Protein AF-A0A9J6ESQ1-F1 (afdb_monomer)

Nearest PDB structures (foldseek):
  6gmc-assembly1_A  TM=9.612E-01  e=2.820E-44  Homo sapiens
  6w45-assembly1_A  TM=9.839E-01  e=1.318E-42  Homo sapiens
  5zbm-assembly2_B  TM=9.732E-01  e=3.522E-43  Nicotiana benthamiana
  2w0u-assembly3_C  TM=9.873E-01  e=7.809E-42  Homo sapiens
  5zzq-assembly1_A  TM=9.543E-01  e=1.118E-35  Amycolatopsis orientalis

pLDDT: mean 71.04, std 31.22, range [20.81, 98.94]

Sequence (580 aa):
MECPLSVDMACIDMAAAAHCAHPAASTMPNQRSDTYGDDPEVGERHSFPANPGTARAAATWRVAIQRHLEYRHSTVVCVHFYSAVSGNYIAGIKVKQDHGAVHYPFESDTTFKMQSPIFGWRPFEATNGGVSYTKGEPSPTPATSSHGVRSNDTTRYAERDLAAVTIADIERIASTKLEPGVGWYYNGGADQEETIKENKEAFRRLRFRPRMLVDVSWVSTATTLLGQPVSMPFGFSPSAMQQLAHPDGEIGAAQAAEAAGTLMILSSMSTISLEDIRLRAPNCTLWLQVYVYKDRALTESLVKRAAAAGFSAVVLTADSPVFGQKVMANKYRFHLPKHLRFGTLERSLPSATAESHADFDEFVDDLISPSVTWSDVAWLREVSGLPVVVKGVITPEAAVKSYESGAAAIIVSNHGGRQLDGTPATIDVLPEIVEAVGGRLEVYLDSGVRTGADVVRALALGARAAFVGRPVLWGLAYNGKKGVSTVLDIYRSELERTLRLLGCADVTELTPEFVMHKNYFWSPHCRQRRRFPSQREVHASDWPEWTALQRADDHKTSLQQQSHKRRIMNPSRENSQFKT

Mean predicted aligned error: 17.8 Å

Organism: Rhipicephalus microplus (NCBI:txid6941)

Structure (mmCIF, N/CA/C/O backbone):
data_AF-A0A9J6ESQ1-F1
#
_entry.id   AF-A0A9J6ESQ1-F1
#
loop_
_atom_site.group_PDB
_atom_site.id
_atom_site.type_symbol
_atom_site.label_atom_id
_atom_site.label_alt_id
_atom_site.label_comp_id
_atom_site.label_asym_id
_atom_site.label_entity_id
_atom_site.label_seq_id
_atom_site.pdbx_PDB_ins_code
_atom_site.Cartn_x
_atom_site.Cartn_y
_atom_site.Cartn_z
_atom_site.occupancy
_atom_site.B_iso_or_equiv
_atom_site.auth_seq_id
_atom_site.auth_comp_id
_atom_site.auth_asym_id
_atom_site.auth_atom_id
_atom_site.pdbx_PDB_model_num
ATOM 1 N N . MET A 1 1 ? -38.047 6.653 -31.200 1.00 31.73 1 MET A N 1
ATOM 2 C CA . MET A 1 1 ? -39.201 7.021 -30.358 1.00 31.73 1 MET A CA 1
ATOM 3 C C . MET A 1 1 ? -38.776 6.860 -28.905 1.00 31.73 1 MET A C 1
ATOM 5 O O . MET A 1 1 ? -38.322 5.779 -28.567 1.00 31.73 1 MET A O 1
ATOM 9 N N . GLU A 1 2 ? -38.834 7.856 -28.033 1.00 26.91 2 GLU A N 1
ATOM 10 C CA . GLU A 1 2 ? -38.830 9.305 -28.262 1.00 26.91 2 GLU A CA 1
ATOM 11 C C . GLU A 1 2 ? -38.385 9.986 -26.955 1.00 26.91 2 GLU A C 1
ATOM 13 O O . GLU A 1 2 ? -38.520 9.407 -25.877 1.00 26.91 2 GLU A O 1
ATOM 18 N N . CYS A 1 3 ? -37.799 11.178 -27.045 1.00 24.30 3 CYS A N 1
ATOM 19 C CA . CYS A 1 3 ? -37.464 11.979 -25.866 1.00 24.30 3 CYS A CA 1
ATOM 20 C C . CYS A 1 3 ? -38.742 12.646 -25.320 1.00 24.30 3 CYS A C 1
ATOM 22 O O . CYS A 1 3 ? -39.708 12.808 -26.067 1.00 24.30 3 CYS A O 1
ATOM 24 N N . PRO A 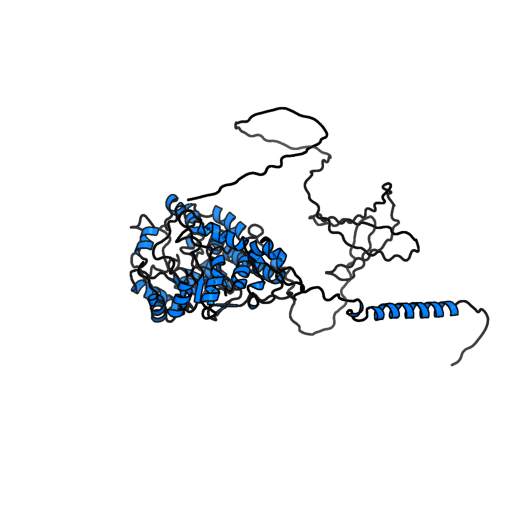1 4 ? -38.738 13.122 -24.066 1.00 30.25 4 PRO A N 1
ATOM 25 C CA . PRO A 1 4 ? -39.080 14.537 -23.946 1.00 30.25 4 PRO A CA 1
ATOM 26 C C . PRO A 1 4 ? -38.089 15.331 -23.091 1.00 30.25 4 PRO A C 1
ATOM 28 O O . PRO A 1 4 ? -37.906 15.097 -21.897 1.00 30.25 4 PRO A O 1
ATOM 31 N N . LEU A 1 5 ? -37.521 16.351 -23.730 1.00 24.53 5 LEU A N 1
ATOM 32 C CA . LEU A 1 5 ? -37.090 17.579 -23.076 1.00 24.53 5 LEU A CA 1
ATOM 33 C C . LEU A 1 5 ? -38.335 18.371 -22.657 1.00 24.53 5 LEU A C 1
ATOM 35 O O . LEU A 1 5 ? -39.242 18.558 -23.466 1.00 24.53 5 LEU A O 1
ATOM 39 N N . SER A 1 6 ? -38.326 18.940 -21.455 1.00 24.44 6 SER A N 1
ATOM 40 C CA . SER A 1 6 ? -39.075 20.167 -21.171 1.00 24.44 6 SER A CA 1
ATOM 41 C C . SER A 1 6 ? -38.319 20.988 -20.131 1.00 24.44 6 SER A C 1
ATOM 43 O O . SER A 1 6 ? -38.323 20.670 -18.940 1.00 24.44 6 SER A O 1
ATOM 45 N N . VAL A 1 7 ? -37.637 22.022 -20.614 1.00 22.50 7 VAL A N 1
ATOM 46 C CA . VAL A 1 7 ? -37.113 23.122 -19.800 1.00 22.50 7 VAL A CA 1
ATOM 47 C C . VAL A 1 7 ? -38.233 24.163 -19.638 1.00 22.50 7 VAL A C 1
ATOM 49 O O . VAL A 1 7 ? -39.162 24.188 -20.439 1.00 22.50 7 VAL A O 1
ATOM 52 N N . ASP A 1 8 ? -38.082 25.007 -18.618 1.00 21.89 8 ASP A N 1
ATOM 53 C CA . ASP A 1 8 ? -38.798 26.256 -18.313 1.00 21.89 8 ASP A CA 1
ATOM 54 C C . ASP A 1 8 ? -39.950 26.227 -17.299 1.00 21.89 8 ASP A C 1
ATOM 56 O O . ASP A 1 8 ? -41.067 25.781 -17.545 1.00 21.89 8 ASP A O 1
ATOM 60 N N . MET A 1 9 ? -39.677 26.890 -16.171 1.00 22.70 9 MET A N 1
ATOM 61 C CA . MET A 1 9 ? -40.597 27.848 -15.562 1.00 22.70 9 MET A CA 1
ATOM 62 C C . MET A 1 9 ? -39.770 28.964 -14.917 1.00 22.70 9 MET A C 1
ATOM 64 O O . MET A 1 9 ? -38.907 28.713 -14.074 1.00 22.70 9 MET A O 1
ATOM 68 N N . ALA A 1 10 ? -40.008 30.195 -15.361 1.00 21.95 10 ALA A N 1
ATOM 69 C CA . ALA A 1 10 ? -39.285 31.376 -14.913 1.00 21.95 10 ALA A CA 1
ATOM 70 C C . ALA A 1 10 ? -39.778 31.874 -13.546 1.00 21.95 10 ALA A C 1
ATOM 72 O O . ALA A 1 10 ? -40.958 31.764 -13.227 1.00 21.95 10 ALA A O 1
ATOM 73 N N . CYS A 1 11 ? -38.888 32.537 -12.805 1.00 20.81 11 CYS A N 1
ATOM 74 C CA . CYS A 1 11 ? -39.249 33.616 -11.885 1.00 20.81 11 CYS A CA 1
ATOM 75 C C . CYS A 1 11 ? -38.045 34.557 -11.733 1.00 20.81 11 CYS A C 1
ATOM 77 O O . CYS A 1 11 ? -37.115 34.269 -10.984 1.00 20.81 11 CYS A O 1
ATOM 79 N N . ILE A 1 12 ? -38.070 35.670 -12.469 1.00 21.23 12 ILE A N 1
ATOM 80 C CA . ILE A 1 12 ? -37.168 36.813 -12.282 1.00 21.23 12 ILE A CA 1
ATOM 81 C C . ILE A 1 12 ? -37.901 37.872 -11.446 1.00 21.23 12 ILE A C 1
ATOM 83 O O . ILE A 1 12 ? -39.061 38.167 -11.714 1.00 21.23 12 ILE A O 1
ATOM 87 N N . ASP A 1 13 ? -37.187 38.382 -10.443 1.00 22.28 13 ASP A N 1
ATOM 88 C CA . ASP A 1 13 ? -37.313 39.639 -9.691 1.00 22.28 13 ASP A CA 1
ATOM 89 C C . ASP A 1 13 ? -38.672 40.332 -9.455 1.00 22.28 13 ASP A C 1
ATOM 91 O O . ASP A 1 13 ? -39.388 40.757 -10.359 1.00 22.28 13 ASP A O 1
ATOM 95 N N . MET A 1 14 ? -38.860 40.721 -8.188 1.00 21.34 14 MET A N 1
ATOM 96 C CA . MET A 1 14 ? -39.196 42.113 -7.872 1.00 21.34 14 MET A CA 1
ATOM 97 C C . MET A 1 14 ? -38.079 42.731 -7.029 1.00 21.34 14 MET A C 1
ATOM 99 O O . MET A 1 14 ? -37.700 42.180 -5.996 1.00 21.34 14 MET A O 1
ATOM 103 N N . ALA A 1 15 ? -37.613 43.912 -7.434 1.00 23.97 15 ALA A N 1
ATOM 104 C CA . ALA A 1 15 ? -36.671 44.733 -6.682 1.00 23.97 15 ALA A CA 1
ATOM 105 C C . ALA A 1 15 ? -37.256 46.129 -6.404 1.00 23.97 15 ALA A C 1
ATOM 107 O O . ALA A 1 15 ? -37.904 46.723 -7.263 1.00 23.97 15 ALA A O 1
ATOM 108 N N . ALA A 1 16 ? -36.956 46.671 -5.223 1.00 22.86 16 ALA A N 1
ATOM 109 C CA . ALA A 1 16 ? -37.015 48.097 -4.886 1.00 22.86 16 ALA A CA 1
ATOM 110 C C . ALA A 1 16 ? -35.944 48.330 -3.797 1.00 22.86 16 ALA A C 1
ATOM 112 O O . ALA A 1 16 ? -36.012 47.713 -2.740 1.00 22.86 16 ALA A O 1
ATOM 113 N N . ALA A 1 17 ? -34.797 48.946 -4.117 1.00 25.16 17 ALA A N 1
ATOM 114 C CA . ALA A 1 17 ? -34.551 50.402 -4.148 1.00 25.16 17 ALA A CA 1
ATOM 115 C C . ALA A 1 17 ? -34.615 51.018 -2.729 1.00 25.16 17 ALA A C 1
ATOM 117 O O . ALA A 1 17 ? -35.600 50.834 -2.029 1.00 25.16 17 ALA A O 1
ATOM 118 N N . ALA A 1 18 ? -33.596 51.713 -2.209 1.00 25.00 18 ALA A N 1
ATOM 119 C CA . ALA A 1 18 ? -32.870 52.877 -2.748 1.00 25.00 18 ALA A CA 1
ATOM 120 C C . ALA A 1 18 ? -31.533 53.101 -1.966 1.00 25.00 18 ALA A C 1
ATOM 122 O O . ALA A 1 18 ? -31.417 52.588 -0.859 1.00 25.00 18 ALA A O 1
ATOM 123 N N . HIS A 1 19 ? -30.500 53.848 -2.404 1.00 25.52 19 HIS A N 1
ATOM 124 C CA . HIS A 1 19 ? -30.329 54.757 -3.556 1.00 25.52 19 HIS A CA 1
ATOM 125 C C . HIS A 1 19 ? -28.831 54.988 -3.917 1.00 25.52 19 HIS A C 1
ATOM 127 O O . HIS A 1 19 ? -28.012 55.073 -3.011 1.00 25.52 19 HIS A O 1
ATOM 133 N N . CYS A 1 20 ? -28.559 55.199 -5.220 1.00 23.11 20 CYS A N 1
ATOM 134 C CA . CYS A 1 20 ? -27.595 56.133 -5.867 1.00 23.11 20 CYS A CA 1
ATOM 135 C C . CYS A 1 20 ? -26.087 56.165 -5.458 1.00 23.11 20 CYS A C 1
ATOM 137 O O . CYS A 1 20 ? -25.757 56.169 -4.283 1.00 23.11 20 CYS A O 1
ATOM 139 N N . ALA A 1 21 ? -25.095 56.296 -6.362 1.00 23.41 21 ALA A N 1
ATOM 140 C CA . ALA A 1 21 ? -25.102 56.591 -7.809 1.00 23.41 21 ALA A CA 1
ATOM 141 C C . ALA A 1 21 ? -23.902 55.964 -8.583 1.00 23.41 21 ALA A C 1
ATOM 143 O O . ALA A 1 21 ? -22.928 55.501 -7.998 1.00 23.41 21 ALA A O 1
ATOM 144 N N . HIS A 1 22 ? -24.000 55.989 -9.917 1.00 21.44 22 HIS A N 1
ATOM 145 C CA . HIS A 1 22 ? -23.102 55.451 -10.969 1.00 21.44 22 HIS A CA 1
ATOM 146 C C . HIS A 1 22 ? -22.493 56.628 -11.801 1.00 21.44 22 HIS A C 1
ATOM 148 O O . HIS A 1 22 ? -22.826 57.769 -11.471 1.00 21.44 22 HIS A O 1
ATOM 154 N N . PRO A 1 23 ? -21.800 56.456 -12.963 1.00 41.84 23 PRO A N 1
ATOM 155 C CA . PRO A 1 23 ? -20.884 55.397 -13.464 1.00 41.84 23 PRO A CA 1
ATOM 156 C C . PRO A 1 23 ? -19.630 55.924 -14.250 1.00 41.84 23 PRO A C 1
ATOM 158 O O . PRO A 1 23 ? -19.579 57.092 -14.615 1.00 41.84 23 PRO A O 1
ATOM 161 N N . ALA A 1 24 ? -18.687 55.029 -14.617 1.00 24.16 24 ALA A N 1
ATOM 162 C CA . ALA A 1 24 ? -17.910 54.954 -15.895 1.00 24.16 24 ALA A CA 1
ATOM 163 C C . ALA A 1 24 ? -16.848 53.819 -15.771 1.00 24.16 24 ALA A C 1
ATOM 165 O O . ALA A 1 24 ? -16.167 53.761 -14.755 1.00 24.16 24 ALA A O 1
ATOM 166 N N . ALA A 1 25 ? -16.821 52.752 -16.592 1.00 24.30 25 ALA A N 1
ATOM 167 C CA . ALA A 1 25 ? -16.212 52.621 -17.940 1.00 24.30 25 ALA A CA 1
ATOM 168 C C . ALA A 1 25 ? -14.671 52.844 -17.968 1.00 24.30 25 ALA A C 1
ATOM 170 O O . ALA A 1 25 ? -14.214 53.827 -17.404 1.00 24.30 25 ALA A O 1
ATOM 171 N N . SER A 1 26 ? -13.805 52.037 -18.612 1.00 23.38 26 SER A N 1
ATOM 172 C CA . SER A 1 26 ? -13.928 50.762 -19.360 1.00 23.38 26 SER A CA 1
ATOM 173 C C . SER A 1 26 ? -12.529 50.132 -19.625 1.00 23.38 26 SER A C 1
ATOM 175 O O . SER A 1 26 ? -11.529 50.825 -19.490 1.00 23.38 26 SER A O 1
ATOM 177 N N . THR A 1 27 ? -12.475 48.882 -20.129 1.00 24.03 27 THR A N 1
ATOM 178 C CA . THR A 1 27 ? -11.381 48.268 -20.954 1.00 24.03 27 THR A CA 1
ATOM 179 C C . THR A 1 27 ? -9.950 48.051 -20.385 1.00 24.03 27 THR A C 1
ATOM 181 O O . THR A 1 27 ? -9.341 48.936 -19.803 1.00 24.03 27 THR A O 1
ATOM 184 N N . MET A 1 28 ? -9.376 46.858 -20.644 1.00 22.86 28 MET A N 1
ATOM 185 C CA . MET A 1 28 ? -7.931 46.521 -20.506 1.00 22.86 28 MET A CA 1
ATOM 186 C C . MET A 1 28 ? -7.102 47.040 -21.725 1.00 22.86 28 MET A C 1
ATOM 188 O O . MET A 1 28 ? -7.736 47.625 -22.607 1.00 22.86 28 MET A O 1
ATOM 192 N N . PRO A 1 29 ? -5.783 46.735 -21.930 1.00 40.97 29 PRO A N 1
ATOM 193 C CA . PRO A 1 29 ? -4.753 46.090 -21.074 1.00 40.97 29 PRO A CA 1
ATOM 194 C C . PRO A 1 29 ? -3.345 46.777 -21.077 1.00 40.97 29 PRO A C 1
ATOM 196 O O . PRO A 1 29 ? -3.112 47.743 -21.794 1.00 40.97 29 PRO A O 1
ATOM 199 N N . ASN A 1 30 ? -2.364 46.115 -20.428 1.00 24.45 30 ASN A N 1
ATOM 200 C CA . ASN A 1 30 ? -1.000 45.824 -20.949 1.00 24.45 30 ASN A CA 1
ATOM 201 C C . ASN A 1 30 ? 0.249 46.567 -20.379 1.00 24.45 30 ASN A C 1
ATOM 203 O O . ASN A 1 30 ? 0.212 47.740 -20.036 1.00 24.45 30 ASN A O 1
ATOM 207 N N . GLN A 1 31 ? 1.378 45.838 -20.453 1.00 24.66 31 GLN A N 1
ATOM 208 C CA . GLN A 1 31 ? 2.805 46.238 -20.448 1.00 24.66 31 GLN A CA 1
ATOM 209 C C . GLN A 1 31 ? 3.653 46.385 -19.157 1.00 24.66 31 GLN A C 1
ATOM 211 O O . GLN A 1 31 ? 3.189 46.595 -18.046 1.00 24.66 31 GLN A O 1
ATOM 216 N N . ARG A 1 32 ? 4.947 46.119 -19.408 1.00 24.00 32 ARG A N 1
ATOM 217 C CA . ARG A 1 32 ? 6.103 45.731 -18.576 1.00 24.00 32 ARG A CA 1
ATOM 218 C C . ARG A 1 32 ? 6.891 46.916 -17.981 1.00 24.00 32 ARG A C 1
ATOM 220 O O . ARG A 1 32 ? 6.669 48.054 -18.377 1.00 24.00 32 ARG A O 1
ATOM 227 N N . SER A 1 33 ? 7.968 46.538 -17.271 1.00 24.16 33 SER A N 1
ATOM 228 C CA . SER A 1 33 ? 9.259 47.236 -17.057 1.00 24.16 33 SER A CA 1
ATOM 229 C C . SER A 1 33 ? 9.320 48.091 -15.789 1.00 24.16 33 SER A C 1
ATOM 231 O O . SER A 1 33 ? 8.334 48.728 -15.449 1.00 24.16 33 SER A O 1
ATOM 233 N N . ASP A 1 34 ? 10.417 48.219 -15.045 1.00 25.06 34 ASP A N 1
ATOM 234 C CA . ASP A 1 34 ? 11.683 47.490 -14.817 1.00 25.06 34 ASP A CA 1
ATOM 235 C C . ASP A 1 34 ? 12.473 48.360 -13.794 1.00 25.06 34 ASP A C 1
ATOM 237 O O . ASP A 1 34 ? 12.124 49.518 -13.568 1.00 25.06 34 ASP A O 1
ATOM 241 N N . THR A 1 35 ? 13.587 47.847 -13.255 1.00 25.59 35 THR A N 1
ATOM 242 C CA . THR A 1 35 ? 14.735 48.598 -12.662 1.00 25.59 35 THR A CA 1
ATOM 243 C C . THR A 1 35 ? 14.635 49.361 -11.314 1.00 25.59 35 THR A C 1
ATOM 245 O O . THR A 1 35 ? 14.041 50.425 -11.218 1.00 25.59 35 THR A O 1
ATOM 248 N N . TYR A 1 36 ? 15.411 48.841 -10.340 1.00 24.69 36 TYR A N 1
ATOM 249 C CA . TYR A 1 36 ? 16.504 49.482 -9.555 1.00 24.69 36 TYR A CA 1
ATOM 250 C C . TYR A 1 36 ? 16.320 50.775 -8.721 1.00 24.69 36 TYR A C 1
ATOM 252 O O . TYR A 1 36 ? 15.886 51.800 -9.233 1.00 24.69 36 TYR A O 1
ATOM 260 N N . GLY A 1 37 ? 16.910 50.772 -7.509 1.00 22.94 37 GLY A N 1
ATOM 261 C CA . GLY A 1 37 ? 17.500 51.972 -6.882 1.00 22.94 37 GLY A CA 1
ATOM 262 C C . GLY A 1 37 ? 17.383 52.082 -5.350 1.00 22.94 37 GLY A C 1
ATOM 263 O O . GLY A 1 37 ? 16.281 52.190 -4.824 1.00 22.94 37 GLY A O 1
ATOM 264 N N . ASP A 1 38 ? 18.523 52.115 -4.663 1.00 23.23 38 ASP A N 1
ATOM 265 C CA . ASP A 1 38 ? 18.730 52.399 -3.224 1.00 23.23 38 ASP A CA 1
ATOM 266 C C . ASP A 1 38 ? 18.817 53.943 -2.992 1.00 23.23 38 ASP A C 1
ATOM 268 O O . ASP A 1 38 ? 18.890 54.686 -3.973 1.00 23.23 38 ASP A O 1
ATOM 272 N N . ASP A 1 39 ? 18.830 54.591 -1.814 1.00 22.67 39 ASP A N 1
ATOM 273 C CA . ASP A 1 39 ? 18.852 54.300 -0.351 1.00 22.67 39 ASP A CA 1
ATOM 274 C C . ASP A 1 39 ? 18.433 55.652 0.355 1.00 22.67 39 ASP A C 1
ATOM 276 O O . ASP A 1 39 ? 17.942 56.527 -0.374 1.00 22.67 39 ASP A O 1
ATOM 280 N N . PRO A 1 40 ? 18.676 56.022 1.647 1.00 33.19 40 PRO A N 1
ATOM 281 C CA . PRO A 1 40 ? 18.859 55.334 2.940 1.00 33.19 40 PRO A CA 1
ATOM 282 C C . PRO A 1 40 ? 17.911 55.889 4.068 1.00 33.19 40 PRO A C 1
ATOM 284 O O . PRO A 1 40 ? 16.833 56.417 3.804 1.00 33.19 40 PRO A O 1
ATOM 287 N N . GLU A 1 41 ? 18.303 55.768 5.350 1.00 24.20 41 GLU A N 1
ATOM 288 C CA . GLU A 1 41 ? 17.540 56.076 6.587 1.00 24.20 41 GLU A CA 1
ATOM 289 C C . GLU A 1 41 ? 17.188 57.562 6.896 1.00 24.20 41 GLU A C 1
ATOM 291 O O . GLU A 1 41 ? 17.937 58.472 6.546 1.00 24.20 41 GLU A O 1
ATOM 296 N N . VAL A 1 42 ? 16.119 57.772 7.703 1.00 24.31 42 VAL A N 1
ATOM 297 C CA . VAL A 1 42 ? 16.043 58.541 8.995 1.00 24.31 42 VAL A CA 1
ATOM 298 C C . VAL A 1 42 ? 14.641 59.163 9.245 1.00 24.31 42 VAL A C 1
ATOM 300 O O . VAL A 1 42 ? 14.121 59.873 8.392 1.00 24.31 42 VAL A O 1
ATOM 303 N N . GLY A 1 43 ? 14.085 59.026 10.469 1.00 21.28 43 GLY A N 1
ATOM 304 C CA . GLY A 1 43 ? 13.257 60.099 11.082 1.00 21.28 43 GLY A CA 1
ATOM 305 C C . GLY A 1 43 ? 11.794 59.833 11.517 1.00 21.28 43 GLY A C 1
ATOM 306 O O . GLY A 1 43 ? 10.866 60.163 10.798 1.00 21.28 43 GLY A O 1
ATOM 307 N N . GLU A 1 44 ? 11.613 59.377 12.765 1.00 22.27 44 GLU A N 1
ATOM 308 C CA . GLU A 1 44 ? 10.553 59.725 13.753 1.00 22.27 44 GLU A CA 1
ATOM 309 C C . GLU A 1 44 ? 9.015 59.838 13.454 1.00 22.27 44 GLU A C 1
ATOM 311 O O . GLU A 1 44 ? 8.540 60.611 12.633 1.00 22.27 44 GLU A O 1
ATOM 316 N N . ARG A 1 45 ? 8.248 59.247 14.403 1.00 21.66 45 ARG A N 1
ATOM 317 C CA . ARG A 1 45 ? 6.884 59.580 14.923 1.00 21.66 45 ARG A CA 1
ATOM 318 C C . ARG A 1 45 ? 5.589 59.144 14.195 1.00 21.66 45 ARG A C 1
ATOM 320 O O . ARG A 1 45 ? 5.114 59.742 13.243 1.00 21.66 45 ARG A O 1
ATOM 327 N N . HIS A 1 46 ? 4.911 58.209 14.874 1.00 23.06 46 HIS A N 1
ATOM 328 C CA . HIS A 1 46 ? 3.459 58.090 15.117 1.00 23.06 46 HIS A CA 1
ATOM 329 C C . HIS A 1 46 ? 2.432 58.574 14.069 1.00 23.06 46 HIS A C 1
ATOM 331 O O . HIS A 1 46 ? 2.034 59.736 14.056 1.00 23.06 46 HIS A O 1
ATOM 337 N N . SER A 1 47 ? 1.762 57.616 13.421 1.00 21.62 47 SER A N 1
ATOM 338 C CA . SER A 1 47 ? 0.293 57.629 13.262 1.00 21.62 47 SER A CA 1
ATOM 339 C C . SER A 1 47 ? -0.242 56.224 12.932 1.00 21.62 47 SER A C 1
ATOM 341 O O . SER A 1 47 ? 0.408 55.448 12.239 1.00 21.62 47 SER A O 1
ATOM 343 N N . PHE A 1 48 ? -1.417 55.869 13.467 1.00 23.25 48 PHE A N 1
ATOM 344 C CA . PHE A 1 48 ? -2.141 54.640 13.103 1.00 23.25 48 PHE A CA 1
ATOM 345 C C . PHE A 1 48 ? -3.061 54.906 11.903 1.00 23.25 48 PHE A C 1
ATOM 347 O O . PHE A 1 48 ? -3.747 55.928 11.880 1.00 23.25 48 PHE A O 1
ATOM 354 N N . PRO A 1 49 ? -3.218 53.914 11.015 1.00 24.08 49 PRO A N 1
ATOM 355 C CA . PRO A 1 49 ? -4.563 53.503 10.615 1.00 24.08 49 PRO A CA 1
ATOM 356 C C . PRO A 1 49 ? -4.792 51.996 10.812 1.00 24.08 49 PRO A C 1
ATOM 358 O O . PRO A 1 49 ? -3.885 51.174 10.692 1.00 24.08 49 PRO A O 1
ATOM 361 N N . ALA A 1 50 ? -6.032 51.624 11.131 1.00 24.94 50 ALA A N 1
ATOM 362 C CA . ALA A 1 50 ? -6.429 50.235 11.346 1.00 24.94 50 ALA A CA 1
ATOM 363 C C . ALA A 1 50 ? -6.655 49.489 10.019 1.00 24.94 50 ALA A C 1
ATOM 365 O O . ALA A 1 50 ? -7.254 50.037 9.097 1.00 24.94 50 ALA A O 1
ATOM 366 N N . ASN A 1 51 ? -6.254 48.216 9.958 1.00 23.84 51 ASN A N 1
ATOM 367 C CA . ASN A 1 51 ? -6.469 47.352 8.794 1.00 23.84 51 ASN A CA 1
ATOM 368 C C . ASN A 1 51 ? -7.644 46.373 9.061 1.00 23.84 51 ASN A C 1
ATOM 370 O O . ASN A 1 51 ? -7.614 45.669 10.078 1.00 23.84 51 ASN A O 1
ATOM 374 N N . PRO A 1 52 ? -8.701 46.324 8.224 1.00 26.70 52 PRO A N 1
ATOM 375 C CA . PRO A 1 52 ? -9.887 45.507 8.482 1.00 26.70 52 PRO A CA 1
ATOM 376 C C . PRO A 1 52 ? -9.711 44.073 7.957 1.00 26.70 52 PRO A C 1
ATOM 378 O O . PRO A 1 52 ? -9.678 43.847 6.752 1.00 26.70 52 PRO A O 1
ATOM 381 N N . GLY A 1 53 ? -9.631 43.079 8.849 1.00 28.00 53 GLY A N 1
ATOM 382 C CA . GLY A 1 53 ? -9.364 41.706 8.395 1.00 28.00 53 GLY A CA 1
ATOM 383 C C . GLY A 1 53 ? -9.321 40.603 9.452 1.00 28.00 53 GLY A C 1
ATOM 384 O O . GLY A 1 53 ? -8.540 39.671 9.307 1.00 28.00 53 GLY A O 1
ATOM 385 N N . THR A 1 54 ? -10.127 40.666 10.520 1.00 26.38 54 THR A N 1
ATOM 386 C CA . THR A 1 54 ? -10.287 39.518 11.440 1.00 26.38 54 THR A CA 1
ATOM 387 C C . THR A 1 54 ? -11.753 39.256 11.779 1.00 26.38 54 THR A C 1
ATOM 389 O O . THR A 1 54 ? -12.385 39.992 12.537 1.00 26.38 54 THR A O 1
ATOM 392 N N . ALA A 1 55 ? -12.297 38.157 11.250 1.00 24.86 55 ALA A N 1
ATOM 393 C CA . ALA A 1 55 ? -13.579 37.618 11.690 1.00 24.86 55 ALA A CA 1
ATOM 394 C C . ALA A 1 55 ? -13.420 37.044 13.109 1.00 24.86 55 ALA A C 1
ATOM 396 O O . ALA A 1 55 ? -12.895 35.948 13.306 1.00 24.86 55 ALA A O 1
ATOM 397 N N . ARG A 1 56 ? -13.831 37.813 14.122 1.00 28.05 56 ARG A N 1
ATOM 398 C CA . ARG A 1 56 ? -13.751 37.405 15.530 1.00 28.05 56 ARG A CA 1
ATOM 399 C C . ARG A 1 56 ? -14.821 36.361 15.850 1.00 28.05 56 ARG A C 1
ATOM 401 O O . ARG A 1 56 ? -15.999 36.695 15.945 1.00 28.05 56 ARG A O 1
ATOM 408 N N . ALA A 1 57 ? -14.405 35.122 16.101 1.00 24.84 57 ALA A N 1
ATOM 409 C CA . ALA A 1 57 ? -15.265 34.122 16.724 1.00 24.84 57 ALA A CA 1
ATOM 410 C C . ALA A 1 57 ? -15.537 34.513 18.189 1.00 24.84 57 ALA A C 1
ATOM 412 O O . ALA A 1 57 ? -14.637 34.484 19.028 1.00 24.84 57 ALA A O 1
ATOM 413 N N . ALA A 1 58 ? -16.775 34.902 18.501 1.00 25.42 58 ALA A N 1
ATOM 414 C CA . ALA A 1 58 ? -17.196 35.212 19.862 1.00 25.42 58 ALA A CA 1
ATOM 415 C C . ALA A 1 58 ? -17.743 33.952 20.553 1.00 25.42 58 ALA A C 1
ATOM 417 O O . ALA A 1 58 ? -18.802 33.451 20.184 1.00 25.42 58 ALA A O 1
ATOM 418 N N . ALA A 1 59 ? -17.044 33.461 21.578 1.00 26.34 59 ALA A N 1
ATOM 419 C CA . ALA A 1 59 ? -17.561 32.432 22.478 1.00 26.34 59 ALA A CA 1
ATOM 420 C C . ALA A 1 59 ? -18.262 33.093 23.677 1.00 26.34 59 ALA A C 1
ATOM 422 O O . ALA A 1 59 ? -17.640 33.855 24.421 1.00 26.34 59 ALA A O 1
ATOM 423 N N . THR A 1 60 ? -19.551 32.813 23.872 1.00 24.64 60 THR A N 1
ATOM 424 C CA . THR A 1 60 ? -20.333 33.358 24.992 1.00 24.64 60 THR A CA 1
ATOM 425 C C . THR A 1 60 ? -20.189 32.471 26.228 1.00 24.64 60 THR A C 1
ATOM 427 O O . THR A 1 60 ? -20.666 31.338 26.241 1.00 24.64 60 THR A O 1
ATOM 430 N N . TRP A 1 61 ? -19.578 32.993 27.290 1.00 27.52 61 TRP A N 1
ATOM 431 C CA . TRP A 1 61 ? -19.458 32.305 28.580 1.00 27.52 61 TRP A CA 1
ATOM 432 C C . TRP A 1 61 ? -20.491 32.848 29.575 1.00 27.52 61 TRP A C 1
ATOM 434 O O . TRP A 1 61 ? -20.670 34.061 29.683 1.00 27.52 61 TRP A O 1
ATOM 444 N N . ARG A 1 62 ? -21.154 31.968 30.337 1.00 24.48 62 ARG A N 1
ATOM 445 C CA . ARG A 1 62 ? -21.970 32.377 31.493 1.00 24.48 62 ARG A CA 1
ATOM 446 C C . ARG A 1 62 ? -21.071 32.525 32.720 1.00 24.48 62 ARG A C 1
ATOM 448 O O . ARG A 1 62 ? -20.470 31.549 33.154 1.00 24.48 62 ARG A O 1
ATOM 455 N N . VAL A 1 63 ? -21.026 33.725 33.295 1.00 27.84 63 VAL A N 1
ATOM 456 C CA . VAL A 1 63 ? -20.374 34.004 34.583 1.00 27.84 63 VAL A CA 1
ATOM 457 C C . VAL A 1 63 ? -21.459 34.192 35.640 1.00 27.84 63 VAL A C 1
ATOM 459 O O . VAL A 1 63 ? -22.342 35.030 35.470 1.00 27.84 63 VAL A O 1
ATOM 462 N N . ALA A 1 64 ? -21.399 33.430 36.732 1.00 24.94 64 ALA A N 1
ATOM 463 C CA . ALA A 1 64 ? -22.252 33.644 37.897 1.00 24.94 64 ALA A CA 1
ATOM 464 C C . ALA A 1 64 ? -21.539 34.581 38.884 1.00 24.94 64 ALA A C 1
ATOM 466 O O . ALA A 1 64 ? -20.508 34.220 39.450 1.00 24.94 64 ALA A O 1
ATOM 467 N N . ILE A 1 65 ? -22.078 35.785 39.092 1.00 28.53 65 ILE A N 1
ATOM 468 C CA . ILE A 1 65 ? -21.566 36.733 40.089 1.00 28.53 65 ILE A CA 1
ATOM 469 C C . ILE A 1 65 ? -22.338 36.516 41.390 1.00 28.53 65 ILE A C 1
ATOM 471 O O . ILE A 1 65 ? -23.487 36.934 41.511 1.00 28.53 65 ILE A O 1
ATOM 475 N N . GLN A 1 66 ? -21.708 35.884 42.379 1.00 26.06 66 GLN A N 1
ATOM 476 C CA . GLN A 1 66 ? -22.293 35.739 43.711 1.00 26.06 66 GLN A CA 1
ATOM 477 C C . GLN A 1 66 ? -21.878 36.920 44.601 1.00 26.06 66 GLN A C 1
ATOM 479 O O . GLN A 1 66 ? -20.882 36.860 45.318 1.00 26.06 66 GLN A O 1
ATOM 484 N N . ARG A 1 67 ? -22.660 38.005 44.559 1.00 29.23 67 ARG A N 1
ATOM 485 C CA . ARG A 1 67 ? -22.634 39.079 45.567 1.00 29.23 67 ARG A CA 1
ATOM 486 C C . ARG A 1 67 ? -23.975 39.081 46.299 1.00 29.23 67 ARG A C 1
ATOM 488 O O . ARG A 1 67 ? -25.013 39.224 45.661 1.00 29.23 67 ARG A O 1
ATOM 495 N N . HIS A 1 68 ? -23.962 38.954 47.625 1.00 29.34 68 HIS A N 1
ATOM 496 C CA . HIS A 1 68 ? -25.135 39.279 48.439 1.00 29.34 68 HIS A CA 1
ATOM 497 C C . HIS A 1 68 ? -25.293 40.802 48.489 1.00 29.34 68 HIS A C 1
ATOM 499 O O . HIS A 1 68 ? -24.703 41.465 49.336 1.00 29.34 68 HIS A O 1
ATOM 505 N N . LEU A 1 69 ? -26.074 41.346 47.557 1.00 26.25 69 LEU A N 1
ATOM 506 C CA . LEU A 1 69 ? -26.631 42.693 47.627 1.00 26.25 69 LEU A CA 1
ATOM 507 C C . LEU A 1 69 ? -28.087 42.621 47.164 1.00 26.25 69 LEU A C 1
ATOM 509 O O . LEU A 1 69 ? -28.368 42.234 46.030 1.00 26.25 69 LEU A O 1
ATOM 513 N N . GLU A 1 70 ? -29.012 42.965 48.056 1.00 29.86 70 GLU A N 1
ATOM 514 C CA . GLU A 1 70 ? -30.445 42.986 47.772 1.00 29.86 70 GLU A CA 1
ATOM 515 C C . GLU A 1 70 ? -30.803 44.186 46.889 1.00 29.86 70 GLU A C 1
ATOM 517 O O . GLU A 1 70 ? -31.107 45.262 47.391 1.00 29.86 70 GLU A O 1
ATOM 522 N N . TYR A 1 71 ? -30.820 44.004 45.568 1.00 27.70 71 TYR A N 1
ATOM 523 C CA . TYR A 1 71 ? -31.509 44.932 44.670 1.00 27.70 71 TYR A CA 1
ATOM 524 C C . TYR A 1 71 ? -32.332 44.179 43.627 1.00 27.70 71 TYR A C 1
ATOM 526 O O . TYR A 1 71 ? -31.831 43.348 42.869 1.00 27.70 71 TYR A O 1
ATOM 534 N N . ARG A 1 72 ? -33.631 44.493 43.581 1.00 30.19 72 ARG A N 1
ATOM 535 C CA . ARG A 1 72 ? -34.517 44.069 42.495 1.00 30.19 72 ARG A CA 1
ATOM 536 C C . ARG A 1 72 ? -34.117 44.835 41.235 1.00 30.19 72 ARG A C 1
ATOM 538 O O . ARG A 1 72 ? -34.303 46.040 41.218 1.00 30.19 72 ARG A O 1
ATOM 545 N N . HIS A 1 73 ? -33.570 44.142 40.237 1.00 30.72 73 HIS A N 1
ATOM 546 C CA . HIS A 1 73 ? -33.756 44.311 38.781 1.00 30.72 73 HIS A CA 1
ATOM 547 C C . HIS A 1 73 ? -32.642 43.542 38.042 1.00 30.72 73 HIS A C 1
ATOM 549 O O . HIS A 1 73 ? -31.480 43.550 38.443 1.00 30.72 73 HIS A O 1
ATOM 555 N N . SER A 1 74 ? -33.002 42.819 36.980 1.00 27.19 74 SER A N 1
ATOM 556 C CA . SER A 1 74 ? -32.129 41.835 36.325 1.00 27.19 74 SER A CA 1
ATOM 557 C C . SER A 1 74 ? -31.158 42.472 35.320 1.00 27.19 74 SER A C 1
ATOM 559 O O . SER A 1 74 ? -31.467 42.567 34.135 1.00 27.19 74 SER A O 1
ATOM 561 N N . THR A 1 75 ? -29.964 42.866 35.765 1.00 30.09 75 THR A N 1
ATOM 562 C CA . THR A 1 75 ? -28.909 43.374 34.867 1.00 30.09 75 THR A CA 1
ATOM 563 C C . THR A 1 75 ? -28.112 42.227 34.238 1.00 30.09 75 THR A C 1
ATOM 565 O O . THR A 1 75 ? -27.410 41.494 34.935 1.00 30.09 75 THR A O 1
ATOM 568 N N . VAL A 1 76 ? -28.173 42.086 32.910 1.00 28.69 76 VAL A N 1
ATOM 569 C CA . VAL A 1 76 ? -27.331 41.143 32.152 1.00 28.69 76 VAL A CA 1
ATOM 570 C C . VAL A 1 76 ? -25.985 41.800 31.841 1.00 28.69 76 VAL A C 1
ATOM 572 O O . VAL A 1 76 ? -25.935 42.832 31.179 1.00 28.69 76 VAL A O 1
ATOM 575 N N . VAL A 1 77 ? -24.882 41.195 32.291 1.00 30.69 77 VAL A N 1
ATOM 576 C CA . VAL A 1 77 ? -23.518 41.673 32.007 1.00 30.69 77 VAL A CA 1
ATOM 577 C C . VAL A 1 77 ? -22.870 40.780 30.948 1.00 30.69 77 VAL A C 1
ATOM 579 O O . VAL A 1 77 ? -22.587 39.611 31.206 1.00 30.69 77 VAL A O 1
ATOM 582 N N . CYS A 1 78 ? -22.596 41.329 29.763 1.00 28.55 78 CYS A N 1
ATOM 583 C CA . CYS A 1 78 ? -21.781 40.659 28.747 1.00 28.55 78 CYS A CA 1
ATOM 584 C C . CYS A 1 78 ? -20.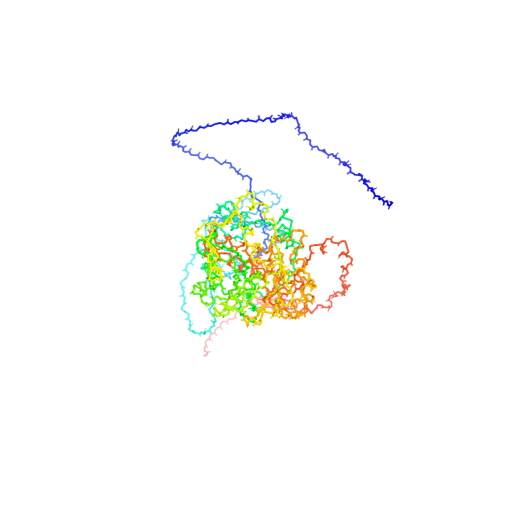294 40.979 28.951 1.00 28.55 78 CYS A C 1
ATOM 586 O O . CYS A 1 78 ? -19.901 42.143 28.944 1.00 28.55 78 CYS A O 1
ATOM 588 N N . VAL A 1 79 ? -19.459 39.944 29.080 1.00 33.19 79 VAL A N 1
ATOM 589 C CA . VAL A 1 79 ? -17.995 40.064 29.165 1.00 33.19 79 VAL A CA 1
ATOM 590 C C . VAL A 1 79 ? -17.378 39.487 27.892 1.00 33.19 79 VAL A C 1
ATOM 592 O O . VAL A 1 79 ? -17.655 38.344 27.532 1.00 33.19 79 VAL A O 1
ATOM 595 N N . HIS A 1 80 ? -16.537 40.270 27.214 1.00 30.88 80 HIS A N 1
ATOM 596 C CA . HIS A 1 80 ? -15.800 39.835 26.026 1.00 30.88 80 HIS A CA 1
ATOM 597 C C . HIS A 1 80 ? -14.331 39.591 26.372 1.00 30.88 80 HIS A C 1
ATOM 599 O O . HIS A 1 80 ? -13.656 40.489 26.870 1.00 30.88 80 HIS A O 1
ATOM 605 N N . PHE A 1 81 ? -13.827 38.404 26.041 1.00 32.31 81 PHE A N 1
ATOM 606 C CA . PHE A 1 81 ? -12.401 38.083 26.084 1.00 32.31 81 PHE A CA 1
ATOM 607 C C . PHE A 1 81 ? -11.826 38.103 24.666 1.00 32.31 81 PHE A C 1
ATOM 609 O O . PHE A 1 81 ? -12.472 37.638 23.726 1.00 32.31 81 PHE A O 1
ATOM 616 N N . TYR A 1 82 ? -10.602 38.608 24.517 1.00 31.48 82 TYR A N 1
ATOM 617 C CA . TYR A 1 82 ? -9.854 38.571 23.263 1.00 31.48 82 TYR A CA 1
ATOM 618 C C . TYR A 1 82 ? -8.568 37.772 23.461 1.00 31.48 82 TYR A C 1
ATOM 620 O O . TYR A 1 82 ? -7.861 37.967 24.446 1.00 31.48 82 TYR A O 1
ATOM 628 N N . SER A 1 83 ? -8.261 36.889 22.512 1.00 29.33 83 SER A N 1
ATOM 629 C CA . SER A 1 83 ? -6.947 36.257 22.403 1.00 29.33 83 SER A CA 1
ATOM 630 C C . SER A 1 83 ? -6.123 37.025 21.373 1.00 29.33 83 SER A C 1
ATOM 632 O O . SER A 1 83 ? -6.590 37.251 20.256 1.00 29.33 83 SER A O 1
ATOM 634 N N . ALA A 1 84 ? -4.912 37.425 21.753 1.00 27.19 84 ALA A N 1
ATOM 635 C CA . ALA A 1 84 ? -3.876 37.889 20.841 1.00 27.19 84 ALA A CA 1
ATOM 636 C C . ALA A 1 84 ? -2.681 36.939 20.978 1.00 27.19 84 ALA A C 1
ATOM 638 O O . ALA A 1 84 ? -2.225 36.666 22.090 1.00 27.19 84 ALA A O 1
ATOM 639 N N . VAL A 1 85 ? -2.189 36.409 19.857 1.00 33.53 85 VAL A N 1
ATOM 640 C CA . VAL A 1 85 ? -1.087 35.435 19.841 1.00 33.53 85 VAL A CA 1
ATOM 641 C C . VAL A 1 85 ? 0.252 36.172 19.957 1.00 33.53 85 VAL A C 1
ATOM 643 O O . VAL A 1 85 ? 0.991 36.292 18.987 1.00 33.53 85 VAL A O 1
ATOM 646 N N . SER A 1 86 ? 0.548 36.694 21.151 1.00 29.91 86 SER A N 1
ATOM 647 C CA . SER A 1 86 ? 1.875 37.215 21.517 1.00 29.91 86 SER A CA 1
ATOM 648 C C . SER A 1 86 ? 2.029 37.412 23.036 1.00 29.91 86 SER A C 1
ATOM 650 O O . SER A 1 86 ? 1.960 38.532 23.540 1.00 29.91 86 SER A O 1
ATOM 652 N N . GLY A 1 87 ? 2.261 36.320 23.771 1.00 32.81 87 GLY A N 1
ATOM 653 C CA . GLY A 1 87 ? 3.003 36.297 25.048 1.00 32.81 87 GLY A CA 1
ATOM 654 C C . GLY A 1 87 ? 2.409 36.937 26.317 1.00 32.81 87 GLY A C 1
ATOM 655 O O . GLY A 1 87 ? 2.704 36.440 27.397 1.00 32.81 87 GLY A O 1
ATOM 656 N N . ASN A 1 88 ? 1.580 37.982 26.234 1.00 28.52 88 ASN A N 1
ATOM 657 C CA . ASN A 1 88 ? 1.114 38.757 27.391 1.00 28.52 88 ASN A CA 1
ATOM 658 C C . ASN A 1 88 ? -0.415 38.913 27.398 1.00 28.52 88 ASN A C 1
ATOM 660 O O . ASN A 1 88 ? -1.006 39.422 26.447 1.00 28.52 88 ASN A O 1
ATOM 664 N N . TYR A 1 89 ? -1.059 38.509 28.497 1.00 29.52 89 TYR A N 1
ATOM 665 C CA . TYR A 1 89 ? -2.504 38.659 28.689 1.00 29.52 89 TYR A CA 1
ATOM 666 C C . TYR A 1 89 ? -2.834 40.016 29.321 1.00 29.52 89 TYR A C 1
ATOM 668 O O . TYR A 1 89 ? -2.392 40.305 30.430 1.00 29.52 89 TYR A O 1
ATOM 676 N N . ILE A 1 90 ? -3.685 40.805 28.661 1.00 29.34 90 ILE A N 1
ATOM 677 C CA . ILE A 1 90 ? -4.334 41.982 29.251 1.00 29.34 90 ILE A CA 1
ATOM 678 C C . ILE A 1 90 ? -5.838 41.705 29.302 1.00 29.34 90 ILE A C 1
ATOM 680 O O . ILE A 1 90 ? -6.481 41.539 28.266 1.00 29.34 90 ILE A O 1
ATOM 684 N N . ALA A 1 91 ? -6.401 41.649 30.509 1.00 33.12 91 ALA A N 1
ATOM 685 C CA . ALA A 1 91 ? -7.839 41.540 30.723 1.00 33.12 91 ALA A CA 1
ATOM 686 C C . ALA A 1 91 ? -8.432 42.931 30.984 1.00 33.12 91 ALA A C 1
ATOM 688 O O . ALA A 1 91 ? -7.929 43.674 31.821 1.00 33.12 91 ALA A O 1
ATOM 689 N N . GLY A 1 92 ? -9.519 43.274 30.292 1.00 33.25 92 GLY A N 1
ATOM 690 C CA . GLY A 1 92 ? -10.258 44.517 30.505 1.00 33.25 92 GLY A CA 1
ATOM 691 C C . GLY A 1 92 ? -11.756 44.282 30.359 1.00 33.25 92 GLY A C 1
ATOM 692 O O . GLY A 1 92 ? -12.200 43.700 29.370 1.00 33.25 92 GLY A O 1
ATOM 693 N N . ILE A 1 93 ? -12.538 44.725 31.343 1.00 32.56 93 ILE A N 1
ATOM 694 C CA . ILE A 1 93 ? -13.998 44.581 31.352 1.00 32.56 93 ILE A CA 1
ATOM 695 C C . ILE A 1 93 ? -14.621 45.871 30.808 1.00 32.56 93 ILE A C 1
ATOM 697 O O . ILE A 1 93 ? -14.343 46.957 31.310 1.00 32.56 93 ILE A O 1
ATOM 701 N N . LYS A 1 94 ? -15.505 45.758 29.810 1.00 33.31 94 LYS A N 1
ATOM 702 C CA . LYS A 1 94 ? -16.421 46.836 29.407 1.00 33.31 94 LYS A CA 1
ATOM 703 C C . LYS A 1 94 ? -17.851 46.417 29.714 1.00 33.31 94 LYS A C 1
ATOM 705 O O . LYS A 1 94 ? -18.349 45.467 29.120 1.00 33.31 94 LYS A O 1
ATOM 710 N N . VAL A 1 95 ? -18.504 47.149 30.612 1.00 31.89 95 VAL A N 1
ATOM 711 C CA . VAL A 1 95 ? -19.946 47.040 30.858 1.00 31.89 95 VAL A CA 1
ATOM 712 C C . VAL A 1 95 ? -20.661 48.003 29.913 1.00 31.89 95 VAL A C 1
ATOM 714 O O . VAL A 1 95 ? -20.212 49.132 29.723 1.00 31.89 95 VAL A O 1
ATOM 717 N N . LYS A 1 96 ? -21.764 47.560 29.307 1.00 29.80 96 LYS A N 1
ATOM 718 C CA . LYS A 1 96 ? -22.626 48.391 28.463 1.00 29.80 96 LYS A CA 1
ATOM 719 C C . LYS A 1 96 ? -24.034 48.371 29.060 1.00 29.80 96 LYS A C 1
ATOM 721 O O . LYS A 1 96 ? -24.590 47.293 29.238 1.00 29.80 96 LYS A O 1
ATOM 726 N N . GLN A 1 97 ? -24.579 49.542 29.378 1.00 30.67 97 GLN A N 1
ATOM 727 C CA . GLN A 1 97 ? -26.011 49.741 29.621 1.00 30.67 97 GLN A CA 1
ATOM 728 C C . GLN A 1 97 ? -26.622 50.424 28.391 1.00 30.67 97 GLN A C 1
ATOM 730 O O . GLN A 1 97 ? -25.919 51.117 27.653 1.00 30.67 97 GLN A O 1
ATOM 735 N N . ASP A 1 98 ? -27.915 50.211 28.148 1.00 32.19 98 ASP A N 1
ATOM 736 C CA . ASP A 1 98 ? -28.544 50.559 26.863 1.00 32.19 98 ASP A CA 1
ATOM 737 C C . ASP A 1 98 ? -28.786 52.062 26.628 1.00 32.19 98 ASP A C 1
ATOM 739 O O . ASP A 1 98 ? -29.178 52.453 25.529 1.00 32.19 98 ASP A O 1
ATOM 743 N N . HIS A 1 99 ? -28.457 52.930 27.592 1.00 32.50 99 HIS A N 1
ATOM 744 C CA . HIS A 1 99 ? -28.483 54.385 27.419 1.00 32.50 99 HIS A CA 1
ATOM 745 C C . HIS A 1 99 ? -27.199 55.047 27.945 1.00 32.50 99 HIS A C 1
ATOM 747 O O . HIS A 1 99 ? -27.098 55.405 29.114 1.00 32.50 99 HIS A O 1
ATOM 753 N N . GLY A 1 100 ? -26.232 55.253 27.044 1.00 30.20 100 GLY A N 1
ATOM 754 C CA . GLY A 1 100 ? -24.993 55.995 27.312 1.00 30.20 100 GLY A CA 1
ATOM 755 C C . GLY A 1 100 ? -23.858 55.153 27.911 1.00 30.20 100 GLY A C 1
ATOM 756 O O . GLY A 1 100 ? -24.060 54.287 28.757 1.00 30.20 100 GLY A O 1
ATOM 757 N N . ALA A 1 101 ? -22.626 55.408 27.463 1.00 27.33 101 ALA A N 1
ATOM 758 C CA . ALA A 1 101 ? -21.436 54.765 28.014 1.00 27.33 101 ALA A CA 1
ATOM 759 C C . ALA A 1 101 ? -20.928 55.544 29.238 1.00 27.33 101 ALA A C 1
ATOM 761 O O . ALA A 1 101 ? -20.272 56.573 29.088 1.00 27.33 101 ALA A O 1
ATOM 762 N N . VAL A 1 102 ? -21.209 55.042 30.442 1.00 27.62 102 VAL A N 1
ATOM 763 C CA . VAL A 1 102 ? -20.658 55.580 31.696 1.00 27.62 102 VAL A CA 1
ATOM 764 C C . VAL A 1 102 ? -1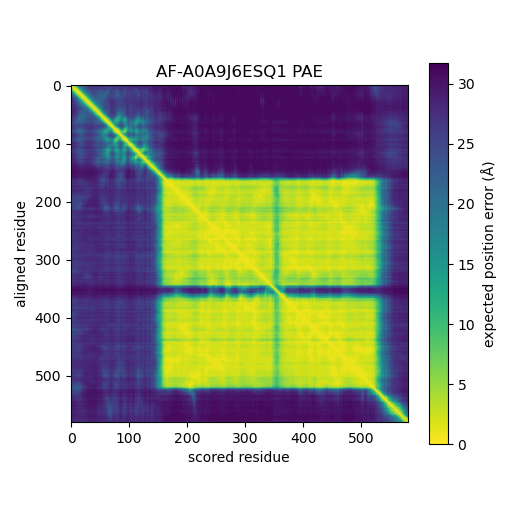9.401 54.796 32.077 1.00 27.62 102 VAL A C 1
ATOM 766 O O . VAL A 1 102 ? -19.443 53.577 32.244 1.00 27.62 102 VAL A O 1
ATOM 769 N N . HIS A 1 103 ? -18.275 55.494 32.226 1.00 30.08 103 HIS A N 1
ATOM 770 C CA . HIS A 1 103 ? -17.069 54.932 32.832 1.00 30.08 103 HIS A CA 1
ATOM 771 C C . HIS A 1 103 ? -17.192 54.996 34.359 1.00 30.08 103 HIS A C 1
ATOM 773 O O . HIS A 1 103 ? -17.145 56.080 34.934 1.00 30.08 103 HIS A O 1
ATOM 779 N N . TYR A 1 104 ? -17.301 53.839 35.013 1.00 30.06 104 TYR A N 1
ATOM 780 C CA . TYR A 1 104 ? -17.141 53.738 36.462 1.00 30.06 104 TYR A CA 1
ATOM 781 C C . TYR A 1 104 ? -15.665 53.480 36.799 1.00 30.06 104 TYR A C 1
ATOM 783 O O . TYR A 1 104 ? -15.119 52.476 36.330 1.00 30.06 104 TYR A O 1
ATOM 791 N N . PRO A 1 105 ? -15.000 54.337 37.595 1.00 28.69 105 PRO A N 1
ATOM 792 C CA . PRO A 1 105 ? -13.745 53.962 38.226 1.00 28.69 105 PRO A CA 1
ATOM 793 C C . PRO A 1 105 ? -14.038 52.898 39.291 1.00 28.69 105 PRO A C 1
ATOM 795 O O . PRO A 1 105 ? -14.889 53.095 40.156 1.00 28.69 105 PRO A O 1
ATOM 798 N N . PHE A 1 106 ? -13.347 51.762 39.222 1.00 33.81 106 PHE A N 1
ATOM 799 C CA . PHE A 1 106 ? -13.350 50.796 40.317 1.00 33.81 106 PHE A CA 1
ATOM 800 C C . PHE A 1 106 ? -12.365 51.269 41.385 1.00 33.81 106 PHE A C 1
ATOM 802 O O . PHE A 1 106 ? -11.189 51.492 41.083 1.00 33.81 106 PHE A O 1
ATOM 809 N N . GLU A 1 107 ? -12.842 51.405 42.621 1.00 30.80 107 GLU A N 1
ATOM 810 C CA . GLU A 1 107 ? -11.969 51.532 43.786 1.00 30.80 107 GLU A CA 1
ATOM 811 C C . GLU A 1 107 ? -11.121 50.259 43.928 1.00 30.80 107 GLU A C 1
ATOM 813 O O . GLU A 1 107 ? -11.544 49.158 43.555 1.00 30.80 107 GLU A O 1
ATOM 818 N N . SER A 1 108 ? -9.887 50.425 44.404 1.00 35.00 108 SER A N 1
ATOM 819 C CA . SER A 1 108 ? -8.946 49.326 44.614 1.00 35.00 108 SER A CA 1
ATOM 820 C C . SER A 1 108 ? -9.527 48.269 45.559 1.00 35.00 108 SER A C 1
ATOM 822 O O . SER A 1 108 ? -10.192 48.617 46.528 1.00 35.00 108 SER A O 1
ATOM 824 N N . ASP A 1 109 ? -9.210 47.001 45.274 1.00 35.59 109 ASP A N 1
ATOM 825 C CA . ASP A 1 109 ? -9.527 45.792 46.061 1.00 35.59 109 ASP A CA 1
ATOM 826 C C . ASP A 1 109 ? -10.834 45.063 45.681 1.00 35.59 109 ASP A C 1
ATOM 828 O O . ASP A 1 109 ? -11.728 44.817 46.491 1.00 35.59 109 ASP A O 1
ATOM 832 N N . THR A 1 110 ? -10.916 44.617 44.419 1.00 36.31 110 THR A N 1
ATOM 833 C CA . THR A 1 110 ? -11.895 43.601 43.982 1.00 36.31 110 THR A CA 1
ATOM 834 C C . THR A 1 110 ? -11.199 42.285 43.617 1.00 36.31 110 THR A C 1
ATOM 836 O O . THR A 1 110 ? -10.648 42.135 42.527 1.00 36.31 110 THR A O 1
ATOM 839 N N . THR A 1 111 ? -11.249 41.296 44.513 1.00 36.28 111 THR A N 1
ATOM 840 C CA . THR A 1 111 ? -10.726 39.940 44.264 1.00 36.28 111 THR A CA 1
ATOM 841 C C . THR A 1 111 ? -11.688 39.126 43.392 1.00 36.28 111 THR A C 1
ATOM 843 O O . THR A 1 111 ? -12.872 39.001 43.713 1.00 36.28 111 THR A O 1
ATOM 846 N N . PHE A 1 112 ? -11.185 38.495 42.327 1.00 39.25 112 PHE A N 1
ATOM 847 C CA . PHE A 1 112 ? -11.978 37.625 41.452 1.00 39.25 112 PHE A CA 1
ATOM 848 C C . PHE A 1 112 ? -11.614 36.148 41.660 1.00 39.25 112 PHE A C 1
ATOM 850 O O . PHE A 1 112 ? -10.460 35.791 41.884 1.00 39.25 112 PHE A O 1
ATOM 857 N N . LYS A 1 113 ? -12.605 35.256 41.553 1.00 33.62 113 LYS A N 1
ATOM 858 C CA . LYS A 1 113 ? -12.391 33.801 41.512 1.00 33.62 113 LYS A CA 1
ATOM 859 C C . LYS A 1 113 ? -12.920 33.263 40.187 1.00 33.62 113 LYS A C 1
ATOM 861 O O . LYS A 1 113 ? -14.119 33.335 39.936 1.00 33.62 113 LYS A O 1
ATOM 866 N N . MET A 1 114 ? -12.038 32.709 39.357 1.00 35.06 114 MET A N 1
ATOM 867 C CA . MET A 1 114 ? -12.416 31.931 38.173 1.00 35.06 114 MET A CA 1
ATOM 868 C C . MET A 1 114 ? -12.083 30.456 38.378 1.00 35.06 114 MET A C 1
ATOM 870 O O . MET A 1 114 ? -11.066 30.110 38.978 1.00 35.06 114 MET A O 1
ATOM 874 N N . GLN A 1 115 ? -12.925 29.589 37.823 1.00 31.23 115 GLN A N 1
ATOM 875 C CA . GLN A 1 115 ? -12.689 28.154 37.756 1.00 31.23 115 GLN A CA 1
ATOM 876 C C . GLN A 1 115 ? -12.261 27.793 36.328 1.00 31.23 115 GLN A C 1
ATOM 878 O O . GLN A 1 115 ? -13.031 27.954 35.384 1.00 31.23 115 GLN A O 1
ATOM 883 N N . SER A 1 116 ? -11.029 27.305 36.167 1.00 34.81 116 SER A N 1
ATOM 884 C CA . SER A 1 116 ? -10.570 26.707 34.909 1.00 34.81 116 SER A CA 1
ATOM 885 C C . SER A 1 116 ? -10.891 25.208 34.903 1.00 34.81 116 SER A C 1
ATOM 887 O O . SER A 1 116 ? -10.568 24.541 35.892 1.00 34.81 116 SER A O 1
ATOM 889 N N . PRO A 1 117 ? -11.430 24.637 33.805 1.00 28.86 117 PRO A N 1
ATOM 890 C CA . PRO A 1 117 ? -11.622 23.189 33.677 1.00 28.86 117 PRO A CA 1
ATOM 891 C C . PRO A 1 117 ? -10.325 22.367 33.757 1.00 28.86 117 PRO A C 1
ATOM 893 O O . PRO A 1 117 ? -10.392 21.156 33.927 1.00 28.86 117 PRO A O 1
ATOM 896 N N . ILE A 1 118 ? -9.155 23.005 33.616 1.00 32.66 118 ILE A N 1
ATOM 897 C CA . ILE A 1 118 ? -7.853 22.330 33.481 1.00 32.66 118 ILE A CA 1
ATOM 898 C C . ILE A 1 118 ? -7.020 22.391 34.777 1.00 32.66 118 ILE A C 1
ATOM 900 O O . ILE A 1 118 ? -6.227 21.489 35.032 1.00 32.66 118 ILE A O 1
ATOM 904 N N . PHE A 1 119 ? -7.192 23.423 35.618 1.00 34.28 119 PHE A N 1
ATOM 905 C CA . PHE A 1 119 ? -6.265 23.713 36.733 1.00 34.28 119 PHE A CA 1
ATOM 906 C C . PHE A 1 119 ? -6.896 23.833 38.131 1.00 34.28 119 PHE A C 1
ATOM 908 O O . PHE A 1 119 ? -6.178 24.106 39.097 1.00 34.28 119 PHE A O 1
ATOM 915 N N . GLY A 1 120 ? -8.207 23.607 38.262 1.00 35.19 120 GLY A N 1
ATOM 916 C CA . GLY A 1 120 ? -8.912 23.695 39.545 1.00 35.19 120 GLY A CA 1
ATOM 917 C C . GLY A 1 120 ? -9.018 25.125 40.093 1.00 35.19 120 GLY A C 1
ATOM 918 O O . GLY A 1 120 ? -8.773 26.105 39.388 1.00 35.19 120 GLY A O 1
ATOM 919 N N . TRP A 1 121 ? -9.426 25.250 41.358 1.00 32.84 121 TRP A N 1
ATOM 920 C CA . TRP A 1 121 ? -9.571 26.546 42.026 1.00 32.84 121 TRP A CA 1
ATOM 921 C C . TRP A 1 121 ? -8.206 27.164 42.336 1.00 32.84 121 TRP A C 1
ATOM 923 O O . TRP A 1 121 ? -7.439 26.613 43.124 1.00 32.84 121 TRP A O 1
ATOM 933 N N . ARG A 1 122 ? -7.934 28.350 41.783 1.00 37.84 122 ARG A N 1
ATOM 934 C CA . ARG A 1 122 ? -6.831 29.216 42.219 1.00 37.84 122 ARG A CA 1
ATOM 935 C C . ARG A 1 122 ? -7.350 30.645 42.410 1.00 37.84 122 ARG A C 1
ATOM 937 O O . ARG A 1 122 ? -7.961 31.173 41.481 1.00 37.84 122 ARG A O 1
ATOM 944 N N . PRO A 1 123 ? -7.165 31.266 43.588 1.00 34.72 123 PRO A N 1
ATOM 945 C CA . PRO A 1 123 ? -7.440 32.687 43.754 1.00 34.72 123 PRO A CA 1
ATOM 946 C C . PRO A 1 123 ? -6.391 33.509 42.994 1.00 34.72 123 PRO A C 1
ATOM 948 O O . PRO A 1 123 ? -5.232 33.103 42.904 1.00 34.72 123 PRO A O 1
ATOM 951 N N . PHE A 1 124 ? -6.792 34.669 42.485 1.00 40.22 124 PHE A N 1
ATOM 952 C CA . PHE A 1 124 ? -5.872 35.712 42.044 1.00 40.22 124 PHE A CA 1
ATOM 953 C C . PHE A 1 124 ? -6.446 37.083 42.405 1.00 40.22 124 PHE A C 1
ATOM 955 O O . PHE A 1 124 ? -7.664 37.268 42.473 1.00 40.22 124 PHE A O 1
ATOM 962 N N . GLU A 1 125 ? -5.561 38.044 42.630 1.00 35.16 125 GLU A N 1
ATOM 963 C CA . GLU A 1 125 ? -5.918 39.450 42.789 1.00 35.16 125 GLU A CA 1
ATOM 964 C C . GLU A 1 125 ? -5.610 40.195 41.493 1.00 35.16 125 GLU A C 1
ATOM 966 O O . GLU A 1 125 ? -4.647 39.888 40.789 1.00 35.16 125 GLU A O 1
ATOM 971 N N . ALA A 1 126 ? -6.467 41.155 41.157 1.00 35.59 126 ALA A N 1
ATOM 972 C CA . ALA A 1 126 ? -6.298 42.022 40.005 1.00 35.59 126 ALA A CA 1
ATOM 973 C C . ALA A 1 126 ? -6.372 43.470 40.487 1.00 35.59 126 ALA A C 1
ATOM 975 O O . ALA A 1 126 ? -7.404 43.911 40.991 1.00 35.59 126 ALA A O 1
ATOM 976 N N . THR A 1 127 ? -5.277 44.205 40.324 1.00 39.41 127 THR A N 1
ATOM 977 C CA . THR A 1 127 ? -5.220 45.654 40.541 1.00 39.41 127 THR A CA 1
ATOM 978 C C . THR A 1 127 ? -4.992 46.357 39.202 1.00 39.41 127 THR A C 1
ATOM 980 O O . THR A 1 127 ? -4.606 45.728 38.213 1.00 39.41 127 THR A O 1
ATOM 983 N N . ASN A 1 128 ? -5.227 47.672 39.143 1.00 31.66 128 ASN A N 1
ATOM 984 C CA . ASN A 1 128 ? -5.216 48.472 37.903 1.00 31.66 128 ASN A CA 1
ATOM 985 C C . ASN A 1 128 ? -3.839 48.589 37.190 1.00 31.66 128 ASN A C 1
ATOM 987 O O . ASN A 1 128 ? -3.694 49.416 36.293 1.00 31.66 128 ASN A O 1
ATOM 991 N N . GLY A 1 129 ? -2.835 47.784 37.564 1.00 32.22 129 GLY A N 1
ATOM 992 C CA . GLY A 1 129 ? -1.494 47.751 36.961 1.00 32.22 129 GLY A CA 1
ATOM 993 C C . GLY A 1 129 ? -1.063 46.410 36.345 1.00 32.22 129 GLY A C 1
ATOM 994 O O . GLY A 1 129 ? -0.019 46.370 35.699 1.00 32.22 129 GLY A O 1
ATOM 995 N N . GLY A 1 130 ? -1.826 45.322 36.511 1.00 31.45 130 GLY A N 1
ATOM 996 C CA . GLY A 1 130 ? -1.493 44.001 35.952 1.00 31.45 130 GLY A CA 1
ATOM 997 C C . GLY A 1 130 ? -1.665 42.838 36.934 1.00 31.45 130 GLY A C 1
ATOM 998 O O . GLY A 1 130 ? -2.025 43.028 38.092 1.00 31.45 130 GLY A O 1
ATOM 999 N N . VAL A 1 131 ? -1.419 41.614 36.454 1.00 29.98 131 VAL A N 1
ATOM 1000 C CA . VAL A 1 131 ? -1.562 40.369 37.232 1.00 29.98 131 VAL A CA 1
ATOM 1001 C C . VAL A 1 131 ? -0.186 39.856 37.653 1.00 29.98 131 VAL A C 1
ATOM 1003 O O . VAL A 1 131 ? 0.666 39.611 36.800 1.00 29.98 131 VAL A O 1
ATOM 1006 N N . SER A 1 132 ? 0.016 39.633 38.951 1.00 28.50 132 SER A N 1
ATOM 1007 C CA . SER A 1 132 ? 1.202 38.966 39.498 1.00 28.50 132 SER A CA 1
ATOM 1008 C C . SER A 1 132 ? 0.828 37.620 40.131 1.00 28.50 132 SER A C 1
ATOM 1010 O O . SER A 1 132 ? -0.257 37.447 40.682 1.00 28.50 132 SER A O 1
ATOM 1012 N N . TYR A 1 133 ? 1.730 36.640 40.032 1.00 32.31 133 TYR A N 1
ATOM 1013 C CA . TYR A 1 133 ? 1.563 35.319 40.642 1.00 32.31 133 TYR A CA 1
ATOM 1014 C C . TYR A 1 133 ? 2.537 35.166 41.809 1.00 32.31 133 TYR A C 1
ATOM 1016 O O . TYR A 1 133 ? 3.752 35.233 41.617 1.00 32.31 133 TYR A O 1
ATOM 1024 N N . THR A 1 134 ? 2.025 34.904 43.010 1.00 29.30 134 THR A N 1
ATOM 1025 C CA . THR A 1 134 ? 2.856 34.548 44.164 1.00 29.30 134 THR A CA 1
ATOM 1026 C C . THR A 1 134 ? 3.308 33.089 44.065 1.00 29.30 134 THR A C 1
ATOM 1028 O O . THR A 1 134 ? 2.518 32.164 43.865 1.00 29.30 134 THR A O 1
ATOM 1031 N N . LYS A 1 135 ? 4.622 32.877 44.168 1.00 29.31 135 LYS A N 1
ATOM 1032 C CA . LYS A 1 135 ? 5.263 31.566 44.026 1.00 29.31 135 LYS A CA 1
ATOM 1033 C C . LYS A 1 135 ? 5.366 30.910 45.408 1.00 29.31 135 LYS A C 1
ATOM 1035 O O . LYS A 1 135 ? 6.309 31.175 46.141 1.00 29.31 135 LYS A O 1
ATOM 1040 N N . GLY A 1 136 ? 4.370 30.106 45.779 1.00 29.81 136 GLY A N 1
ATOM 1041 C CA . GLY A 1 136 ? 4.397 29.338 47.030 1.00 29.81 136 GLY A CA 1
ATOM 1042 C C . GLY A 1 136 ? 5.411 28.191 46.977 1.00 29.81 136 GLY A C 1
ATOM 1043 O O . GLY A 1 136 ? 5.482 27.481 45.971 1.00 29.81 136 GLY A O 1
ATOM 1044 N N . GLU A 1 137 ? 6.187 28.010 48.046 1.00 25.33 137 GLU A N 1
ATOM 1045 C CA . GLU A 1 137 ? 7.136 26.897 48.178 1.00 25.33 137 GLU A CA 1
ATOM 1046 C C . GLU A 1 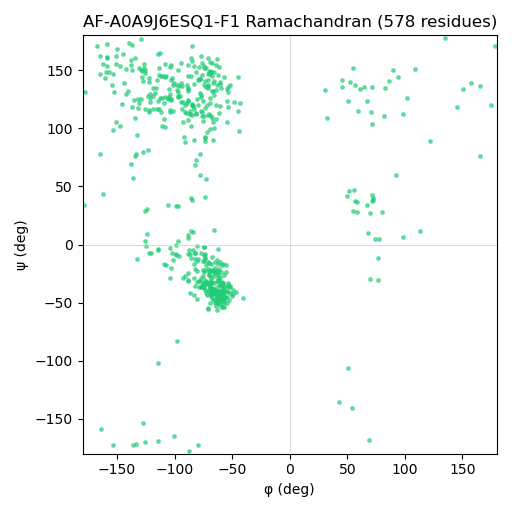137 ? 6.418 25.547 48.384 1.00 25.33 137 GLU A C 1
ATOM 1048 O O . GLU A 1 137 ? 5.353 25.499 49.009 1.00 25.33 137 GLU A O 1
ATOM 1053 N N . PRO A 1 138 ? 6.968 24.430 47.871 1.00 29.14 138 PRO A N 1
ATOM 1054 C CA . PRO A 1 138 ? 6.346 23.117 48.000 1.00 29.14 138 PRO A CA 1
ATOM 1055 C C . PRO A 1 138 ? 6.603 22.493 49.380 1.00 29.14 138 PRO A C 1
ATOM 1057 O O . PRO A 1 138 ? 7.739 22.199 49.746 1.00 29.14 138 PRO A O 1
ATOM 1060 N N . SER A 1 139 ? 5.533 22.209 50.125 1.00 27.14 139 SER A N 1
ATOM 1061 C CA . SER A 1 139 ? 5.599 21.360 51.324 1.00 27.14 139 SER A CA 1
ATOM 1062 C C . SER A 1 139 ? 5.904 19.892 50.957 1.00 27.14 139 SER A C 1
ATOM 1064 O O . SER A 1 139 ? 5.498 19.437 49.882 1.00 27.14 139 SER A O 1
ATOM 1066 N N . PRO A 1 140 ? 6.601 19.125 51.820 1.00 28.55 140 PRO A N 1
ATOM 1067 C CA . PRO A 1 140 ? 7.075 17.783 51.482 1.00 28.55 140 PRO A CA 1
ATOM 1068 C C . PRO A 1 140 ? 5.936 16.758 51.384 1.00 28.55 140 PRO A C 1
ATOM 1070 O O . PRO A 1 140 ? 4.996 16.764 52.178 1.00 28.55 140 PRO A O 1
ATOM 1073 N N . THR A 1 141 ? 6.041 15.843 50.418 1.00 31.39 141 THR A N 1
ATOM 1074 C CA . THR A 1 141 ? 5.068 14.764 50.178 1.00 31.39 141 THR A CA 1
ATOM 1075 C C . THR A 1 141 ? 5.486 13.462 50.883 1.00 31.39 141 THR A C 1
ATOM 1077 O O . THR A 1 141 ? 6.664 13.108 50.824 1.00 31.39 141 THR A O 1
ATOM 1080 N N . PRO A 1 142 ? 4.559 12.708 51.510 1.00 28.42 142 PRO A N 1
ATOM 1081 C CA . PRO A 1 142 ? 4.834 11.358 52.010 1.00 28.42 142 PRO A CA 1
ATOM 1082 C C . PRO A 1 142 ? 5.001 10.334 50.875 1.00 28.42 142 PRO A C 1
ATOM 1084 O O . PRO A 1 142 ? 4.557 10.550 49.747 1.00 28.42 142 PRO A O 1
ATOM 1087 N N . ALA A 1 143 ? 5.634 9.203 51.184 1.00 28.59 143 ALA A N 1
ATOM 1088 C CA . ALA A 1 143 ? 6.111 8.244 50.192 1.00 28.59 143 ALA A CA 1
ATOM 1089 C C . ALA A 1 143 ? 5.062 7.237 49.660 1.00 28.59 143 ALA A C 1
ATOM 1091 O O . ALA A 1 143 ? 4.156 6.804 50.367 1.00 28.59 143 ALA A O 1
ATOM 1092 N N . THR A 1 144 ? 5.326 6.784 48.425 1.00 29.89 144 THR A N 1
ATOM 1093 C CA . THR A 1 144 ? 4.938 5.500 47.792 1.00 29.89 144 THR A CA 1
ATOM 1094 C C . THR A 1 144 ? 3.459 5.103 47.648 1.00 29.89 144 THR A C 1
ATOM 1096 O O . THR A 1 144 ? 2.826 4.635 48.586 1.00 29.89 144 THR A O 1
ATOM 1099 N N . SER A 1 145 ? 3.003 5.009 46.391 1.00 28.19 145 SER A N 1
ATOM 1100 C CA . SER A 1 145 ? 2.566 3.721 45.810 1.00 28.19 145 SER A CA 1
ATOM 1101 C C . SER A 1 145 ? 2.718 3.741 44.277 1.00 28.19 145 SER A C 1
ATOM 1103 O O . SER A 1 145 ? 2.621 4.793 43.648 1.00 28.19 145 SER A O 1
ATOM 1105 N N . SER A 1 146 ? 3.031 2.595 43.666 1.00 38.62 146 SER A N 1
ATOM 1106 C CA . SER A 1 146 ? 3.373 2.486 42.240 1.00 38.62 146 SER A CA 1
ATOM 1107 C C . SER A 1 146 ? 2.136 2.274 41.365 1.00 38.62 146 SER A C 1
ATOM 1109 O O . SER A 1 146 ? 1.586 1.176 41.347 1.00 38.62 146 SER A O 1
ATOM 1111 N N . HIS A 1 147 ? 1.721 3.297 40.616 1.00 32.31 147 HIS A N 1
ATOM 1112 C CA . HIS A 1 147 ? 0.778 3.193 39.492 1.00 32.31 147 HIS A CA 1
ATOM 1113 C C . HIS A 1 147 ? 1.357 3.923 38.268 1.00 32.31 147 HIS A C 1
ATOM 1115 O O . HIS A 1 147 ? 2.184 4.823 38.416 1.00 32.31 147 HIS A O 1
ATOM 1121 N N . GLY A 1 148 ? 0.971 3.483 37.065 1.00 31.56 148 GLY A N 1
ATOM 1122 C CA . GLY A 1 148 ? 1.665 3.781 35.806 1.00 31.56 148 GLY A CA 1
ATOM 1123 C C . GLY A 1 148 ? 1.943 5.265 35.534 1.00 31.56 148 GLY A C 1
ATOM 1124 O O . GLY A 1 148 ? 1.087 6.129 35.728 1.00 31.56 148 GLY A O 1
ATOM 1125 N N . VAL A 1 149 ? 3.151 5.547 35.039 1.00 30.14 149 VAL A N 1
ATOM 1126 C CA . VAL A 1 149 ? 3.612 6.900 34.707 1.00 30.14 149 VAL A CA 1
ATOM 1127 C C . VAL A 1 149 ? 2.729 7.507 33.615 1.00 30.14 149 VAL A C 1
ATOM 1129 O O . VAL A 1 149 ? 2.777 7.092 32.458 1.00 30.14 149 VAL A O 1
ATOM 1132 N N . ARG A 1 150 ? 1.978 8.560 33.960 1.00 37.47 150 ARG A N 1
ATOM 1133 C CA . ARG A 1 150 ? 1.477 9.516 32.966 1.00 37.47 150 ARG A CA 1
ATOM 1134 C C . ARG A 1 150 ? 2.678 10.212 32.330 1.00 37.47 150 ARG A C 1
ATOM 1136 O O . ARG A 1 150 ? 3.293 11.070 32.961 1.00 37.47 150 ARG A O 1
ATOM 1143 N N . SER A 1 151 ? 2.986 9.890 31.079 1.00 34.94 151 SER A N 1
ATOM 1144 C CA . SER A 1 151 ? 3.880 10.720 30.274 1.00 34.94 151 SER A CA 1
ATOM 1145 C C . SER A 1 151 ? 3.197 12.064 30.006 1.00 34.94 151 SER A C 1
ATOM 1147 O O . SER A 1 151 ? 2.285 12.148 29.181 1.00 34.94 151 SER A O 1
ATOM 1149 N N . ASN A 1 152 ? 3.636 13.121 30.694 1.00 33.22 152 ASN A N 1
ATOM 1150 C CA . ASN A 1 152 ? 3.363 14.490 30.262 1.00 33.22 152 ASN A CA 1
ATOM 1151 C C . ASN A 1 152 ? 4.123 14.721 28.950 1.00 33.22 152 ASN A C 1
ATOM 1153 O O . ASN A 1 152 ? 5.288 15.108 28.951 1.00 33.22 152 ASN A O 1
ATOM 1157 N N . ASP A 1 153 ? 3.453 14.428 27.839 1.00 41.22 153 ASP A N 1
ATOM 1158 C CA . ASP A 1 153 ? 3.990 14.457 26.478 1.00 41.22 153 ASP A CA 1
ATOM 1159 C C . ASP A 1 153 ? 4.089 15.897 25.933 1.00 41.22 153 ASP A C 1
ATOM 1161 O O . ASP A 1 153 ? 3.457 16.284 24.949 1.00 41.22 153 ASP A O 1
ATOM 1165 N N . THR A 1 154 ? 4.860 16.734 26.630 1.00 34.50 154 THR A N 1
ATOM 1166 C CA . THR A 1 154 ? 5.244 18.075 26.164 1.00 34.50 154 THR A CA 1
ATOM 1167 C C . THR A 1 154 ? 6.417 18.027 25.181 1.00 34.50 154 THR A C 1
ATOM 1169 O O . THR A 1 154 ? 6.651 19.000 24.467 1.00 34.50 154 THR A O 1
ATOM 1172 N N . THR A 1 155 ? 7.119 16.894 25.081 1.00 36.47 155 THR A N 1
ATOM 1173 C CA . THR A 1 155 ? 8.228 16.673 24.143 1.00 36.47 155 THR A CA 1
ATOM 1174 C C . THR A 1 155 ? 7.770 16.453 22.698 1.00 36.47 155 THR A C 1
ATOM 1176 O O . THR A 1 155 ? 8.429 16.972 21.800 1.00 36.47 155 THR A O 1
ATOM 1179 N N . ARG A 1 156 ? 6.605 15.832 22.424 1.00 44.56 156 ARG A N 1
ATOM 1180 C CA . ARG A 1 156 ? 6.058 15.703 21.045 1.00 44.56 156 ARG A CA 1
ATOM 1181 C C . ARG A 1 156 ? 5.726 17.017 20.320 1.00 44.56 156 ARG A C 1
ATOM 1183 O O . ARG A 1 156 ? 5.295 16.980 19.163 1.00 44.56 156 ARG A O 1
ATOM 1190 N N . TYR A 1 157 ? 5.865 18.170 20.971 1.00 40.75 157 TYR A N 1
ATOM 1191 C CA . TYR A 1 157 ? 5.689 19.485 20.345 1.00 40.75 157 TYR A CA 1
ATOM 1192 C C . TYR A 1 157 ? 7.011 20.182 19.993 1.00 40.75 157 TYR A C 1
ATOM 1194 O O . TYR A 1 157 ? 6.978 21.140 19.228 1.00 40.75 157 TYR A O 1
ATOM 1202 N N . ALA A 1 158 ? 8.155 19.713 20.507 1.00 41.25 158 ALA A N 1
ATOM 1203 C CA . ALA A 1 158 ? 9.435 20.418 20.387 1.00 41.25 158 ALA A CA 1
ATOM 1204 C C . ALA A 1 158 ? 10.173 20.197 19.048 1.00 41.25 158 ALA A C 1
ATOM 1206 O O . ALA A 1 158 ? 10.986 21.032 18.671 1.00 41.25 158 ALA A O 1
ATOM 1207 N N . GLU A 1 159 ? 9.872 19.115 18.319 1.00 55.59 159 GLU A N 1
ATOM 1208 C CA . GLU A 1 159 ? 10.527 18.756 17.043 1.00 55.59 159 GLU A CA 1
ATOM 1209 C C . GLU A 1 159 ? 9.527 18.536 15.888 1.00 55.59 159 GLU A C 1
ATOM 1211 O O . GLU A 1 159 ? 9.768 17.745 14.976 1.00 55.59 159 GLU A O 1
ATOM 1216 N N . ARG A 1 160 ? 8.366 19.207 15.901 1.00 63.78 160 ARG A N 1
ATOM 1217 C CA . ARG A 1 160 ? 7.428 19.106 14.770 1.00 63.78 160 ARG A CA 1
ATOM 1218 C C . ARG A 1 160 ? 7.925 19.909 13.576 1.00 63.78 160 ARG A C 1
ATOM 1220 O O . ARG A 1 160 ? 8.082 21.123 13.670 1.00 63.78 160 ARG A O 1
ATOM 1227 N N . ASP A 1 161 ? 8.076 19.235 12.441 1.00 76.75 161 ASP A N 1
ATOM 1228 C CA . ASP A 1 161 ? 8.309 19.878 11.152 1.00 76.75 161 ASP A CA 1
ATOM 1229 C C . ASP A 1 161 ? 7.072 20.696 10.740 1.00 76.75 161 ASP A C 1
ATOM 1231 O O . ASP A 1 161 ? 6.064 20.165 10.272 1.00 76.75 161 ASP A O 1
ATOM 1235 N N . LEU A 1 162 ? 7.139 22.012 10.955 1.00 85.00 162 LEU A N 1
ATOM 1236 C CA . LEU A 1 162 ? 6.048 22.935 10.639 1.00 85.00 162 LEU A CA 1
ATOM 1237 C C . LEU A 1 162 ? 5.888 23.190 9.131 1.00 85.00 162 LEU A C 1
ATOM 1239 O O . LEU A 1 162 ? 4.874 23.763 8.734 1.00 85.00 162 LEU A O 1
ATOM 1243 N N . ALA A 1 163 ? 6.844 22.779 8.288 1.00 87.19 163 ALA A N 1
ATOM 1244 C CA . ALA A 1 163 ? 6.733 22.916 6.836 1.00 87.19 163 ALA A CA 1
ATOM 1245 C C . ALA A 1 163 ? 5.872 21.806 6.204 1.00 87.19 163 ALA A C 1
ATOM 1247 O O . ALA A 1 163 ? 5.321 22.004 5.118 1.00 87.19 163 ALA A O 1
ATOM 1248 N N . ALA A 1 164 ? 5.735 20.662 6.884 1.00 93.25 164 ALA A N 1
ATOM 1249 C CA . ALA A 1 164 ? 5.062 19.465 6.391 1.00 93.25 164 ALA A CA 1
ATOM 1250 C C . ALA A 1 164 ? 4.122 18.860 7.450 1.00 93.25 164 ALA A C 1
ATOM 1252 O O . ALA A 1 164 ? 4.416 17.836 8.062 1.00 93.25 164 ALA A O 1
ATOM 1253 N N . VAL A 1 165 ? 2.960 19.491 7.652 1.00 95.19 165 VAL A N 1
ATOM 1254 C CA . VAL A 1 165 ? 1.959 19.056 8.650 1.00 95.19 165 VAL A CA 1
ATOM 1255 C C . VAL A 1 165 ? 0.841 18.176 8.076 1.00 95.19 165 VAL A C 1
ATOM 1257 O O . VAL A 1 165 ? 0.068 17.597 8.840 1.00 95.19 165 VAL A O 1
ATOM 1260 N N . THR A 1 166 ? 0.754 18.047 6.748 1.00 97.69 166 THR A N 1
ATOM 1261 C CA . THR A 1 166 ? -0.180 17.148 6.050 1.00 97.69 166 THR A CA 1
ATOM 1262 C C . THR A 1 166 ? 0.510 16.372 4.927 1.00 97.69 166 THR A C 1
ATOM 1264 O O . THR A 1 166 ? 1.530 16.799 4.386 1.00 97.69 166 THR A O 1
ATOM 1267 N N . ILE A 1 167 ? -0.094 15.259 4.493 1.00 98.19 167 ILE A N 1
ATOM 1268 C CA . ILE A 1 167 ? 0.363 14.521 3.303 1.00 98.19 167 ILE A CA 1
ATOM 1269 C C . ILE A 1 167 ? 0.312 15.392 2.034 1.00 98.19 167 ILE A C 1
ATOM 1271 O O . ILE A 1 167 ? 1.126 15.194 1.137 1.00 98.19 167 ILE A O 1
ATOM 1275 N N . ALA A 1 168 ? -0.584 16.384 1.966 1.00 97.88 168 ALA A N 1
ATOM 1276 C CA . ALA A 1 168 ? -0.666 17.317 0.841 1.00 97.88 168 ALA A CA 1
ATOM 1277 C C . ALA A 1 168 ? 0.498 18.328 0.819 1.00 97.88 168 ALA A C 1
ATOM 1279 O O . ALA A 1 168 ? 0.966 18.697 -0.258 1.00 97.88 168 ALA A O 1
ATOM 1280 N N . ASP A 1 169 ? 1.011 18.744 1.982 1.00 98.19 169 ASP A N 1
ATOM 1281 C CA . ASP A 1 169 ? 2.239 19.548 2.061 1.00 98.19 169 ASP A CA 1
ATOM 1282 C C . ASP A 1 169 ? 3.456 18.750 1.600 1.00 98.19 169 ASP A C 1
ATOM 1284 O O . ASP A 1 169 ? 4.277 19.262 0.839 1.00 98.19 169 ASP A O 1
ATOM 1288 N N . ILE A 1 170 ? 3.526 17.476 1.995 1.00 98.31 170 ILE A N 1
ATOM 1289 C CA . ILE A 1 170 ? 4.567 16.550 1.546 1.00 98.31 170 ILE A CA 1
ATOM 1290 C C . ILE A 1 170 ? 4.459 16.322 0.027 1.00 98.31 170 ILE A C 1
ATOM 1292 O O . ILE A 1 170 ? 5.461 16.497 -0.657 1.00 98.31 170 ILE A O 1
ATOM 1296 N N . GLU A 1 171 ? 3.267 16.044 -0.529 1.00 98.19 171 GLU A N 1
ATOM 1297 C CA . GLU A 1 171 ? 3.010 15.942 -1.987 1.00 98.19 171 GLU A CA 1
ATOM 1298 C C . GLU A 1 171 ? 3.511 17.200 -2.722 1.00 98.19 171 GLU A C 1
ATOM 1300 O O . GLU A 1 171 ? 4.259 17.097 -3.698 1.00 98.19 171 GLU A O 1
ATOM 1305 N N . ARG A 1 172 ? 3.170 18.393 -2.214 1.00 97.50 172 ARG A N 1
ATOM 1306 C CA . ARG A 1 172 ? 3.551 19.692 -2.788 1.00 97.50 172 ARG A CA 1
ATOM 1307 C C . ARG A 1 172 ? 5.063 19.940 -2.761 1.00 97.50 172 ARG A C 1
ATOM 1309 O O . ARG A 1 172 ? 5.620 20.314 -3.788 1.00 97.50 172 ARG A O 1
ATOM 1316 N N . ILE A 1 173 ? 5.727 19.756 -1.617 1.00 97.31 173 ILE A N 1
ATOM 1317 C CA . ILE A 1 173 ? 7.163 20.065 -1.459 1.00 97.31 173 ILE A CA 1
ATOM 1318 C C . ILE A 1 173 ? 8.043 18.985 -2.108 1.00 97.31 173 ILE A C 1
ATOM 1320 O O . ILE A 1 173 ? 9.081 19.296 -2.692 1.00 97.31 173 ILE A O 1
ATOM 1324 N N . ALA A 1 174 ? 7.632 17.717 -2.054 1.00 97.00 174 ALA A N 1
ATOM 1325 C CA . ALA A 1 174 ? 8.315 16.633 -2.752 1.00 97.00 174 ALA A CA 1
ATOM 1326 C C . ALA A 1 174 ? 8.260 16.821 -4.274 1.00 97.00 174 ALA A C 1
ATOM 1328 O O . ALA A 1 174 ? 9.272 16.663 -4.952 1.00 97.00 174 ALA A O 1
ATOM 1329 N N . SER A 1 175 ? 7.108 17.232 -4.815 1.00 94.50 175 SER A N 1
ATOM 1330 C CA . SER A 1 175 ? 6.947 17.438 -6.261 1.00 94.50 175 SER A CA 1
ATOM 1331 C C . SER A 1 175 ? 7.828 18.561 -6.825 1.00 94.50 175 SER A C 1
ATOM 1333 O O . SER A 1 175 ? 8.144 18.521 -8.006 1.00 94.50 175 SER A O 1
ATOM 1335 N N . THR A 1 176 ? 8.287 19.523 -6.009 1.00 95.38 176 THR A N 1
ATOM 1336 C CA . THR A 1 176 ? 9.279 20.533 -6.443 1.00 95.38 176 THR A CA 1
ATOM 1337 C C . THR A 1 176 ? 10.734 20.050 -6.382 1.00 95.38 176 THR A C 1
ATOM 1339 O O . THR A 1 176 ? 11.624 20.774 -6.815 1.00 95.38 176 THR A O 1
ATOM 1342 N N . LYS A 1 177 ? 10.994 18.864 -5.814 1.00 96.12 177 LYS A N 1
ATOM 1343 C CA . LYS A 1 177 ? 12.335 18.261 -5.680 1.00 96.12 177 LYS A CA 1
ATOM 1344 C C . LYS A 1 177 ? 12.599 17.137 -6.686 1.00 96.12 177 LYS A C 1
ATOM 1346 O O . LYS A 1 177 ? 13.755 16.793 -6.915 1.00 96.12 177 LYS A O 1
ATOM 1351 N N . LEU A 1 178 ? 11.545 16.553 -7.254 1.00 95.88 178 LEU A N 1
ATOM 1352 C CA . LEU A 1 178 ? 11.640 15.498 -8.259 1.00 95.88 178 LEU A CA 1
ATOM 1353 C C . LEU A 1 178 ? 12.033 16.064 -9.630 1.00 95.88 178 LEU A C 1
ATOM 1355 O O . LEU A 1 178 ? 11.597 17.146 -10.020 1.00 95.88 178 LEU A O 1
ATOM 1359 N N . GLU A 1 179 ? 12.802 15.287 -10.390 1.00 94.44 179 GLU A N 1
ATOM 1360 C CA . GLU A 1 179 ? 12.965 15.510 -11.829 1.00 94.44 179 GLU A CA 1
ATOM 1361 C C . GLU A 1 179 ? 11.581 15.390 -12.516 1.00 94.44 179 GLU A C 1
ATOM 1363 O O . GLU A 1 179 ? 10.808 14.506 -12.138 1.00 94.44 179 GLU A O 1
ATOM 1368 N N . PRO A 1 180 ? 11.216 16.263 -13.477 1.00 93.12 180 PRO A N 1
ATOM 1369 C CA . PRO A 1 180 ? 9.885 16.275 -14.094 1.00 93.12 180 PRO A CA 1
ATOM 1370 C C . PRO A 1 180 ? 9.358 14.928 -14.617 1.00 93.12 180 PRO A C 1
ATOM 1372 O O . PRO A 1 180 ? 8.194 14.603 -14.369 1.00 93.12 180 PRO A O 1
ATOM 1375 N N . GLY A 1 181 ? 10.176 14.132 -15.309 1.00 91.81 181 GLY A N 1
ATOM 1376 C CA . GLY A 1 181 ? 9.823 12.787 -15.772 1.00 91.81 181 GLY A CA 1
ATOM 1377 C C . GLY A 1 181 ? 9.538 11.819 -14.622 1.00 91.81 181 GLY A C 1
ATOM 1378 O O . GLY A 1 181 ? 8.507 11.145 -14.634 1.00 91.81 181 GLY A O 1
ATOM 1379 N N . VAL A 1 182 ? 10.380 11.802 -13.583 1.00 93.94 182 VAL A N 1
ATOM 1380 C CA . VAL A 1 182 ? 10.137 11.048 -12.334 1.00 93.94 182 VAL A CA 1
ATOM 1381 C C . VAL A 1 182 ? 8.859 11.525 -11.631 1.00 93.94 182 VAL A C 1
ATOM 1383 O O . VAL A 1 182 ? 8.058 10.711 -11.164 1.00 93.94 182 VAL A O 1
ATOM 1386 N N . GLY A 1 183 ? 8.633 12.839 -11.586 1.00 95.69 183 GLY A N 1
ATOM 1387 C CA . GLY A 1 183 ? 7.432 13.459 -11.032 1.00 95.69 183 GLY A CA 1
ATOM 1388 C C . GLY A 1 183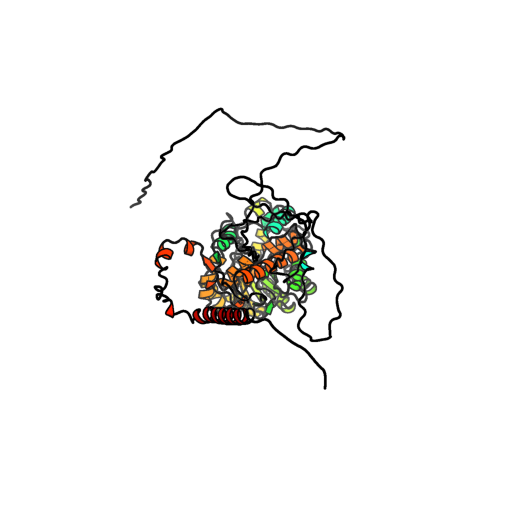 ? 6.162 12.949 -11.706 1.00 95.69 183 GLY A C 1
ATOM 1389 O O . GLY A 1 183 ? 5.239 12.508 -11.019 1.00 95.69 183 GLY A O 1
ATOM 1390 N N . TRP A 1 184 ? 6.130 12.925 -13.041 1.00 95.12 184 TRP A N 1
ATOM 1391 C CA . TRP A 1 184 ? 5.015 12.356 -13.802 1.00 95.12 184 TRP A CA 1
ATOM 1392 C C . TRP A 1 184 ? 4.909 10.836 -13.672 1.00 95.12 184 TRP A C 1
ATOM 1394 O O . TRP A 1 184 ? 3.798 10.331 -13.513 1.00 95.12 184 TRP A O 1
ATOM 1404 N N . TYR A 1 185 ? 6.027 10.106 -13.662 1.00 94.75 185 TYR A N 1
ATOM 1405 C CA . TYR A 1 185 ? 6.026 8.657 -13.452 1.00 94.75 185 TYR A CA 1
ATOM 1406 C C . TYR A 1 185 ? 5.375 8.264 -12.119 1.0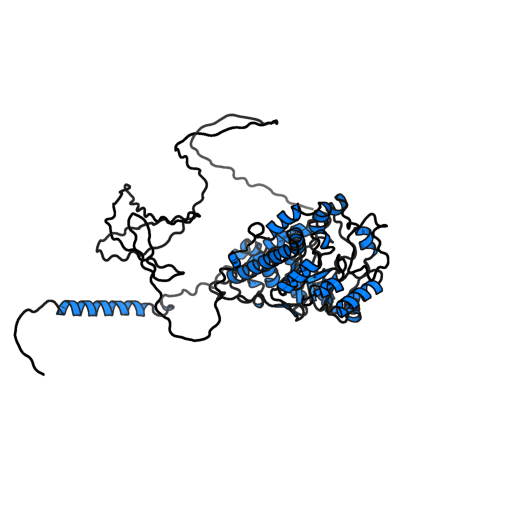0 94.75 185 TYR A C 1
ATOM 1408 O O . TYR A 1 185 ? 4.592 7.313 -12.085 1.00 94.75 185 TYR A O 1
ATOM 1416 N N . TYR A 1 186 ? 5.643 8.996 -11.034 1.00 96.94 186 TYR A N 1
ATOM 1417 C CA . TYR A 1 186 ? 5.043 8.732 -9.726 1.00 96.94 186 TYR A CA 1
ATOM 1418 C C . TYR A 1 186 ? 3.627 9.289 -9.576 1.00 96.94 186 TYR A C 1
ATOM 1420 O O . TYR A 1 186 ? 2.739 8.589 -9.082 1.00 96.94 186 TYR A O 1
ATOM 1428 N N . ASN A 1 187 ? 3.398 10.545 -9.961 1.00 96.25 187 ASN A N 1
ATOM 1429 C CA . ASN A 1 187 ? 2.126 11.217 -9.701 1.00 96.25 187 ASN A CA 1
ATOM 1430 C C . ASN A 1 187 ? 1.030 10.798 -10.684 1.00 96.25 187 ASN A C 1
ATOM 1432 O O . ASN A 1 187 ? -0.127 10.726 -10.273 1.00 96.25 187 ASN A O 1
ATOM 1436 N N . GLY A 1 188 ? 1.393 10.465 -11.925 1.00 95.31 188 GLY A N 1
ATOM 1437 C CA . GLY A 1 188 ? 0.450 10.198 -13.004 1.00 95.31 188 GLY A CA 1
ATOM 1438 C C . GLY A 1 188 ? -0.369 8.914 -12.854 1.00 95.31 188 GLY A C 1
ATOM 1439 O O . GLY A 1 188 ? 0.007 7.968 -12.138 1.00 95.31 188 GLY A O 1
ATOM 1440 N N . GLY A 1 189 ? -1.511 8.909 -13.535 1.00 96.38 189 GLY A N 1
ATOM 1441 C CA . GLY A 1 189 ? -2.362 7.748 -13.783 1.00 96.38 189 GLY A CA 1
ATOM 1442 C C . GLY A 1 189 ? -2.182 7.168 -15.190 1.00 96.38 189 GLY A C 1
ATOM 1443 O O . GLY A 1 189 ? -1.202 7.465 -15.874 1.00 96.38 189 GLY A O 1
ATOM 1444 N N . ALA A 1 190 ? -3.128 6.324 -15.595 1.00 96.69 190 ALA A N 1
ATOM 1445 C CA . ALA A 1 190 ? -3.286 5.887 -16.980 1.00 96.69 190 ALA A CA 1
ATOM 1446 C C . ALA A 1 190 ? -4.193 6.847 -17.769 1.00 96.69 190 ALA A C 1
ATOM 1448 O O . ALA A 1 190 ? -5.041 7.522 -17.185 1.00 96.69 190 ALA A O 1
ATOM 1449 N N . ASP A 1 191 ? -4.000 6.882 -19.086 1.00 96.50 191 ASP A N 1
ATOM 1450 C CA . ASP A 1 191 ? -4.884 7.472 -20.095 1.00 96.50 191 ASP A CA 1
ATOM 1451 C C . ASP A 1 191 ? -5.341 8.915 -19.808 1.00 96.50 191 ASP A C 1
ATOM 1453 O O . ASP A 1 191 ? -4.557 9.852 -19.989 1.00 96.50 191 ASP A O 1
ATOM 1457 N N . GLN A 1 192 ? -6.604 9.116 -19.410 1.00 97.25 192 GLN A N 1
ATOM 1458 C CA . GLN A 1 192 ? -7.197 10.436 -19.149 1.00 97.25 192 GLN A CA 1
ATOM 1459 C C . GLN A 1 192 ? -7.171 10.809 -17.661 1.00 97.25 192 GLN A C 1
ATOM 1461 O O . GLN A 1 192 ? -7.631 11.887 -17.265 1.00 97.25 192 GLN A O 1
ATOM 1466 N N . GLU A 1 193 ? -6.583 9.950 -16.830 1.00 97.69 193 GLU A N 1
ATOM 1467 C CA . GLU A 1 193 ? -6.477 10.088 -15.387 1.00 97.69 193 GLU A CA 1
ATOM 1468 C C . GLU A 1 193 ? -7.848 10.208 -14.696 1.00 97.69 193 GLU A C 1
ATOM 1470 O O . GLU A 1 193 ? -8.001 10.980 -13.747 1.00 97.69 193 GLU A O 1
ATOM 1475 N N . GLU A 1 194 ? -8.870 9.495 -15.165 1.00 98.31 194 GLU A N 1
ATOM 1476 C CA . GLU A 1 194 ? -10.201 9.487 -14.542 1.00 98.31 194 GLU A CA 1
ATOM 1477 C C . GLU A 1 194 ? -10.174 8.737 -13.202 1.00 98.31 194 GLU A C 1
ATOM 1479 O O . GLU A 1 194 ? -10.439 9.323 -12.148 1.00 98.31 194 GLU A O 1
ATOM 1484 N N . THR A 1 195 ? -9.726 7.479 -13.207 1.00 98.50 195 THR A N 1
ATOM 1485 C CA . THR A 1 195 ? -9.657 6.593 -12.035 1.00 98.50 195 THR A CA 1
ATOM 1486 C C . THR A 1 195 ? -8.790 7.182 -10.918 1.00 98.50 195 THR A C 1
ATOM 1488 O O . THR A 1 195 ? -9.108 7.058 -9.735 1.00 98.50 195 THR A O 1
ATOM 1491 N N . ILE A 1 196 ? -7.666 7.834 -11.241 1.00 97.81 196 ILE A N 1
ATOM 1492 C CA . ILE A 1 196 ? -6.782 8.428 -10.218 1.00 97.81 196 ILE A CA 1
ATOM 1493 C C . ILE A 1 196 ? -7.421 9.647 -9.529 1.00 97.81 196 ILE A C 1
ATOM 1495 O O . ILE A 1 196 ? -7.214 9.830 -8.324 1.00 97.81 196 ILE A O 1
ATOM 1499 N N . LYS A 1 197 ? -8.218 10.450 -10.251 1.00 98.00 197 LYS A N 1
ATOM 1500 C CA . LYS A 1 197 ? -9.010 11.546 -9.668 1.00 98.00 197 LYS A CA 1
ATOM 1501 C C . LYS A 1 197 ? -10.128 10.966 -8.807 1.00 98.00 197 LYS A C 1
ATOM 1503 O O . LYS A 1 197 ? -10.216 11.295 -7.626 1.00 98.00 197 LYS A O 1
ATOM 1508 N N . GLU A 1 198 ? -10.889 10.029 -9.364 1.00 98.38 198 GLU A N 1
ATOM 1509 C CA . GLU A 1 198 ? -12.026 9.370 -8.722 1.00 98.38 198 GLU A CA 1
ATOM 1510 C C . GLU A 1 198 ? -11.611 8.693 -7.398 1.00 98.38 198 GLU A C 1
ATOM 1512 O O . GLU A 1 198 ? -12.150 8.999 -6.335 1.00 98.38 198 GLU A O 1
ATOM 1517 N N . ASN A 1 199 ? -10.506 7.941 -7.391 1.00 98.62 199 ASN A N 1
ATOM 1518 C CA . ASN A 1 199 ? -9.882 7.407 -6.173 1.00 98.62 199 ASN A CA 1
ATOM 1519 C C . ASN A 1 199 ? -9.660 8.453 -5.055 1.00 98.62 199 ASN A C 1
ATOM 1521 O O . ASN A 1 199 ? -9.824 8.131 -3.879 1.00 98.62 199 ASN A O 1
ATOM 1525 N N . LYS A 1 200 ? -9.256 9.695 -5.380 1.00 96.00 200 LYS A N 1
ATOM 1526 C CA . LYS A 1 200 ? -9.077 10.776 -4.385 1.00 96.00 200 LYS A CA 1
ATOM 1527 C C . LYS A 1 200 ? -10.423 11.381 -3.944 1.00 96.00 200 LYS A C 1
ATOM 1529 O O . LYS A 1 200 ? -10.530 11.900 -2.830 1.00 96.00 200 LYS A O 1
ATOM 1534 N N . GLU A 1 201 ? -11.442 11.367 -4.799 1.00 97.69 201 GLU A N 1
ATOM 1535 C CA . GLU A 1 201 ? -12.740 12.009 -4.551 1.00 97.69 201 GLU A CA 1
ATOM 1536 C C . GLU A 1 201 ? -13.749 11.106 -3.833 1.00 97.69 201 GLU A C 1
ATOM 1538 O O . GLU A 1 201 ? -14.523 11.600 -3.006 1.00 97.69 201 GLU A O 1
ATOM 1543 N N . ALA A 1 202 ? -13.684 9.794 -4.047 1.00 98.44 202 ALA A N 1
ATOM 1544 C CA . ALA A 1 202 ? -14.577 8.808 -3.445 1.00 98.44 202 ALA A CA 1
ATOM 1545 C C . ALA A 1 202 ? -14.600 8.845 -1.910 1.00 98.44 202 ALA A C 1
ATOM 1547 O O . ALA A 1 202 ? -15.667 8.942 -1.298 1.00 98.44 202 ALA A O 1
ATOM 1548 N N . PHE A 1 203 ? -13.436 8.938 -1.258 1.00 98.31 203 PHE A N 1
ATOM 1549 C CA . PHE A 1 203 ? -13.358 9.117 0.198 1.00 98.31 203 PHE A CA 1
ATOM 1550 C C . PHE A 1 203 ? -14.098 10.379 0.684 1.00 98.31 203 PHE A C 1
ATOM 1552 O O . PHE A 1 203 ? -14.723 10.376 1.750 1.00 98.31 203 PHE A O 1
ATOM 1559 N N . ARG A 1 204 ? -14.120 11.453 -0.122 1.00 96.25 204 ARG A N 1
ATOM 1560 C CA . ARG A 1 204 ? -14.872 12.689 0.170 1.00 96.25 204 ARG A CA 1
ATOM 1561 C C . ARG A 1 204 ? -16.379 12.527 -0.018 1.00 96.25 204 ARG A C 1
ATOM 1563 O O . ARG A 1 204 ? -17.129 13.425 0.388 1.00 96.25 204 ARG A O 1
ATOM 1570 N N . ARG A 1 205 ? -16.856 11.404 -0.563 1.00 97.38 205 ARG A N 1
ATOM 1571 C CA . ARG A 1 205 ? -18.275 11.031 -0.581 1.00 97.38 205 ARG A CA 1
ATOM 1572 C C . ARG A 1 205 ? -18.736 10.281 0.670 1.00 97.38 205 ARG A C 1
ATOM 1574 O O . ARG A 1 205 ? -19.941 10.176 0.875 1.00 97.38 205 ARG A O 1
ATOM 1581 N N . LEU A 1 206 ? -17.836 9.879 1.567 1.00 97.81 206 LEU A N 1
ATOM 1582 C CA . LEU A 1 206 ? -18.185 9.248 2.845 1.00 97.81 206 LEU A CA 1
ATOM 1583 C C . LEU A 1 206 ? -18.211 10.267 3.999 1.00 97.81 206 LEU A C 1
ATOM 1585 O O . LEU A 1 206 ? -17.350 11.144 4.120 1.00 97.81 206 LEU A O 1
ATOM 1589 N N . ARG A 1 207 ? -19.229 10.186 4.858 1.00 97.69 207 ARG A N 1
ATOM 1590 C CA . ARG A 1 207 ? -19.431 11.034 6.046 1.00 97.69 207 ARG A CA 1
ATOM 1591 C C . ARG A 1 207 ? -19.377 10.178 7.304 1.00 97.69 207 ARG A C 1
ATOM 1593 O O . ARG A 1 207 ? -20.016 9.134 7.346 1.00 97.69 207 ARG A O 1
ATOM 1600 N N . PHE A 1 208 ? -18.655 10.639 8.320 1.00 98.19 208 PHE A N 1
ATOM 1601 C CA . PHE A 1 208 ? -18.614 9.970 9.619 1.00 98.19 208 PHE A CA 1
ATOM 1602 C C . PHE A 1 208 ? -19.899 10.179 10.422 1.00 98.19 208 PHE A C 1
ATOM 1604 O O . PHE A 1 208 ? -20.565 11.210 10.303 1.00 98.19 208 PHE A O 1
ATOM 1611 N N . ARG A 1 209 ? -20.208 9.205 11.277 1.00 97.50 209 ARG A N 1
ATOM 1612 C CA . ARG A 1 209 ? -21.324 9.203 12.226 1.00 97.50 209 ARG A CA 1
ATOM 1613 C C . ARG A 1 209 ? -20.770 9.000 13.646 1.00 97.50 209 ARG A C 1
ATOM 1615 O O . ARG A 1 209 ? -20.754 7.871 14.125 1.00 97.50 209 ARG A O 1
ATOM 1622 N N . PRO A 1 210 ? -20.264 10.067 14.294 1.00 97.56 210 PRO A N 1
ATOM 1623 C CA . PRO A 1 210 ? -19.621 9.966 15.601 1.00 97.56 210 PRO A CA 1
ATOM 1624 C C . PRO A 1 210 ? -20.597 9.553 16.708 1.00 97.56 210 PRO A C 1
ATOM 1626 O O . PRO A 1 210 ? -21.735 10.030 16.762 1.00 97.56 210 PRO A O 1
ATOM 1629 N N . ARG A 1 211 ? -20.117 8.700 17.615 1.00 96.75 211 ARG A N 1
ATOM 1630 C CA . ARG A 1 211 ? -20.769 8.339 18.877 1.00 96.75 211 ARG A CA 1
ATOM 1631 C C . ARG A 1 211 ? -20.333 9.341 19.954 1.00 96.75 211 ARG A C 1
ATOM 1633 O O . ARG A 1 211 ? -19.162 9.689 20.053 1.00 96.75 211 ARG A O 1
ATOM 1640 N N . MET A 1 212 ? -21.287 9.844 20.736 1.00 96.75 212 MET A N 1
ATOM 1641 C CA . MET A 1 212 ? -21.048 10.891 21.741 1.00 96.75 212 MET A CA 1
ATOM 1642 C C . MET A 1 212 ? -20.859 10.285 23.132 1.00 96.75 212 MET A C 1
ATOM 1644 O O . MET A 1 212 ? -21.477 9.271 23.440 1.00 96.75 212 MET A O 1
ATOM 1648 N N . LEU A 1 213 ? -20.071 10.952 23.984 1.00 96.38 213 LEU A N 1
ATOM 1649 C CA . LEU A 1 213 ? -19.841 10.574 25.390 1.00 96.38 213 LEU A CA 1
ATOM 1650 C C . LEU A 1 213 ? -19.256 9.157 25.593 1.00 96.38 213 LEU A C 1
ATOM 1652 O O . LEU A 1 213 ? -19.461 8.546 26.638 1.00 96.38 213 LEU A O 1
ATOM 1656 N N . VAL A 1 214 ? -18.504 8.655 24.611 1.00 97.31 214 VAL A N 1
ATOM 1657 C CA . VAL A 1 214 ? -17.684 7.437 24.734 1.00 97.31 214 VAL A CA 1
ATOM 1658 C C . VAL A 1 214 ? -16.348 7.798 25.392 1.00 97.31 214 VAL A C 1
ATOM 1660 O O . VAL A 1 214 ? -15.761 8.829 25.054 1.00 97.31 214 VAL A O 1
ATOM 1663 N N . ASP A 1 215 ? -15.852 6.967 26.314 1.00 97.19 215 ASP A N 1
ATOM 1664 C CA . ASP A 1 215 ? -14.501 7.140 26.857 1.00 97.19 215 ASP A CA 1
ATOM 1665 C C . ASP A 1 215 ? -13.459 6.783 25.788 1.00 97.19 215 ASP A C 1
ATOM 1667 O O . ASP A 1 215 ? -13.312 5.634 25.385 1.00 97.19 215 ASP A O 1
ATOM 1671 N N . VAL A 1 216 ? -12.751 7.811 25.327 1.00 97.56 216 VAL A N 1
ATOM 1672 C CA . VAL A 1 216 ? -11.637 7.737 24.373 1.00 97.56 216 VAL A CA 1
ATOM 1673 C C . VAL A 1 216 ? -10.377 8.378 24.967 1.00 97.56 216 VAL A C 1
ATOM 1675 O O . VAL A 1 216 ? -9.559 8.980 24.261 1.00 97.56 216 VAL A O 1
ATOM 1678 N N . SER A 1 217 ? -10.231 8.318 26.297 1.00 96.81 217 SER A N 1
ATOM 1679 C CA . SER A 1 217 ? -9.022 8.748 27.011 1.00 96.81 217 SER A CA 1
ATOM 1680 C C . SER A 1 217 ? -7.787 7.989 26.507 1.00 96.81 217 SER A C 1
ATOM 1682 O O . SER A 1 217 ? -6.749 8.605 26.228 1.00 96.81 217 SER A O 1
ATOM 1684 N N . TRP A 1 218 ? -7.948 6.692 26.250 1.00 95.94 218 TRP A N 1
ATOM 1685 C CA . TRP A 1 218 ? -7.034 5.832 25.503 1.00 95.94 218 TRP A CA 1
ATOM 1686 C C . TRP A 1 218 ? -7.677 5.373 24.185 1.00 95.94 218 TRP A C 1
ATOM 1688 O O . TRP A 1 218 ? -8.900 5.298 24.093 1.00 95.94 218 TRP A O 1
ATOM 1698 N N . VAL A 1 219 ? -6.856 5.100 23.165 1.00 96.88 219 VAL A N 1
ATOM 1699 C CA . VAL A 1 219 ? -7.297 4.532 21.880 1.00 96.88 219 VAL A CA 1
ATOM 1700 C C . VAL A 1 219 ? -6.285 3.499 21.393 1.00 96.88 219 VAL A C 1
ATOM 1702 O O . VAL A 1 219 ? -5.088 3.790 21.336 1.00 96.88 219 VAL A O 1
ATOM 1705 N N . SER A 1 220 ? -6.777 2.329 20.991 1.00 97.44 220 SER A N 1
ATOM 1706 C CA . SER A 1 220 ? -6.009 1.295 20.301 1.00 97.44 220 SER A CA 1
ATOM 1707 C C . SER A 1 220 ? -6.033 1.517 18.792 1.00 97.44 220 SER A C 1
ATOM 1709 O O . SER A 1 220 ? -7.090 1.694 18.185 1.00 97.44 220 SER A O 1
ATOM 1711 N N . THR A 1 221 ? -4.857 1.458 18.174 1.00 97.75 221 THR A N 1
ATOM 1712 C CA . THR A 1 221 ? -4.701 1.373 16.713 1.00 97.75 221 THR A CA 1
ATOM 1713 C C . THR A 1 221 ? -4.078 0.048 16.271 1.00 97.75 221 THR A C 1
ATOM 1715 O O . THR A 1 221 ? -3.993 -0.210 15.074 1.00 97.75 221 THR A O 1
ATOM 1718 N N . ALA A 1 222 ? -3.668 -0.813 17.205 1.00 97.62 222 ALA A N 1
ATOM 1719 C CA . ALA A 1 222 ? -3.003 -2.068 16.880 1.00 97.62 222 ALA A CA 1
ATOM 1720 C C . ALA A 1 222 ? -3.962 -3.062 16.204 1.00 97.62 222 ALA A C 1
ATOM 1722 O O . ALA A 1 222 ? -5.152 -3.112 16.504 1.00 97.62 222 ALA A O 1
ATOM 1723 N N . THR A 1 223 ? -3.431 -3.872 15.292 1.00 97.88 223 THR A N 1
ATOM 1724 C CA . THR A 1 223 ? -4.168 -4.958 14.630 1.00 97.88 223 THR A CA 1
ATOM 1725 C C . THR A 1 223 ? -3.188 -6.054 14.192 1.00 97.88 223 THR A C 1
ATOM 1727 O O . THR A 1 223 ? -2.005 -6.010 14.534 1.00 97.88 223 THR A O 1
ATOM 1730 N N . THR A 1 224 ? -3.655 -7.044 13.433 1.00 98.00 224 THR A N 1
ATOM 1731 C CA . THR A 1 224 ? -2.785 -8.025 12.768 1.00 98.00 224 THR A CA 1
ATOM 1732 C C . THR A 1 224 ? -3.058 -8.099 11.269 1.00 98.00 224 THR A C 1
ATOM 1734 O O . THR A 1 224 ? -4.194 -7.874 10.849 1.00 98.00 224 THR A O 1
ATOM 1737 N N . LEU A 1 225 ? -2.029 -8.435 10.486 1.00 98.19 225 LEU A N 1
ATOM 1738 C CA . LEU A 1 225 ? -2.097 -8.705 9.045 1.00 98.19 225 LEU A CA 1
ATOM 1739 C C . LEU A 1 225 ? -1.565 -10.119 8.797 1.00 98.19 225 LEU A C 1
ATOM 1741 O O . LEU A 1 225 ? -0.393 -10.378 9.077 1.00 98.19 225 LEU A O 1
ATOM 1745 N N . LEU A 1 226 ? -2.410 -11.049 8.341 1.00 97.81 226 LEU A N 1
ATOM 1746 C CA . LEU A 1 226 ? -2.074 -12.482 8.250 1.00 97.81 226 LEU A CA 1
ATOM 1747 C C . LEU A 1 226 ? -1.473 -13.026 9.564 1.00 97.81 226 LEU A C 1
ATOM 1749 O O . LEU A 1 226 ? -0.467 -13.736 9.582 1.00 97.81 226 LEU A O 1
ATOM 1753 N N . GLY A 1 227 ? -2.058 -12.618 10.694 1.00 96.31 227 GLY A N 1
ATOM 1754 C CA . GLY A 1 227 ? -1.590 -12.969 12.040 1.00 96.31 227 GLY A CA 1
ATOM 1755 C C . GLY A 1 227 ? -0.354 -12.210 12.551 1.00 96.31 227 GLY A C 1
ATOM 1756 O O . GLY A 1 227 ? -0.097 -12.259 13.751 1.00 96.31 227 GLY A O 1
ATOM 1757 N N . GLN A 1 228 ? 0.377 -11.465 11.713 1.00 97.12 228 GLN A N 1
ATOM 1758 C CA . GLN A 1 228 ? 1.521 -10.657 12.159 1.00 97.12 228 GLN A CA 1
ATOM 1759 C C . GLN A 1 228 ? 1.050 -9.368 12.849 1.00 97.12 228 GLN A C 1
ATOM 1761 O O . GLN A 1 228 ? 0.230 -8.655 12.265 1.00 97.12 228 GLN A O 1
ATOM 1766 N N . PRO A 1 229 ? 1.531 -9.034 14.062 1.00 97.38 229 PRO A N 1
ATOM 1767 C CA . PRO A 1 229 ? 1.121 -7.823 14.766 1.00 97.38 229 PRO A CA 1
ATOM 1768 C C . PRO A 1 229 ? 1.677 -6.563 14.096 1.00 97.38 229 PRO A C 1
ATOM 1770 O O . PRO A 1 229 ? 2.864 -6.479 13.790 1.00 97.38 229 PRO A O 1
ATOM 1773 N N . VAL A 1 230 ? 0.823 -5.554 13.933 1.00 98.06 230 VAL A N 1
ATOM 1774 C CA . VAL A 1 230 ? 1.200 -4.209 13.481 1.00 98.06 230 VAL A CA 1
ATOM 1775 C C . VAL A 1 230 ? 0.648 -3.163 14.443 1.00 98.06 230 VAL A C 1
ATOM 1777 O O . VAL A 1 230 ? -0.456 -3.297 14.974 1.00 98.06 230 VAL A O 1
ATOM 1780 N N . SER A 1 231 ? 1.405 -2.090 14.672 1.00 97.81 231 SER A N 1
ATOM 1781 C CA . SER A 1 231 ? 1.021 -1.037 15.620 1.00 97.81 231 SER A CA 1
ATOM 1782 C C . SER A 1 231 ? -0.142 -0.172 15.130 1.00 97.81 231 SER A C 1
ATOM 1784 O O . SER A 1 231 ? -0.657 0.640 15.889 1.00 97.81 231 SER A O 1
ATOM 1786 N N . MET A 1 232 ? -0.461 -0.249 13.838 1.00 96.88 232 MET A N 1
ATOM 1787 C CA . MET A 1 232 ? -1.455 0.571 13.154 1.00 96.88 232 MET A CA 1
ATOM 1788 C C . MET A 1 232 ? -1.953 -0.154 11.895 1.00 96.88 232 MET A C 1
ATOM 1790 O O . MET A 1 232 ? -1.181 -0.873 11.262 1.00 96.88 232 MET A O 1
ATOM 1794 N N . PRO A 1 233 ? -3.214 0.045 11.483 1.00 97.81 233 PRO A N 1
ATOM 1795 C CA . PRO A 1 233 ? -3.877 -0.682 10.405 1.00 97.81 233 PRO A CA 1
ATOM 1796 C C . PRO A 1 233 ? -3.565 -0.051 9.038 1.00 97.81 233 PRO A C 1
ATOM 1798 O O . PRO A 1 233 ? -4.442 0.086 8.182 1.00 97.81 233 PRO A O 1
ATOM 1801 N N . PHE A 1 234 ? -2.328 0.411 8.844 1.00 95.88 234 PHE A N 1
ATOM 1802 C CA . PHE A 1 234 ? -1.874 0.892 7.548 1.00 95.88 234 PHE A CA 1
ATOM 1803 C C . PHE A 1 234 ? -0.410 0.549 7.284 1.00 95.88 234 PHE A C 1
ATOM 1805 O O . PHE A 1 234 ? 0.425 0.683 8.178 1.00 95.88 234 PHE A O 1
ATOM 1812 N N . GLY A 1 235 ? -0.106 0.150 6.049 1.00 97.94 235 GLY A N 1
ATOM 1813 C CA . GLY A 1 235 ? 1.239 -0.210 5.589 1.00 97.94 235 GLY A CA 1
ATOM 1814 C C . GLY A 1 235 ? 1.592 0.422 4.241 1.00 97.94 235 GLY A C 1
ATOM 1815 O O . GLY A 1 235 ? 0.857 1.261 3.715 1.00 97.94 235 GLY A O 1
ATOM 1816 N N . PHE A 1 236 ? 2.720 0.023 3.655 1.00 98.81 236 PHE A N 1
ATOM 1817 C CA . PHE A 1 236 ? 3.186 0.562 2.370 1.00 98.81 236 PHE A CA 1
ATOM 1818 C C . PHE A 1 236 ? 2.808 -0.337 1.188 1.00 98.81 236 PHE A C 1
ATOM 1820 O O . PHE A 1 236 ? 3.130 -1.525 1.192 1.00 98.81 236 PHE A O 1
ATOM 1827 N N . SER A 1 237 ? 2.148 0.235 0.173 1.00 98.69 237 SER A N 1
ATOM 1828 C CA . SER A 1 237 ? 1.877 -0.435 -1.109 1.00 98.69 237 SER A CA 1
ATOM 1829 C C . SER A 1 237 ? 3.180 -0.655 -1.886 1.00 98.69 237 SER A C 1
ATOM 1831 O O . SER A 1 237 ? 4.056 0.220 -1.851 1.00 98.69 237 SER A O 1
ATOM 1833 N N . PRO A 1 238 ? 3.281 -1.734 -2.685 1.00 98.56 238 PRO A N 1
ATOM 1834 C CA . PRO A 1 238 ? 4.439 -1.957 -3.539 1.00 98.56 238 PRO A CA 1
ATOM 1835 C C . PRO A 1 238 ? 4.586 -0.801 -4.527 1.00 98.56 238 PRO A C 1
ATOM 1837 O O . PRO A 1 238 ? 3.694 -0.519 -5.324 1.00 98.56 238 PRO A O 1
ATOM 1840 N N . SER A 1 239 ? 5.718 -0.110 -4.435 1.00 97.81 239 SER A N 1
ATOM 1841 C CA . SER A 1 239 ? 6.051 1.048 -5.262 1.00 97.81 239 SER A CA 1
ATOM 1842 C C . SER A 1 239 ? 7.467 0.859 -5.797 1.00 97.81 239 SER A C 1
ATOM 1844 O O . SER A 1 239 ? 8.406 0.749 -5.008 1.00 97.81 239 SER A O 1
ATOM 1846 N N . ALA A 1 240 ? 7.597 0.763 -7.119 1.00 94.25 240 ALA A N 1
ATOM 1847 C CA . ALA A 1 240 ? 8.844 0.438 -7.805 1.00 94.25 240 ALA A CA 1
ATOM 1848 C C . ALA A 1 240 ? 9.851 1.604 -7.820 1.00 94.25 240 ALA A C 1
ATOM 1850 O O . ALA A 1 240 ? 9.454 2.770 -7.837 1.00 94.25 240 ALA A O 1
ATOM 1851 N N . MET A 1 241 ? 11.140 1.257 -7.909 1.00 94.81 241 MET A N 1
ATOM 1852 C CA . MET A 1 241 ? 12.270 2.165 -8.167 1.00 94.81 241 MET A CA 1
ATOM 1853 C C . MET A 1 241 ? 12.412 3.352 -7.196 1.00 94.81 241 MET A C 1
ATOM 1855 O O . MET A 1 241 ? 12.619 4.493 -7.612 1.00 94.81 241 MET A O 1
ATOM 1859 N N . GLN A 1 242 ? 12.326 3.104 -5.888 1.00 98.44 242 GLN A N 1
ATOM 1860 C CA . GLN A 1 242 ? 12.240 4.179 -4.892 1.00 98.44 242 GLN A CA 1
ATOM 1861 C C . GLN A 1 242 ? 13.496 5.068 -4.818 1.00 98.44 242 GLN A C 1
ATOM 1863 O O . GLN A 1 242 ? 13.400 6.217 -4.381 1.00 98.44 242 GLN A O 1
ATOM 1868 N N . GLN A 1 243 ? 14.654 4.602 -5.308 1.00 97.75 243 GLN A N 1
ATOM 1869 C CA . GLN A 1 243 ? 15.861 5.435 -5.413 1.00 97.75 243 GLN A CA 1
ATOM 1870 C C . GLN A 1 243 ? 15.726 6.619 -6.391 1.00 97.75 243 GLN A C 1
ATOM 1872 O O . GLN A 1 243 ? 16.498 7.567 -6.281 1.00 97.75 243 GLN A O 1
ATOM 1877 N N . LEU A 1 244 ? 14.713 6.639 -7.272 1.00 96.62 244 LEU A N 1
ATOM 1878 C CA . LEU A 1 244 ? 14.367 7.827 -8.071 1.00 96.62 244 LEU A CA 1
ATOM 1879 C C . LEU A 1 244 ? 13.858 8.997 -7.207 1.00 96.62 244 LEU A C 1
ATOM 1881 O O . LEU A 1 244 ? 13.916 10.145 -7.637 1.00 96.62 244 LEU A O 1
ATOM 1885 N N . ALA A 1 245 ? 13.318 8.718 -6.013 1.00 97.94 245 ALA A N 1
ATOM 1886 C CA . ALA A 1 245 ? 12.841 9.749 -5.090 1.00 97.94 245 ALA A CA 1
ATOM 1887 C C . ALA A 1 245 ? 13.963 10.275 -4.181 1.00 97.94 245 ALA A C 1
ATOM 1889 O O . ALA A 1 245 ? 14.031 11.472 -3.916 1.00 97.94 245 ALA A O 1
ATOM 1890 N N . HIS A 1 246 ? 14.816 9.379 -3.674 1.00 98.44 246 HIS A N 1
ATOM 1891 C CA . HIS A 1 246 ? 15.909 9.704 -2.755 1.00 98.44 246 HIS A CA 1
ATOM 1892 C C . HIS A 1 246 ? 16.915 8.540 -2.668 1.00 98.44 246 HIS A C 1
ATOM 1894 O O . HIS A 1 246 ? 16.465 7.394 -2.677 1.00 98.44 246 HIS A O 1
ATOM 1900 N N . PRO A 1 247 ? 18.233 8.774 -2.484 1.00 97.81 247 PRO A N 1
ATOM 1901 C CA . PRO A 1 247 ? 19.238 7.704 -2.389 1.00 97.81 247 PRO A CA 1
ATOM 1902 C C . PRO A 1 247 ? 18.932 6.597 -1.366 1.00 97.81 247 PRO A C 1
ATOM 1904 O O . PRO A 1 247 ? 19.210 5.430 -1.641 1.00 97.81 247 PRO A O 1
ATOM 1907 N N . ASP A 1 248 ? 18.316 6.944 -0.227 1.00 98.50 248 ASP A N 1
ATOM 1908 C CA . ASP A 1 248 ? 17.839 5.988 0.793 1.00 98.50 248 ASP A CA 1
ATOM 1909 C C . ASP A 1 248 ? 16.913 4.894 0.221 1.00 98.50 248 ASP A C 1
ATOM 1911 O O . ASP A 1 248 ? 16.909 3.770 0.728 1.00 98.50 248 ASP A O 1
ATOM 1915 N N . GLY A 1 249 ? 16.119 5.235 -0.803 1.00 98.31 249 GLY A N 1
ATOM 1916 C CA . GLY A 1 249 ? 15.200 4.350 -1.520 1.00 98.31 249 GLY A CA 1
ATOM 1917 C C . GLY A 1 249 ? 14.388 3.411 -0.629 1.00 98.31 249 GLY A C 1
ATOM 1918 O O . GLY A 1 249 ? 13.872 3.789 0.427 1.00 98.31 249 GLY A O 1
ATOM 1919 N N . GLU A 1 250 ? 14.312 2.153 -1.058 1.00 98.69 250 GLU A N 1
ATOM 1920 C CA . GLU A 1 250 ? 13.587 1.099 -0.355 1.00 98.69 250 GLU A CA 1
ATOM 1921 C C . GLU A 1 250 ? 14.128 0.804 1.054 1.00 98.69 250 GLU A C 1
ATOM 1923 O O . GLU A 1 250 ? 13.352 0.424 1.928 1.00 98.69 250 GLU A O 1
ATOM 1928 N N . ILE A 1 251 ? 15.428 1.005 1.313 1.00 98.75 251 ILE A N 1
ATOM 1929 C CA . ILE A 1 251 ? 16.008 0.816 2.656 1.00 98.75 251 ILE A CA 1
ATOM 1930 C C . ILE A 1 251 ? 15.475 1.887 3.612 1.00 98.75 251 ILE A C 1
ATOM 1932 O O . ILE A 1 251 ? 15.109 1.575 4.746 1.00 98.75 251 ILE A O 1
ATOM 1936 N N . GLY A 1 252 ? 15.390 3.141 3.159 1.00 98.81 252 GLY A N 1
ATOM 1937 C CA . GLY A 1 252 ? 14.806 4.235 3.934 1.00 98.81 252 GLY A CA 1
ATOM 1938 C C . GLY A 1 252 ? 13.349 3.969 4.295 1.00 98.81 252 GLY A C 1
ATOM 1939 O O . GLY A 1 252 ? 12.967 4.131 5.455 1.00 98.81 252 GLY A O 1
ATOM 1940 N N . ALA A 1 253 ? 12.559 3.492 3.329 1.00 98.81 253 ALA A N 1
ATOM 1941 C CA . ALA A 1 253 ? 11.174 3.095 3.557 1.00 98.81 253 ALA A CA 1
ATOM 1942 C C . ALA A 1 253 ? 11.065 1.909 4.536 1.00 98.81 253 ALA A C 1
ATOM 1944 O O . ALA A 1 253 ? 10.351 2.013 5.534 1.00 98.81 253 ALA A O 1
ATOM 1945 N N . ALA A 1 254 ? 11.815 0.823 4.324 1.00 98.81 254 ALA A N 1
ATOM 1946 C CA . ALA A 1 254 ? 11.764 -0.367 5.177 1.00 98.81 254 ALA A CA 1
ATOM 1947 C C . ALA A 1 254 ? 12.168 -0.064 6.629 1.00 98.81 254 ALA A C 1
ATOM 1949 O O . ALA A 1 254 ? 11.492 -0.488 7.565 1.00 98.81 254 ALA A O 1
ATOM 1950 N N . GLN A 1 255 ? 13.217 0.739 6.837 1.00 98.88 255 GLN A N 1
ATOM 1951 C CA . GLN A 1 255 ? 13.625 1.163 8.178 1.00 98.88 255 GLN A CA 1
ATOM 1952 C C . GLN A 1 255 ? 12.623 2.110 8.851 1.00 98.88 255 GLN A C 1
ATOM 1954 O O . GLN A 1 255 ? 12.547 2.141 10.079 1.00 98.88 255 GLN A O 1
ATOM 1959 N N . ALA A 1 256 ? 11.883 2.916 8.086 1.00 98.81 256 ALA A N 1
ATOM 1960 C CA . ALA A 1 256 ? 10.820 3.753 8.633 1.00 98.81 256 ALA A CA 1
ATOM 1961 C C . ALA A 1 256 ? 9.595 2.905 9.031 1.00 98.81 256 ALA A C 1
ATOM 1963 O O . ALA A 1 256 ? 9.052 3.100 10.117 1.00 98.81 256 ALA A O 1
ATOM 1964 N N . ALA A 1 257 ? 9.213 1.921 8.206 1.00 98.75 257 ALA A N 1
ATOM 1965 C CA . ALA A 1 257 ? 8.161 0.954 8.525 1.00 98.75 257 ALA A CA 1
ATOM 1966 C C . ALA A 1 257 ? 8.513 0.105 9.762 1.00 98.75 257 ALA A C 1
ATOM 1968 O O . ALA A 1 257 ? 7.682 -0.040 10.656 1.00 98.75 257 ALA A O 1
ATOM 1969 N N . GLU A 1 258 ? 9.758 -0.376 9.853 1.00 98.62 258 GLU A N 1
ATOM 1970 C CA . GLU A 1 258 ? 10.294 -1.095 11.017 1.00 98.62 258 GLU A CA 1
ATOM 1971 C C . GLU A 1 258 ? 10.201 -0.257 12.297 1.00 98.62 258 GLU A C 1
ATOM 1973 O O . GLU A 1 258 ? 9.596 -0.695 13.272 1.00 98.62 258 GLU A O 1
ATOM 1978 N N . ALA A 1 259 ? 10.738 0.969 12.282 1.00 98.50 259 ALA A N 1
ATOM 1979 C CA . ALA A 1 259 ? 10.726 1.858 13.444 1.00 98.50 259 ALA A CA 1
ATOM 1980 C C . ALA A 1 259 ? 9.304 2.235 13.893 1.00 98.50 259 ALA A C 1
ATOM 1982 O O . ALA A 1 259 ? 9.059 2.433 15.082 1.00 98.50 259 ALA A O 1
ATOM 1983 N N . ALA A 1 260 ? 8.360 2.317 12.953 1.00 98.19 260 ALA A N 1
ATOM 1984 C CA . ALA A 1 260 ? 6.960 2.563 13.258 1.00 98.19 260 ALA A CA 1
ATOM 1985 C C . ALA A 1 260 ? 6.187 1.298 13.671 1.00 98.19 260 ALA A C 1
ATOM 1987 O O . ALA A 1 260 ? 5.081 1.443 14.183 1.00 98.19 260 ALA A O 1
ATOM 1988 N N . GLY A 1 261 ? 6.726 0.090 13.479 1.00 98.12 261 GLY A N 1
ATOM 1989 C CA . GLY A 1 261 ? 6.031 -1.168 13.764 1.00 98.12 261 GLY A CA 1
ATOM 1990 C C . GLY A 1 261 ? 4.911 -1.489 12.769 1.00 98.12 261 GLY A C 1
ATOM 1991 O O . GLY A 1 261 ? 3.840 -1.938 13.178 1.00 98.12 261 GLY A O 1
ATOM 1992 N N . THR A 1 262 ? 5.128 -1.231 11.475 1.00 98.12 262 THR A N 1
ATOM 1993 C CA . THR A 1 262 ? 4.178 -1.575 10.404 1.00 98.12 262 THR A CA 1
ATOM 1994 C C . THR A 1 262 ? 4.825 -2.348 9.247 1.00 98.12 262 THR A C 1
ATOM 1996 O O . THR A 1 262 ? 6.026 -2.616 9.236 1.00 98.12 262 THR A O 1
ATOM 1999 N N . LEU A 1 263 ? 3.994 -2.741 8.283 1.00 98.44 263 LEU A N 1
ATOM 2000 C CA . LEU A 1 263 ? 4.317 -3.596 7.153 1.00 98.44 263 LEU A CA 1
ATOM 2001 C C . LEU A 1 263 ? 4.705 -2.794 5.907 1.00 98.44 263 LEU A C 1
ATOM 2003 O O . LEU A 1 263 ? 4.012 -1.848 5.519 1.00 98.44 263 LEU A O 1
ATOM 2007 N N . MET A 1 264 ? 5.760 -3.238 5.224 1.00 98.81 264 MET A N 1
ATOM 2008 C CA . MET A 1 264 ? 6.097 -2.787 3.875 1.00 98.81 264 MET A CA 1
ATOM 2009 C C . MET A 1 264 ? 5.931 -3.928 2.869 1.00 98.81 264 MET A C 1
ATOM 2011 O O . MET A 1 264 ? 6.534 -4.993 3.010 1.00 98.81 264 MET A O 1
ATOM 2015 N N . ILE A 1 265 ? 5.146 -3.686 1.817 1.00 98.94 265 ILE A N 1
ATOM 2016 C CA . ILE A 1 265 ? 5.142 -4.538 0.631 1.00 98.94 265 ILE A CA 1
ATOM 2017 C C . ILE A 1 265 ? 6.248 -4.023 -0.299 1.00 98.94 265 ILE A C 1
ATOM 2019 O O . ILE A 1 265 ? 6.168 -2.913 -0.826 1.00 98.94 265 ILE A O 1
ATOM 2023 N N . LEU A 1 266 ? 7.299 -4.816 -0.484 1.00 98.75 266 LEU A N 1
ATOM 2024 C CA . LEU A 1 266 ? 8.391 -4.536 -1.415 1.00 98.75 266 LEU A CA 1
ATOM 2025 C C . LEU A 1 266 ? 7.949 -4.856 -2.849 1.00 98.75 266 LEU A C 1
ATOM 2027 O O . LEU A 1 266 ? 7.265 -5.853 -3.049 1.00 98.75 266 LEU A O 1
ATOM 2031 N N . SER A 1 267 ? 8.346 -4.068 -3.852 1.00 98.12 267 SER A N 1
ATOM 2032 C CA . SER A 1 267 ? 8.071 -4.411 -5.256 1.00 98.12 267 SER A CA 1
ATOM 2033 C C . SER A 1 267 ? 9.151 -5.328 -5.831 1.00 98.12 267 SER A C 1
ATOM 2035 O O . SER A 1 267 ? 10.333 -5.134 -5.556 1.00 98.12 267 SER A O 1
ATOM 2037 N N . SER A 1 268 ? 8.784 -6.261 -6.715 1.00 94.56 268 SER A N 1
ATOM 2038 C CA . SER A 1 268 ? 9.773 -7.012 -7.505 1.00 94.56 268 SER A CA 1
ATOM 2039 C C . SER A 1 268 ? 10.608 -6.103 -8.420 1.00 94.56 268 SER A C 1
ATOM 2041 O O . SER A 1 268 ? 11.725 -6.459 -8.782 1.00 94.56 268 SER A O 1
ATOM 2043 N N . MET A 1 269 ? 10.115 -4.900 -8.733 1.00 91.69 269 MET A N 1
ATOM 2044 C CA . MET A 1 269 ? 10.797 -3.869 -9.528 1.00 91.69 269 MET A CA 1
ATOM 2045 C C . MET A 1 269 ? 11.497 -2.811 -8.656 1.00 91.69 269 MET A C 1
ATOM 2047 O O . MET A 1 269 ? 11.543 -1.623 -8.991 1.00 91.69 269 MET A O 1
ATOM 2051 N N . SER A 1 270 ? 12.012 -3.215 -7.496 1.00 94.38 270 SER A N 1
ATOM 2052 C CA . SER A 1 270 ? 12.734 -2.321 -6.591 1.00 94.38 270 SER A CA 1
ATOM 2053 C C . SER A 1 270 ? 14.197 -2.108 -6.978 1.00 94.38 270 SER A C 1
ATOM 2055 O O . SER A 1 270 ? 14.865 -2.995 -7.515 1.00 94.38 270 SER A O 1
ATOM 2057 N N . THR A 1 271 ? 14.700 -0.907 -6.677 1.00 94.44 271 THR A N 1
ATOM 2058 C CA . THR A 1 271 ? 16.059 -0.450 -7.026 1.00 94.44 271 THR A CA 1
ATOM 2059 C C . THR A 1 271 ? 17.178 -1.063 -6.180 1.00 94.44 271 THR A C 1
ATOM 2061 O O . THR A 1 271 ? 18.362 -0.917 -6.483 1.00 94.44 271 THR A O 1
ATOM 2064 N N . ILE A 1 272 ? 16.800 -1.778 -5.124 1.00 94.62 272 ILE A N 1
ATOM 2065 C CA . ILE A 1 272 ? 17.678 -2.437 -4.158 1.00 94.62 272 ILE A CA 1
ATOM 2066 C C . ILE A 1 272 ? 17.253 -3.915 -4.067 1.00 94.62 272 ILE A C 1
ATOM 2068 O O . ILE A 1 272 ? 16.094 -4.248 -4.340 1.00 94.62 272 ILE A O 1
ATOM 2072 N N . SER A 1 273 ? 18.188 -4.814 -3.744 1.00 95.44 273 SER A N 1
ATOM 2073 C CA . SER A 1 273 ? 17.886 -6.239 -3.568 1.00 95.44 273 SER A CA 1
ATOM 2074 C C . SER A 1 273 ? 17.045 -6.491 -2.310 1.00 95.44 273 SER A C 1
ATOM 2076 O O . SER A 1 273 ? 17.164 -5.775 -1.310 1.00 95.44 273 SER A O 1
ATOM 2078 N N . LEU A 1 274 ? 16.198 -7.524 -2.341 1.00 96.00 274 LEU A N 1
ATOM 2079 C CA . LEU A 1 274 ? 15.386 -7.915 -1.183 1.00 96.00 274 LEU A CA 1
ATOM 2080 C C . LEU A 1 274 ? 16.265 -8.351 0.004 1.00 96.00 274 LEU A C 1
ATOM 2082 O O . LEU A 1 274 ? 15.898 -8.154 1.162 1.00 96.00 274 LEU A O 1
ATOM 2086 N N . GLU A 1 275 ? 17.454 -8.886 -0.286 1.00 97.00 275 GLU A N 1
ATOM 2087 C CA . GLU A 1 275 ? 18.438 -9.322 0.699 1.00 97.00 275 GLU A CA 1
ATOM 2088 C C . GLU A 1 275 ? 19.115 -8.135 1.401 1.00 97.00 275 GLU A C 1
ATOM 2090 O O . GLU A 1 275 ? 19.222 -8.142 2.627 1.00 97.00 275 GLU A O 1
ATOM 2095 N N . ASP A 1 276 ? 19.505 -7.085 0.666 1.00 97.00 276 ASP A N 1
ATOM 2096 C CA . ASP A 1 276 ? 20.066 -5.858 1.256 1.00 97.00 276 ASP A CA 1
ATOM 2097 C C . ASP A 1 276 ? 19.022 -5.114 2.100 1.00 97.00 276 ASP A C 1
ATOM 2099 O O . ASP A 1 276 ? 19.338 -4.574 3.163 1.00 97.00 276 ASP A O 1
ATOM 2103 N N . ILE A 1 277 ? 17.758 -5.112 1.661 1.00 97.94 277 ILE A N 1
ATOM 2104 C CA . ILE A 1 277 ? 16.650 -4.512 2.414 1.00 97.94 277 ILE A CA 1
ATOM 2105 C C . ILE A 1 277 ? 16.435 -5.264 3.729 1.00 97.94 277 ILE A C 1
ATOM 2107 O O . ILE A 1 277 ? 16.420 -4.626 4.783 1.00 97.94 277 ILE A O 1
ATOM 2111 N N . ARG A 1 278 ? 16.363 -6.604 3.709 1.00 97.88 278 ARG A N 1
ATOM 2112 C CA . ARG A 1 278 ? 16.291 -7.410 4.940 1.00 97.88 278 ARG A CA 1
ATOM 2113 C C . ARG A 1 278 ? 17.518 -7.193 5.830 1.00 97.88 278 ARG A C 1
ATOM 2115 O O . ARG A 1 278 ? 17.356 -7.021 7.032 1.00 97.88 278 ARG A O 1
ATOM 2122 N N . LEU A 1 279 ? 18.729 -7.140 5.273 1.00 98.06 279 LEU A N 1
ATOM 2123 C CA . LEU A 1 279 ? 19.957 -6.894 6.040 1.00 98.06 279 LEU A CA 1
ATOM 2124 C C . LEU A 1 279 ? 19.940 -5.535 6.761 1.00 98.06 279 LEU A C 1
ATOM 2126 O O . LEU A 1 279 ? 20.497 -5.404 7.852 1.00 98.06 279 LEU A O 1
ATOM 2130 N N . ARG A 1 280 ? 19.326 -4.510 6.158 1.00 98.38 280 ARG A N 1
ATOM 2131 C CA . ARG A 1 280 ? 19.298 -3.141 6.697 1.00 98.38 280 ARG A CA 1
ATOM 2132 C C . ARG A 1 280 ? 18.016 -2.782 7.453 1.00 98.38 280 ARG A C 1
ATOM 2134 O O . ARG A 1 280 ? 18.021 -1.740 8.108 1.00 98.38 280 ARG A O 1
ATOM 2141 N N . ALA A 1 281 ? 16.989 -3.624 7.405 1.00 98.38 281 ALA A N 1
ATOM 2142 C CA . ALA A 1 281 ? 15.764 -3.558 8.204 1.00 98.38 281 ALA A CA 1
ATOM 2143 C C . ALA A 1 281 ? 15.389 -4.986 8.692 1.00 98.38 281 ALA A C 1
ATOM 2145 O O . ALA A 1 281 ? 14.440 -5.607 8.189 1.00 98.38 281 ALA A O 1
ATOM 2146 N N . PRO A 1 282 ? 16.180 -5.565 9.621 1.00 98.12 282 PRO A N 1
ATOM 2147 C CA . PRO A 1 282 ? 16.113 -6.984 9.982 1.00 98.12 282 PRO A CA 1
ATOM 2148 C C . PRO A 1 282 ? 14.803 -7.403 10.654 1.00 98.12 282 PRO A C 1
ATOM 2150 O O . PRO A 1 282 ? 14.399 -8.552 10.506 1.00 98.12 282 PRO A O 1
ATOM 2153 N N . ASN A 1 283 ? 14.117 -6.482 11.332 1.00 97.44 283 ASN A N 1
ATOM 2154 C CA . ASN A 1 283 ? 12.874 -6.719 12.068 1.00 97.44 283 ASN A CA 1
ATOM 2155 C C . ASN A 1 283 ? 11.631 -6.200 11.323 1.00 97.44 283 ASN A C 1
ATOM 2157 O O . ASN A 1 283 ? 10.511 -6.369 11.803 1.00 97.44 283 ASN A O 1
ATOM 2161 N N . CYS A 1 284 ? 11.796 -5.562 10.159 1.00 98.31 284 CYS A N 1
ATOM 2162 C CA . CYS A 1 284 ? 10.673 -5.090 9.354 1.00 98.31 284 CYS A CA 1
ATOM 2163 C C . CYS A 1 284 ? 9.759 -6.257 8.943 1.00 98.31 284 CYS A C 1
ATOM 2165 O O . CYS A 1 284 ? 10.238 -7.296 8.467 1.00 98.31 284 CYS A O 1
ATOM 2167 N N . THR A 1 285 ? 8.442 -6.076 9.068 1.00 98.31 285 THR A N 1
ATOM 2168 C CA . THR A 1 285 ? 7.487 -7.012 8.466 1.00 98.31 285 THR A CA 1
ATOM 2169 C C . THR A 1 285 ? 7.438 -6.728 6.969 1.00 98.31 285 THR A C 1
ATOM 2171 O O . THR A 1 285 ? 7.023 -5.646 6.551 1.00 98.31 285 THR A O 1
ATOM 2174 N N . LEU A 1 286 ? 7.900 -7.691 6.170 1.00 98.69 286 LEU A N 1
ATOM 2175 C CA . LEU A 1 286 ? 8.072 -7.547 4.728 1.00 98.69 286 LEU A CA 1
ATOM 2176 C C . LEU A 1 286 ? 7.256 -8.593 3.970 1.00 98.69 286 LEU A C 1
ATOM 2178 O O . LEU A 1 286 ? 7.374 -9.794 4.226 1.00 98.69 286 LEU A O 1
ATOM 2182 N N . TRP A 1 287 ? 6.481 -8.126 2.994 1.00 98.88 287 TRP A N 1
ATOM 2183 C CA . TRP A 1 287 ? 5.858 -8.951 1.955 1.00 98.88 287 TRP A CA 1
ATOM 2184 C C . TRP A 1 287 ? 6.501 -8.626 0.605 1.00 98.88 287 TRP A C 1
ATOM 2186 O O . TRP A 1 287 ? 6.865 -7.475 0.368 1.00 98.88 287 TRP A O 1
ATOM 2196 N N . LEU A 1 288 ? 6.658 -9.614 -0.281 1.00 98.81 288 LEU A N 1
ATOM 2197 C CA . LEU A 1 288 ? 7.196 -9.380 -1.626 1.00 98.81 288 LEU A CA 1
ATOM 2198 C C . LEU A 1 288 ? 6.051 -9.351 -2.632 1.00 98.81 288 LEU A C 1
ATOM 2200 O O . LEU A 1 288 ? 5.419 -10.375 -2.877 1.00 98.81 288 LEU A O 1
ATOM 2204 N N . GLN A 1 289 ? 5.820 -8.205 -3.265 1.00 98.75 289 GLN A N 1
ATOM 2205 C CA . GLN A 1 289 ? 5.016 -8.143 -4.475 1.00 98.75 289 GLN A CA 1
ATOM 2206 C C . GLN A 1 289 ? 5.778 -8.733 -5.655 1.00 98.75 289 GLN A C 1
ATOM 2208 O O . GLN A 1 289 ? 6.944 -8.415 -5.870 1.00 98.75 289 GLN A O 1
ATOM 2213 N N . VAL A 1 290 ? 5.082 -9.548 -6.443 1.00 97.19 290 VAL A N 1
ATOM 2214 C CA . VAL A 1 290 ? 5.593 -10.130 -7.683 1.00 97.19 290 VAL A CA 1
ATOM 2215 C C . VAL A 1 290 ? 4.631 -9.892 -8.839 1.00 97.19 290 VAL A C 1
ATOM 2217 O O . VAL A 1 290 ? 3.410 -9.825 -8.662 1.00 97.19 290 VAL A O 1
ATOM 2220 N N . TYR A 1 291 ? 5.205 -9.782 -10.031 1.00 95.62 291 TYR A N 1
ATOM 2221 C CA . TYR A 1 291 ? 4.541 -10.187 -11.263 1.00 95.62 291 TYR A CA 1
ATOM 2222 C C . TYR A 1 291 ? 4.971 -11.617 -11.581 1.00 95.62 291 TYR A C 1
ATOM 2224 O O . TYR A 1 291 ? 6.047 -12.053 -11.163 1.00 95.62 291 TYR A O 1
ATOM 2232 N N . VAL A 1 292 ? 4.153 -12.339 -12.338 1.00 94.62 292 VAL A N 1
ATOM 2233 C CA . VAL A 1 292 ? 4.606 -13.567 -12.990 1.00 94.62 292 VAL A CA 1
ATOM 2234 C C . VAL A 1 292 ? 5.291 -13.157 -14.286 1.00 94.62 292 VAL A C 1
ATOM 2236 O O . VAL A 1 292 ? 4.676 -12.544 -15.157 1.00 94.62 292 VAL A O 1
ATOM 2239 N N . TYR A 1 293 ? 6.570 -13.478 -14.405 1.00 92.00 293 TYR A N 1
ATOM 2240 C CA . TYR A 1 293 ? 7.359 -13.209 -15.601 1.00 92.00 293 TYR A CA 1
ATOM 2241 C C . TYR A 1 293 ? 7.183 -14.329 -16.637 1.00 92.00 293 TYR A C 1
ATOM 2243 O O . TYR A 1 293 ? 6.806 -15.452 -16.286 1.00 92.00 293 TYR A O 1
ATOM 2251 N N . LYS A 1 294 ? 7.446 -14.036 -17.920 1.00 90.50 294 LYS A N 1
ATOM 2252 C CA . LYS A 1 294 ? 7.408 -15.043 -19.002 1.00 90.50 294 LYS A CA 1
ATOM 2253 C C . LYS A 1 294 ? 8.351 -16.208 -18.699 1.00 90.50 294 LYS A C 1
ATOM 2255 O O . LYS A 1 294 ? 7.971 -17.365 -18.869 1.00 90.50 294 LYS A O 1
ATOM 2260 N N . ASP A 1 295 ? 9.535 -15.902 -18.168 1.00 89.56 295 ASP A N 1
ATOM 2261 C CA . ASP A 1 295 ? 10.357 -16.894 -17.485 1.00 89.56 295 ASP A CA 1
ATOM 2262 C C . ASP A 1 295 ? 9.793 -17.190 -16.082 1.00 89.56 295 ASP A C 1
ATOM 2264 O O . ASP A 1 295 ? 9.853 -16.382 -15.145 1.00 89.56 295 ASP A O 1
ATOM 2268 N N . ARG A 1 296 ? 9.251 -18.400 -15.926 1.00 92.94 296 ARG A N 1
ATOM 2269 C CA . ARG A 1 296 ? 8.759 -18.895 -14.638 1.00 92.94 296 ARG A CA 1
ATOM 2270 C C . ARG A 1 296 ? 9.893 -19.137 -13.637 1.00 92.94 296 ARG A C 1
ATOM 2272 O O . ARG A 1 296 ? 9.652 -18.958 -12.445 1.00 92.94 296 ARG A O 1
ATOM 2279 N N . ALA A 1 297 ? 11.113 -19.453 -14.083 1.00 91.88 297 ALA A N 1
ATOM 2280 C CA . ALA A 1 297 ? 12.257 -19.695 -13.203 1.00 91.88 297 ALA A CA 1
ATOM 2281 C C . ALA A 1 297 ? 12.743 -18.407 -12.512 1.00 91.88 297 ALA A C 1
ATOM 2283 O O . ALA A 1 297 ? 13.056 -18.435 -11.321 1.00 91.88 297 ALA A O 1
ATOM 2284 N N . LEU A 1 298 ? 12.715 -17.261 -13.205 1.00 89.88 298 LEU A N 1
ATOM 2285 C CA . LEU A 1 298 ? 12.890 -15.929 -12.606 1.00 89.88 298 LEU A CA 1
ATOM 2286 C C . LEU A 1 298 ? 11.893 -15.693 -11.457 1.00 89.88 298 LEU A C 1
ATOM 2288 O O . LEU A 1 298 ? 12.285 -15.334 -10.345 1.00 89.88 298 LEU A O 1
ATOM 2292 N N . THR A 1 299 ? 10.607 -15.945 -11.708 1.00 94.56 299 THR A N 1
ATOM 2293 C CA . THR A 1 299 ? 9.533 -15.770 -10.714 1.00 94.56 299 THR A CA 1
ATOM 2294 C C . THR A 1 299 ? 9.713 -16.710 -9.512 1.00 94.56 299 THR A C 1
ATOM 2296 O O . THR A 1 299 ? 9.615 -16.281 -8.362 1.00 94.56 299 THR A O 1
ATOM 2299 N N . GLU A 1 300 ? 10.039 -17.979 -9.765 1.00 95.88 300 GLU A N 1
ATOM 2300 C CA . GLU A 1 300 ? 10.310 -18.993 -8.741 1.00 95.88 300 GLU A CA 1
ATOM 2301 C C . GLU A 1 300 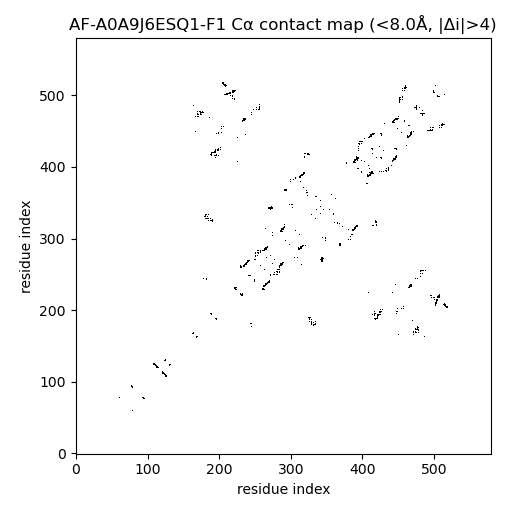? 11.538 -18.634 -7.883 1.00 95.88 300 GLU A C 1
ATOM 2303 O O . GLU A 1 300 ? 11.488 -18.703 -6.653 1.00 95.88 300 GLU A O 1
ATOM 2308 N N . SER A 1 301 ? 12.625 -18.185 -8.521 1.00 94.38 301 SER A N 1
ATOM 2309 C CA . SER A 1 301 ? 13.838 -17.695 -7.857 1.00 94.38 301 SER A CA 1
ATOM 2310 C C . SER A 1 301 ? 13.528 -16.536 -6.908 1.00 94.38 301 SER A C 1
ATOM 2312 O O . SER A 1 301 ? 13.970 -16.547 -5.759 1.00 94.38 301 SER A O 1
ATOM 2314 N N . LEU A 1 302 ? 12.736 -15.557 -7.357 1.00 95.12 302 LEU A N 1
ATOM 2315 C CA . LEU A 1 302 ? 12.355 -14.388 -6.560 1.00 95.12 302 LEU A CA 1
ATOM 2316 C C . LEU A 1 302 ? 11.617 -14.777 -5.277 1.00 95.12 302 LEU A C 1
ATOM 2318 O O . LEU A 1 302 ? 12.017 -14.353 -4.191 1.00 95.12 302 LEU A O 1
ATOM 2322 N N . VAL A 1 303 ? 10.575 -15.608 -5.375 1.00 97.75 303 VAL A N 1
ATOM 2323 C CA . VAL A 1 303 ? 9.773 -15.970 -4.195 1.00 97.75 303 VAL A CA 1
ATOM 2324 C C . VAL A 1 303 ? 10.507 -16.920 -3.247 1.00 97.75 303 VAL A C 1
ATOM 2326 O O . VAL A 1 303 ? 10.365 -16.782 -2.033 1.00 97.75 303 VAL A O 1
ATOM 2329 N N . LYS A 1 304 ? 11.372 -17.808 -3.760 1.00 97.56 304 LYS A N 1
ATOM 2330 C CA . LYS A 1 304 ? 12.254 -18.638 -2.919 1.00 97.56 304 LYS A CA 1
ATOM 2331 C C . LYS A 1 304 ? 13.295 -17.801 -2.174 1.00 97.56 304 LYS A C 1
ATOM 2333 O O . LYS A 1 304 ? 13.520 -18.034 -0.987 1.00 97.56 304 LYS A O 1
ATOM 2338 N N . ARG A 1 305 ? 13.891 -16.790 -2.823 1.00 97.00 305 ARG A N 1
ATOM 2339 C CA . ARG A 1 305 ? 14.799 -15.833 -2.158 1.00 97.00 305 ARG A CA 1
ATOM 2340 C C . ARG A 1 305 ? 14.070 -14.998 -1.105 1.00 97.00 305 ARG A C 1
ATOM 2342 O O . ARG A 1 305 ? 14.619 -14.799 -0.026 1.00 97.00 305 ARG A O 1
ATOM 2349 N N . ALA A 1 306 ? 12.830 -14.581 -1.364 1.00 97.81 306 ALA A N 1
ATOM 2350 C CA . ALA A 1 306 ? 12.000 -13.881 -0.382 1.00 97.81 306 ALA A CA 1
ATOM 2351 C C . ALA A 1 306 ? 11.723 -14.738 0.864 1.00 97.81 306 ALA A C 1
ATOM 2353 O O . ALA A 1 306 ? 11.959 -14.282 1.983 1.00 97.81 306 ALA A O 1
ATOM 2354 N N . ALA A 1 307 ? 11.299 -15.993 0.682 1.00 98.31 307 ALA A N 1
ATOM 2355 C CA . ALA A 1 307 ? 11.087 -16.932 1.783 1.00 98.31 307 ALA A CA 1
ATOM 2356 C C . ALA A 1 307 ? 12.376 -17.164 2.594 1.00 98.31 307 ALA A C 1
ATOM 2358 O O . ALA A 1 307 ? 12.364 -17.053 3.820 1.00 98.31 307 ALA A O 1
ATOM 2359 N N . ALA A 1 308 ? 13.514 -17.380 1.922 1.00 97.88 308 ALA A N 1
ATOM 2360 C CA . ALA A 1 308 ? 14.819 -17.527 2.572 1.00 97.88 308 ALA A CA 1
ATOM 2361 C C . ALA A 1 308 ? 15.278 -16.258 3.325 1.00 97.88 308 ALA A C 1
ATOM 2363 O O . ALA A 1 308 ? 15.944 -16.359 4.353 1.00 97.88 308 ALA A O 1
ATOM 2364 N N . ALA A 1 309 ? 14.892 -15.068 2.854 1.00 97.38 309 ALA A N 1
ATOM 2365 C CA . ALA A 1 309 ? 15.123 -13.785 3.521 1.00 97.38 309 ALA A CA 1
ATOM 2366 C C . ALA A 1 309 ? 14.055 -13.439 4.587 1.00 97.38 309 ALA A C 1
ATOM 2368 O O . ALA A 1 309 ? 14.008 -12.307 5.078 1.00 97.38 309 ALA A O 1
ATOM 2369 N N . GLY A 1 310 ? 13.179 -14.379 4.956 1.00 97.88 310 GLY A N 1
ATOM 2370 C CA . GLY A 1 310 ? 12.171 -14.179 6.000 1.00 97.88 310 GLY A CA 1
ATOM 2371 C C . GLY A 1 310 ? 11.094 -13.154 5.634 1.00 97.88 310 GLY A C 1
ATOM 2372 O O . GLY A 1 310 ? 10.648 -12.397 6.497 1.00 97.88 310 GLY A O 1
ATOM 2373 N N . PHE A 1 311 ? 10.704 -13.067 4.362 1.00 98.62 311 PHE A N 1
ATOM 2374 C CA . PHE A 1 311 ? 9.466 -12.393 3.966 1.00 98.62 311 PHE A CA 1
ATOM 2375 C C . PHE A 1 311 ? 8.273 -13.274 4.359 1.00 98.62 311 PHE A C 1
ATOM 2377 O O . PHE A 1 311 ? 8.341 -14.494 4.232 1.00 98.62 311 PHE A O 1
ATOM 2384 N N . SER A 1 312 ? 7.184 -12.675 4.848 1.00 98.44 312 SER A N 1
ATOM 2385 C CA . SER A 1 312 ? 6.066 -13.424 5.453 1.00 98.44 312 SER A CA 1
ATOM 2386 C C . SER A 1 312 ? 4.863 -13.659 4.533 1.00 98.44 312 SER A C 1
ATOM 2388 O O . SER A 1 312 ? 3.970 -14.416 4.905 1.00 98.44 312 SER A O 1
ATOM 2390 N N . ALA A 1 313 ? 4.835 -13.054 3.340 1.00 98.88 313 ALA A N 1
ATOM 2391 C CA . ALA A 1 313 ? 3.857 -13.342 2.288 1.00 98.88 313 ALA A CA 1
ATOM 2392 C C . ALA A 1 313 ? 4.365 -12.907 0.901 1.00 98.88 313 ALA A C 1
ATOM 2394 O O . ALA A 1 313 ? 5.253 -12.054 0.780 1.00 98.88 313 ALA A O 1
ATOM 2395 N N . VAL A 1 314 ? 3.744 -13.464 -0.139 1.00 98.88 314 VAL A N 1
ATOM 2396 C CA . VAL A 1 314 ? 3.876 -13.046 -1.541 1.00 98.88 314 VAL A CA 1
ATOM 2397 C C . VAL A 1 314 ? 2.612 -12.287 -1.947 1.00 98.88 314 VAL A C 1
ATOM 2399 O O . VAL A 1 314 ? 1.507 -12.751 -1.687 1.00 98.88 314 VAL A O 1
ATOM 2402 N N . VAL A 1 315 ? 2.747 -11.139 -2.610 1.00 98.94 315 VAL A N 1
ATOM 2403 C CA . VAL A 1 315 ? 1.621 -10.360 -3.147 1.00 98.94 315 VAL A CA 1
ATOM 2404 C C . VAL A 1 315 ? 1.617 -10.488 -4.670 1.00 98.94 315 VAL A C 1
ATOM 2406 O O . VAL A 1 315 ? 2.408 -9.843 -5.356 1.00 98.94 315 VAL A O 1
ATOM 2409 N N . LEU A 1 316 ? 0.743 -11.332 -5.215 1.00 98.75 316 LEU A N 1
ATOM 2410 C CA . LEU A 1 316 ? 0.556 -11.443 -6.660 1.00 98.75 316 LEU A CA 1
ATOM 2411 C C . LEU A 1 316 ? -0.206 -10.214 -7.162 1.00 98.75 316 LEU A C 1
ATOM 2413 O O . LEU A 1 316 ? -1.361 -10.009 -6.792 1.00 98.75 316 LEU A O 1
ATOM 2417 N N . THR A 1 317 ? 0.420 -9.423 -8.029 1.00 98.56 317 THR A N 1
ATOM 2418 C CA . THR A 1 317 ? -0.264 -8.346 -8.752 1.00 98.56 317 THR A CA 1
ATOM 2419 C C . THR A 1 317 ? -0.932 -8.912 -10.004 1.00 98.56 317 THR A C 1
ATOM 2421 O O . THR A 1 317 ? -0.242 -9.316 -10.937 1.00 98.56 317 THR A O 1
ATOM 2424 N N . ALA A 1 318 ? -2.266 -8.942 -10.016 1.00 97.44 318 ALA A N 1
ATOM 2425 C CA . ALA A 1 318 ? -3.082 -9.499 -11.099 1.00 97.44 318 ALA A CA 1
ATOM 2426 C C . ALA A 1 318 ? -3.709 -8.430 -12.024 1.00 97.44 318 ALA A C 1
ATOM 2428 O O . ALA A 1 318 ? -4.277 -8.776 -13.054 1.00 97.44 318 ALA A O 1
ATOM 2429 N N . ASP A 1 319 ? -3.591 -7.139 -11.684 1.00 96.25 319 ASP A N 1
ATOM 2430 C CA . ASP A 1 319 ? -4.143 -6.001 -12.446 1.00 96.25 319 ASP A CA 1
ATOM 2431 C C . ASP A 1 319 ? -3.224 -5.487 -13.581 1.00 96.25 319 ASP A C 1
ATOM 2433 O O . ASP A 1 319 ? -3.487 -4.428 -14.150 1.00 96.25 319 ASP A O 1
ATOM 2437 N N . SER A 1 320 ? -2.168 -6.238 -13.923 1.00 93.00 320 SER A N 1
ATOM 2438 C CA . SER A 1 320 ? -1.096 -5.832 -14.852 1.00 93.00 320 SER A CA 1
ATOM 2439 C C . SER A 1 320 ? -0.683 -6.925 -15.863 1.00 93.00 320 SER A C 1
ATOM 2441 O O . SER A 1 320 ? 0.488 -7.303 -15.889 1.00 93.00 320 SER A O 1
ATOM 2443 N N . PRO A 1 321 ? -1.590 -7.471 -16.699 1.00 90.94 321 PRO A N 1
ATOM 2444 C CA . PRO A 1 321 ? -1.192 -8.337 -17.818 1.00 90.94 321 PRO A CA 1
ATOM 2445 C C . PRO A 1 321 ? -0.469 -7.559 -18.937 1.00 90.94 321 PRO A C 1
ATOM 2447 O O . PRO A 1 321 ? 0.279 -8.151 -19.707 1.00 90.94 321 PRO A O 1
ATOM 2450 N N . VAL A 1 322 ? -0.713 -6.246 -19.008 1.00 89.75 322 VAL A N 1
ATOM 2451 C CA . VAL A 1 322 ? -0.012 -5.204 -19.779 1.00 89.75 322 VAL A CA 1
ATOM 2452 C C . VAL A 1 322 ? -0.086 -3.911 -18.959 1.00 89.75 322 VAL A C 1
ATOM 2454 O O . VAL A 1 322 ? -1.034 -3.750 -18.179 1.00 89.75 322 VAL A O 1
ATOM 2457 N N . PHE A 1 323 ? 0.851 -2.974 -19.109 1.00 89.50 323 PHE A N 1
ATOM 2458 C CA . PHE A 1 323 ? 0.733 -1.688 -18.416 1.00 89.50 323 PHE A CA 1
ATOM 2459 C C . PHE A 1 323 ? -0.266 -0.719 -19.072 1.00 89.50 323 PHE A C 1
ATOM 2461 O O . PHE A 1 323 ? -0.332 -0.568 -20.288 1.00 89.50 323 PHE A O 1
ATOM 2468 N N . GLY A 1 324 ? -0.993 0.028 -18.233 1.00 91.06 324 GLY A N 1
ATOM 2469 C CA . GLY A 1 324 ? -1.765 1.201 -18.655 1.00 91.06 324 GLY A CA 1
ATOM 2470 C C . GLY A 1 324 ? -0.880 2.352 -19.146 1.00 91.06 324 GLY A C 1
ATOM 2471 O O . GLY A 1 324 ? 0.242 2.549 -18.659 1.00 91.06 324 GLY A O 1
ATOM 2472 N N . GLN A 1 325 ? -1.394 3.139 -20.094 1.00 91.19 325 GLN A N 1
ATOM 2473 C CA . GLN A 1 325 ? -0.625 4.163 -20.800 1.00 91.19 325 GLN A CA 1
ATOM 2474 C C . GLN A 1 325 ? -0.389 5.406 -19.924 1.00 91.19 325 GLN A C 1
ATOM 2476 O O . GLN A 1 325 ? -1.282 6.232 -19.739 1.00 91.19 325 GLN A O 1
ATOM 2481 N N . LYS A 1 326 ? 0.837 5.610 -19.421 1.00 91.12 326 LYS A N 1
ATOM 2482 C CA . LYS A 1 326 ? 1.186 6.775 -18.580 1.00 91.12 326 LYS A CA 1
ATOM 2483 C C . LYS A 1 326 ? 1.498 8.014 -19.435 1.00 91.12 326 LYS A C 1
ATOM 2485 O O . LYS A 1 326 ? 2.635 8.482 -19.484 1.00 91.12 326 LYS A O 1
ATOM 2490 N N . VAL A 1 327 ? 0.485 8.568 -20.110 1.00 92.19 327 VAL A N 1
ATOM 2491 C CA . VAL A 1 327 ? 0.599 9.625 -21.145 1.00 92.19 327 VAL A CA 1
ATOM 2492 C C . VAL A 1 327 ? 1.625 10.723 -20.821 1.00 92.19 327 VAL A C 1
ATOM 2494 O O . VAL A 1 327 ? 2.419 11.101 -21.686 1.00 92.19 327 VAL A O 1
ATOM 2497 N N . MET A 1 328 ? 1.628 11.253 -19.594 1.00 92.25 328 MET A N 1
ATOM 2498 C CA . MET A 1 328 ? 2.549 12.327 -19.210 1.00 92.25 328 MET A CA 1
ATOM 2499 C C . MET A 1 328 ? 3.981 11.844 -18.945 1.00 92.25 328 MET A C 1
ATOM 2501 O O . MET A 1 328 ? 4.916 12.531 -19.347 1.00 92.25 328 MET A O 1
ATOM 2505 N N . ALA A 1 329 ? 4.185 10.659 -18.363 1.00 87.69 329 ALA A N 1
ATOM 2506 C CA . ALA A 1 329 ? 5.529 10.102 -18.183 1.00 87.69 329 ALA A CA 1
ATOM 2507 C C . ALA A 1 329 ? 6.207 9.852 -19.545 1.00 87.69 329 ALA A C 1
ATOM 2509 O O . ALA A 1 329 ? 7.367 10.219 -19.736 1.00 87.69 329 ALA A O 1
ATOM 2510 N N . ASN A 1 330 ? 5.451 9.348 -20.527 1.00 87.19 330 ASN A N 1
ATOM 2511 C CA . ASN A 1 330 ? 5.947 9.082 -21.880 1.00 87.19 330 ASN A CA 1
ATOM 2512 C C . ASN A 1 330 ? 6.253 10.392 -22.633 1.00 87.19 330 ASN A C 1
ATOM 2514 O O . ASN A 1 330 ? 7.301 10.511 -23.268 1.00 87.19 330 ASN A O 1
ATOM 2518 N N . LYS A 1 331 ? 5.407 11.430 -22.503 1.00 89.38 331 LYS A N 1
ATOM 2519 C CA . LYS A 1 331 ? 5.688 12.779 -23.047 1.00 89.38 331 LYS A CA 1
ATOM 2520 C C . LYS A 1 331 ? 6.970 13.395 -22.478 1.00 89.38 331 LYS A C 1
ATOM 2522 O O . LYS A 1 331 ? 7.680 14.085 -23.206 1.00 89.38 331 LYS A O 1
ATOM 2527 N N . TYR A 1 332 ? 7.271 13.129 -21.208 1.00 89.25 332 TYR A N 1
ATOM 2528 C CA . TYR A 1 332 ? 8.500 13.563 -20.538 1.00 89.25 332 TYR A CA 1
ATOM 2529 C C . TYR A 1 332 ? 9.666 12.567 -20.689 1.00 89.25 332 TYR A C 1
ATOM 2531 O O . TYR A 1 332 ? 10.730 12.797 -20.122 1.00 89.25 332 TYR A O 1
ATOM 2539 N N . ARG A 1 333 ? 9.502 11.499 -21.490 1.00 84.31 333 ARG A N 1
ATOM 2540 C CA . ARG A 1 333 ? 10.523 10.470 -21.769 1.00 84.31 333 ARG A CA 1
ATOM 2541 C C . ARG A 1 333 ? 11.137 9.883 -20.494 1.00 84.31 333 ARG A C 1
ATOM 2543 O O . ARG A 1 333 ? 12.360 9.765 -20.372 1.00 84.31 333 ARG A O 1
ATOM 2550 N N . PHE A 1 334 ? 10.274 9.543 -19.538 1.00 86.69 334 PHE A N 1
ATOM 2551 C CA . PHE A 1 334 ? 10.687 8.831 -18.337 1.00 86.69 334 PHE A CA 1
ATOM 2552 C C . PHE A 1 334 ? 11.452 7.550 -18.703 1.00 86.69 334 PHE A C 1
ATOM 2554 O O . PHE A 1 334 ? 11.010 6.758 -19.529 1.00 86.69 334 PHE A O 1
ATOM 2561 N N . HIS A 1 335 ? 12.599 7.360 -18.062 1.00 82.62 335 HIS A N 1
ATOM 2562 C CA . HIS A 1 335 ? 13.437 6.175 -18.171 1.00 82.62 335 HIS A CA 1
ATOM 2563 C C . HIS A 1 335 ? 14.190 5.993 -16.850 1.00 82.62 335 HIS A C 1
ATOM 2565 O O . HIS A 1 335 ? 14.425 6.962 -16.123 1.00 82.62 335 HIS A O 1
ATOM 2571 N N . LEU A 1 336 ? 14.597 4.763 -16.537 1.00 83.88 336 LEU A N 1
ATOM 2572 C CA . LEU A 1 336 ? 15.455 4.498 -15.383 1.00 83.88 336 LEU A CA 1
ATOM 2573 C C . LEU A 1 336 ? 16.862 5.083 -15.644 1.00 83.88 336 LEU A C 1
ATOM 2575 O O . LEU A 1 336 ? 17.496 4.700 -16.630 1.00 83.88 336 LEU A O 1
ATOM 2579 N N . PRO A 1 337 ? 17.389 5.996 -14.803 1.00 85.69 337 PRO A N 1
ATOM 2580 C CA . PRO A 1 337 ? 18.738 6.525 -14.971 1.00 85.69 337 PRO A CA 1
ATOM 2581 C C . PRO A 1 337 ? 19.793 5.418 -14.896 1.00 85.69 337 PRO A C 1
ATOM 2583 O O . PRO A 1 337 ? 19.732 4.573 -14.010 1.00 85.69 337 PRO A O 1
ATOM 2586 N N . LYS A 1 338 ? 20.818 5.474 -15.757 1.00 81.88 338 LYS A N 1
ATOM 2587 C CA . LYS A 1 338 ? 21.837 4.413 -15.941 1.00 81.88 338 LYS A CA 1
ATOM 2588 C C . LYS A 1 338 ? 22.600 3.957 -14.684 1.00 81.88 338 LYS A C 1
ATOM 2590 O O . LYS A 1 338 ? 23.247 2.918 -14.718 1.00 81.88 338 LYS A O 1
ATOM 2595 N N . HIS A 1 339 ? 22.586 4.743 -13.606 1.00 83.88 339 HIS A N 1
ATOM 2596 C CA . HIS A 1 339 ? 23.224 4.395 -12.329 1.00 83.88 339 HIS A CA 1
ATOM 2597 C C . HIS A 1 339 ? 22.296 3.607 -11.382 1.00 83.88 339 HIS A C 1
ATOM 2599 O O . HIS A 1 339 ? 22.735 3.127 -10.338 1.00 83.88 339 HIS A O 1
ATOM 2605 N N . LEU A 1 340 ? 21.014 3.485 -11.730 1.00 87.31 340 LEU A N 1
ATOM 2606 C CA . LEU A 1 340 ? 20.022 2.665 -11.049 1.00 87.31 340 LEU A CA 1
ATOM 2607 C C . LEU A 1 340 ? 19.761 1.388 -11.857 1.00 87.31 340 LEU A C 1
ATOM 2609 O O . LEU A 1 340 ? 19.962 1.334 -13.066 1.00 87.31 340 LEU A O 1
ATOM 2613 N N . ARG A 1 341 ? 19.320 0.343 -11.158 1.00 83.94 341 ARG A N 1
ATOM 2614 C CA . ARG A 1 341 ? 19.048 -0.993 -11.700 1.00 83.94 341 ARG A CA 1
ATOM 2615 C C . ARG A 1 341 ? 17.952 -1.656 -10.878 1.00 83.94 341 ARG A C 1
ATOM 2617 O O . ARG A 1 341 ? 17.721 -1.246 -9.743 1.00 83.94 341 ARG A O 1
ATOM 2624 N N . PHE A 1 342 ? 17.317 -2.699 -11.399 1.00 87.62 342 PHE A N 1
ATOM 2625 C CA . PHE A 1 342 ? 16.372 -3.512 -10.630 1.00 87.62 342 PHE A CA 1
ATOM 2626 C C . PHE A 1 342 ? 17.111 -4.487 -9.703 1.00 87.62 342 PHE A C 1
ATOM 2628 O O . PHE A 1 342 ? 17.195 -5.677 -9.998 1.00 87.62 342 PHE A O 1
ATOM 2635 N N . GLY A 1 343 ? 17.637 -4.008 -8.572 1.00 87.12 343 GLY A N 1
ATOM 2636 C CA . GLY A 1 343 ? 18.432 -4.827 -7.643 1.00 87.12 343 GLY A CA 1
ATOM 2637 C C . GLY A 1 343 ? 17.725 -6.095 -7.138 1.00 87.12 343 GLY A C 1
ATOM 2638 O O . GLY A 1 343 ? 18.380 -7.070 -6.776 1.00 87.12 343 GLY A O 1
ATOM 2639 N N . THR A 1 344 ? 16.388 -6.132 -7.152 1.00 87.69 344 THR A N 1
ATOM 2640 C CA . THR A 1 344 ? 15.620 -7.353 -6.847 1.00 87.69 344 THR A CA 1
ATOM 2641 C C . THR A 1 344 ? 15.645 -8.387 -7.990 1.00 87.69 344 THR A C 1
ATOM 2643 O O . THR A 1 344 ? 15.738 -9.586 -7.707 1.00 87.69 344 THR A O 1
ATOM 2646 N N . LEU A 1 345 ? 15.644 -7.958 -9.260 1.00 84.06 345 LEU A N 1
ATOM 2647 C CA . LEU A 1 345 ? 15.685 -8.833 -10.447 1.00 84.06 345 LEU A CA 1
ATOM 2648 C C . LEU A 1 345 ? 17.113 -9.183 -10.906 1.00 84.06 345 LEU A C 1
ATOM 2650 O O . LEU A 1 345 ? 17.307 -10.223 -11.524 1.00 84.06 345 LEU A O 1
ATOM 2654 N N . GLU A 1 346 ? 18.110 -8.353 -10.590 1.00 68.94 346 GLU A N 1
ATOM 2655 C CA . GLU A 1 346 ? 19.498 -8.427 -11.087 1.00 68.94 346 GLU A CA 1
ATOM 2656 C C . GLU A 1 346 ? 20.155 -9.813 -10.922 1.00 68.94 346 GLU A C 1
ATOM 2658 O O . GLU A 1 346 ? 20.764 -10.330 -11.855 1.00 68.94 346 GLU A O 1
ATOM 2663 N N . ARG A 1 347 ? 19.956 -10.480 -9.775 1.00 60.41 347 ARG A N 1
ATOM 2664 C CA . ARG A 1 347 ? 20.462 -11.851 -9.520 1.00 60.41 347 ARG A CA 1
ATOM 2665 C C . ARG A 1 347 ? 19.805 -12.949 -10.364 1.00 60.41 347 ARG A C 1
ATOM 2667 O O . ARG A 1 347 ? 20.265 -14.087 -10.337 1.00 60.41 347 ARG A O 1
ATOM 2674 N N . SER A 1 348 ? 18.722 -12.626 -11.057 1.00 56.19 348 SER A N 1
ATOM 2675 C CA . SER A 1 348 ? 17.880 -13.558 -11.806 1.00 56.19 348 SER A CA 1
ATOM 2676 C C . SER A 1 348 ? 17.713 -13.141 -13.282 1.00 56.19 348 SER A C 1
ATOM 2678 O O . SER A 1 348 ? 17.094 -13.873 -14.044 1.00 56.19 348 SER A O 1
ATOM 2680 N N . LEU A 1 349 ? 18.303 -12.010 -13.696 1.00 61.34 349 LEU A N 1
ATOM 2681 C CA . LEU A 1 349 ? 18.420 -11.539 -15.081 1.00 61.34 349 LEU A CA 1
ATOM 2682 C C . LEU A 1 349 ? 19.895 -11.213 -15.395 1.00 61.34 349 LEU A C 1
ATOM 2684 O O . LEU A 1 349 ? 20.298 -10.045 -15.347 1.00 61.34 349 LEU A O 1
ATOM 2688 N N . PRO A 1 350 ? 20.735 -12.224 -15.695 1.00 43.59 350 PRO A N 1
ATOM 2689 C CA . PRO A 1 350 ? 22.129 -11.986 -16.046 1.00 43.59 350 PRO A CA 1
ATOM 2690 C C . PRO A 1 350 ? 22.221 -11.185 -17.354 1.00 43.59 350 PRO A C 1
ATOM 2692 O O . PRO A 1 350 ? 21.786 -11.642 -18.406 1.00 43.59 350 PRO A O 1
ATOM 2695 N N . SER A 1 351 ? 22.848 -10.008 -17.283 1.00 45.94 351 SER A N 1
ATOM 2696 C CA . SER A 1 351 ? 23.017 -9.039 -18.384 1.00 45.94 351 SER A CA 1
ATOM 2697 C C . SER A 1 351 ? 21.768 -8.258 -18.821 1.00 45.94 351 SER A C 1
ATOM 2699 O O . SER A 1 351 ? 21.643 -7.903 -19.988 1.00 45.94 351 SER A O 1
ATOM 2701 N N . ALA A 1 352 ? 20.908 -7.853 -17.880 1.00 43.72 352 ALA A N 1
ATOM 2702 C CA . ALA A 1 352 ? 20.069 -6.660 -18.069 1.00 43.72 352 ALA A CA 1
ATOM 2703 C C . ALA A 1 352 ? 20.908 -5.360 -17.966 1.00 43.72 352 ALA A C 1
ATOM 2705 O O . ALA A 1 352 ? 20.648 -4.495 -17.126 1.00 43.72 352 ALA A O 1
ATOM 2706 N N . THR A 1 353 ? 21.956 -5.224 -18.789 1.00 41.25 353 THR A N 1
ATOM 2707 C CA . THR A 1 353 ? 22.650 -3.942 -18.965 1.00 41.25 353 THR A CA 1
ATOM 2708 C C . THR A 1 353 ? 21.692 -2.960 -19.639 1.00 41.25 353 THR A C 1
ATOM 2710 O O . THR A 1 353 ? 21.041 -3.288 -20.627 1.00 41.25 353 THR A O 1
ATOM 2713 N N . ALA A 1 354 ? 21.589 -1.741 -19.102 1.00 40.41 354 ALA A N 1
ATOM 2714 C CA . ALA A 1 354 ? 20.627 -0.716 -19.528 1.00 40.41 354 ALA A CA 1
ATOM 2715 C C . ALA A 1 354 ? 20.977 -0.052 -20.884 1.00 40.41 354 ALA A C 1
ATOM 2717 O O . ALA A 1 354 ? 20.901 1.169 -21.032 1.00 40.41 354 ALA A O 1
ATOM 2718 N N . GLU A 1 355 ? 21.433 -0.842 -21.859 1.00 41.47 355 GLU A N 1
ATOM 2719 C CA . GLU A 1 355 ? 22.029 -0.377 -23.116 1.00 41.47 355 GLU A CA 1
ATOM 2720 C C . GLU A 1 355 ? 21.146 -0.611 -24.354 1.00 41.47 355 GLU A C 1
ATOM 2722 O O . GLU A 1 355 ? 21.383 0.039 -25.371 1.00 41.47 355 GLU A O 1
ATOM 2727 N N . SER A 1 356 ? 20.123 -1.476 -24.290 1.00 41.72 356 SER A N 1
ATOM 2728 C CA . SER A 1 356 ? 19.329 -1.887 -25.466 1.00 41.72 356 SER A CA 1
ATOM 2729 C C . SER A 1 356 ? 17.904 -1.329 -25.567 1.00 41.72 356 SER A C 1
ATOM 2731 O O . SER A 1 356 ? 17.345 -1.354 -26.661 1.00 41.72 356 SER A O 1
ATOM 2733 N N . HIS A 1 357 ? 17.303 -0.822 -24.486 1.00 45.62 357 HIS A N 1
ATOM 2734 C CA . HIS A 1 357 ? 15.890 -0.413 -24.490 1.00 45.62 357 HIS A CA 1
ATOM 2735 C C . HIS A 1 357 ? 15.742 1.108 -24.418 1.00 45.62 357 HIS A C 1
ATOM 2737 O O . HIS A 1 357 ? 15.994 1.733 -23.389 1.00 45.62 357 HIS A O 1
ATOM 2743 N N . ALA A 1 358 ? 15.343 1.697 -25.548 1.00 43.16 358 ALA A N 1
ATOM 2744 C CA . ALA A 1 358 ? 15.048 3.124 -25.670 1.00 43.16 358 ALA A CA 1
ATOM 2745 C C . ALA A 1 358 ? 13.727 3.525 -24.984 1.00 43.16 358 ALA A C 1
ATOM 2747 O O . ALA A 1 358 ? 13.530 4.710 -24.710 1.00 43.16 358 ALA A O 1
ATOM 2748 N N . ASP A 1 359 ? 12.859 2.552 -24.690 1.00 57.34 359 ASP A N 1
ATOM 2749 C CA . ASP A 1 359 ? 11.657 2.711 -23.878 1.00 57.34 359 ASP A CA 1
ATOM 2750 C C . ASP A 1 359 ? 11.699 1.736 -22.687 1.00 57.34 359 ASP A C 1
ATOM 2752 O O . ASP A 1 359 ? 11.953 0.538 -22.833 1.00 57.34 359 ASP A O 1
ATOM 2756 N N . PHE A 1 360 ? 11.507 2.277 -21.485 1.00 57.91 360 PHE A N 1
ATOM 2757 C CA . PHE A 1 360 ? 11.548 1.525 -20.234 1.00 57.91 360 PHE A CA 1
ATOM 2758 C C . PHE A 1 360 ? 10.290 0.673 -20.041 1.00 57.91 360 PHE A C 1
ATOM 2760 O O . PHE A 1 360 ? 10.386 -0.439 -19.525 1.00 57.91 360 PHE A O 1
ATOM 2767 N N . ASP A 1 361 ? 9.122 1.187 -20.440 1.00 59.28 361 ASP A N 1
ATOM 2768 C CA . ASP A 1 361 ? 7.865 0.463 -20.263 1.00 59.28 361 ASP A CA 1
ATOM 2769 C C . ASP A 1 361 ? 7.835 -0.771 -21.179 1.00 59.28 361 ASP A C 1
ATOM 2771 O O . ASP A 1 361 ? 7.508 -1.854 -20.705 1.00 59.28 361 ASP A O 1
ATOM 2775 N N . GLU A 1 362 ? 8.309 -0.647 -22.426 1.00 63.69 362 GLU A N 1
ATOM 2776 C CA . GLU A 1 362 ? 8.416 -1.756 -23.392 1.00 63.69 362 GLU A CA 1
ATOM 2777 C C . GLU A 1 362 ? 9.290 -2.912 -22.871 1.00 63.69 362 GLU A C 1
ATOM 2779 O O . GLU A 1 362 ? 8.914 -4.078 -22.990 1.00 63.69 362 GLU A O 1
ATOM 2784 N N . PHE A 1 363 ? 10.429 -2.609 -22.233 1.00 68.38 363 PHE A N 1
ATOM 2785 C CA . PHE A 1 363 ? 11.285 -3.632 -21.619 1.00 68.38 363 PHE A CA 1
ATOM 2786 C C . PHE A 1 363 ? 10.570 -4.402 -20.504 1.00 68.38 363 PHE A C 1
ATOM 2788 O O . PHE A 1 363 ? 10.703 -5.620 -20.397 1.00 68.38 363 PHE A O 1
ATOM 2795 N N . VAL A 1 364 ? 9.818 -3.705 -19.649 1.00 70.94 364 VAL A N 1
ATOM 2796 C CA . VAL A 1 364 ? 9.149 -4.342 -18.510 1.00 70.94 364 VAL A CA 1
ATOM 2797 C C . VAL A 1 364 ? 7.871 -5.071 -18.951 1.00 70.94 364 VAL A C 1
ATOM 2799 O O . VAL A 1 364 ? 7.617 -6.167 -18.449 1.00 70.94 364 VAL A O 1
ATOM 2802 N N . ASP A 1 365 ? 7.114 -4.532 -19.913 1.00 72.06 365 ASP A N 1
ATOM 2803 C CA . ASP A 1 365 ? 5.989 -5.226 -20.561 1.00 72.06 365 ASP A CA 1
ATOM 2804 C C . ASP A 1 365 ? 6.457 -6.530 -21.239 1.00 72.06 365 ASP A C 1
ATOM 2806 O O . ASP A 1 365 ? 5.775 -7.552 -21.143 1.00 72.06 365 ASP A O 1
ATOM 2810 N N . ASP A 1 366 ? 7.646 -6.558 -21.861 1.00 78.31 366 ASP A N 1
ATOM 2811 C CA . ASP A 1 366 ? 8.172 -7.795 -22.453 1.00 78.31 366 ASP A CA 1
ATOM 2812 C C . ASP A 1 366 ? 8.591 -8.848 -21.409 1.00 78.31 366 ASP A C 1
ATOM 2814 O O . ASP A 1 366 ? 8.516 -10.047 -21.681 1.00 78.31 366 ASP A O 1
ATOM 2818 N N . LEU A 1 367 ? 8.966 -8.452 -20.191 1.00 81.62 367 LEU A N 1
ATOM 2819 C CA . LEU A 1 367 ? 9.289 -9.407 -19.125 1.00 81.62 367 LEU A CA 1
ATOM 2820 C C . LEU A 1 367 ? 8.041 -10.072 -18.519 1.00 81.62 367 LEU A C 1
ATOM 2822 O O . LEU A 1 367 ? 8.109 -11.228 -18.085 1.00 81.62 367 LEU A O 1
ATOM 2826 N N . ILE A 1 368 ? 6.914 -9.359 -18.441 1.00 86.81 368 ILE A N 1
ATOM 2827 C CA . ILE A 1 368 ? 5.705 -9.810 -17.736 1.00 86.81 368 ILE A CA 1
ATOM 2828 C C . ILE A 1 368 ? 4.913 -10.822 -18.579 1.00 86.81 368 ILE A C 1
ATOM 2830 O O . ILE A 1 368 ? 4.824 -10.739 -19.803 1.00 86.81 368 ILE A O 1
ATOM 2834 N N . SER A 1 369 ? 4.344 -11.832 -17.918 1.00 89.56 369 SER A N 1
ATOM 2835 C CA . SER A 1 369 ? 3.464 -12.808 -18.558 1.00 89.56 369 SER A CA 1
ATOM 2836 C C . SER A 1 369 ? 2.028 -12.266 -18.639 1.00 89.56 369 SER A C 1
ATOM 2838 O O . SER A 1 369 ? 1.409 -12.066 -17.596 1.00 89.56 369 SER A O 1
ATOM 2840 N N . PRO A 1 370 ? 1.435 -12.105 -19.839 1.00 91.94 370 PRO A N 1
ATOM 2841 C CA . PRO A 1 370 ? 0.010 -11.789 -19.975 1.00 91.94 370 PRO A CA 1
ATOM 2842 C C . PRO A 1 370 ? -0.892 -13.018 -19.756 1.00 91.94 370 PRO A C 1
ATOM 2844 O O . PRO A 1 370 ? -2.112 -12.891 -19.718 1.00 91.94 370 PRO A O 1
ATOM 2847 N N . SER A 1 371 ? -0.318 -14.221 -19.630 1.00 92.69 371 SER A N 1
ATOM 2848 C CA . SER A 1 371 ? -1.040 -15.496 -19.518 1.00 92.69 371 SER A CA 1
ATOM 2849 C C . SER A 1 371 ? -1.176 -15.983 -18.069 1.00 92.69 371 SER A C 1
ATOM 2851 O O . SER A 1 371 ? -1.111 -17.187 -17.814 1.00 92.69 371 SER A O 1
ATOM 2853 N N . VAL A 1 372 ? -1.301 -15.057 -17.114 1.00 95.44 372 VAL A N 1
ATOM 2854 C CA . VAL A 1 372 ? -1.531 -15.381 -15.698 1.00 95.44 372 VAL A CA 1
ATOM 2855 C C . VAL A 1 372 ? -2.973 -15.824 -15.494 1.00 95.44 372 VAL A C 1
ATOM 2857 O O . VAL A 1 372 ? -3.908 -15.231 -16.029 1.00 95.44 372 VAL A O 1
ATOM 2860 N N . THR A 1 373 ? -3.162 -16.872 -14.701 1.00 97.25 373 THR A N 1
ATOM 2861 C CA . THR A 1 373 ? -4.475 -17.439 -14.389 1.00 97.25 373 THR A CA 1
ATOM 2862 C C . THR A 1 373 ? -4.595 -17.781 -12.906 1.00 97.25 373 THR A C 1
ATOM 2864 O O . THR A 1 373 ? -3.628 -17.760 -12.149 1.00 97.25 373 THR A O 1
ATOM 2867 N N . TRP A 1 374 ? -5.798 -18.150 -12.475 1.00 97.88 374 TRP A N 1
ATOM 2868 C CA . TRP A 1 374 ? -6.089 -18.519 -11.089 1.00 97.88 374 TRP A CA 1
ATOM 2869 C C . TRP A 1 374 ? -5.234 -19.679 -10.539 1.00 97.88 374 TRP A C 1
ATOM 2871 O O . TRP A 1 374 ? -4.956 -19.703 -9.340 1.00 97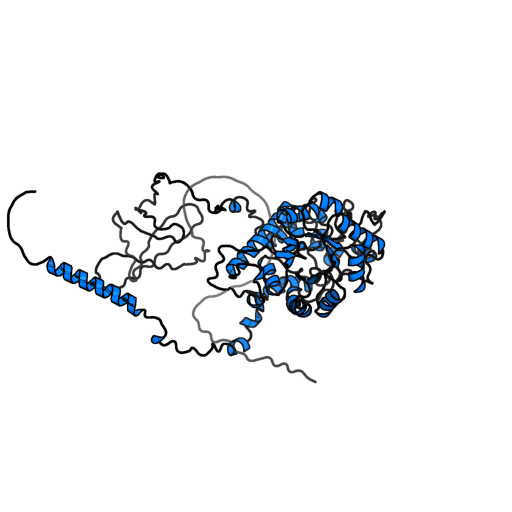.88 374 TRP A O 1
ATOM 2881 N N . SER A 1 375 ? -4.726 -20.590 -11.383 1.00 97.50 375 SER A N 1
ATOM 2882 C CA . SER A 1 375 ? -3.800 -21.642 -10.928 1.00 97.50 375 SER A CA 1
ATOM 2883 C C . SER A 1 375 ? -2.450 -21.098 -10.450 1.00 97.50 375 SER A C 1
ATOM 2885 O O . SER A 1 375 ? -1.776 -21.754 -9.658 1.00 97.50 375 SER A O 1
ATOM 2887 N N . ASP A 1 376 ? -2.062 -19.893 -10.876 1.00 98.06 376 ASP A N 1
ATOM 2888 C CA . ASP A 1 376 ? -0.799 -19.274 -10.472 1.00 98.06 376 ASP A CA 1
ATOM 2889 C C . ASP A 1 376 ? -0.791 -18.856 -8.996 1.00 98.06 376 ASP A C 1
ATOM 2891 O O . ASP A 1 376 ? 0.274 -18.811 -8.387 1.00 98.06 376 ASP A O 1
ATOM 2895 N N . VAL A 1 377 ? -1.963 -18.645 -8.381 1.00 98.50 377 VAL A N 1
ATOM 2896 C CA . VAL A 1 377 ? -2.091 -18.435 -6.926 1.00 98.50 377 VAL A CA 1
ATOM 2897 C C . VAL A 1 377 ? -1.645 -19.688 -6.166 1.00 98.50 377 VAL A C 1
ATOM 2899 O O . VAL A 1 377 ? -0.850 -19.602 -5.228 1.00 98.50 377 VAL A O 1
ATOM 2902 N N . ALA A 1 378 ? -2.118 -20.862 -6.597 1.00 97.38 378 ALA A N 1
ATOM 2903 C CA . ALA A 1 378 ? -1.760 -22.141 -5.992 1.00 97.38 378 ALA A CA 1
ATOM 2904 C C . ALA A 1 378 ? -0.284 -22.492 -6.239 1.00 97.38 378 ALA A C 1
ATOM 2906 O O . ALA A 1 378 ? 0.412 -22.868 -5.296 1.00 97.38 378 ALA A O 1
ATOM 2907 N N . TRP A 1 379 ? 0.205 -22.294 -7.469 1.00 98.31 379 TRP A N 1
ATOM 2908 C CA . TRP A 1 379 ? 1.609 -22.507 -7.832 1.00 98.31 379 TRP A CA 1
ATOM 2909 C C . TRP A 1 379 ? 2.560 -21.599 -7.039 1.00 98.31 379 TRP A C 1
ATOM 2911 O O . TRP A 1 379 ? 3.516 -22.099 -6.453 1.00 98.31 379 TRP A O 1
ATOM 2921 N N . LEU A 1 380 ? 2.285 -20.290 -6.934 1.00 98.56 380 LEU A N 1
ATOM 2922 C CA . LEU A 1 380 ? 3.112 -19.369 -6.138 1.00 98.56 380 LEU A CA 1
ATOM 2923 C C . LEU A 1 380 ? 3.172 -19.782 -4.665 1.00 98.56 380 LEU A C 1
ATOM 2925 O O . LEU A 1 380 ? 4.241 -19.717 -4.058 1.00 98.56 380 LEU A O 1
ATOM 2929 N N . ARG A 1 381 ? 2.050 -20.234 -4.092 1.00 98.12 381 ARG A N 1
ATOM 2930 C CA . ARG A 1 381 ? 1.994 -20.745 -2.716 1.00 98.12 381 ARG A CA 1
ATOM 2931 C C . ARG A 1 381 ? 2.852 -22.001 -2.550 1.00 98.12 381 ARG A C 1
ATOM 2933 O O . ARG A 1 381 ? 3.576 -22.111 -1.566 1.00 98.12 381 ARG A O 1
ATOM 2940 N N . GLU A 1 382 ? 2.801 -22.918 -3.514 1.00 98.06 382 GLU A N 1
ATOM 2941 C CA . GLU A 1 382 ? 3.602 -24.146 -3.526 1.00 98.06 382 GLU A CA 1
ATOM 2942 C C . GLU A 1 382 ? 5.106 -23.853 -3.624 1.00 98.06 382 GLU A C 1
ATOM 2944 O O . GLU A 1 382 ? 5.870 -24.299 -2.769 1.00 98.06 382 GLU A O 1
ATOM 2949 N N . VAL A 1 383 ? 5.547 -23.064 -4.612 1.00 98.00 383 VAL A N 1
ATOM 2950 C CA . VAL A 1 383 ? 6.989 -22.844 -4.836 1.00 98.00 383 VAL A CA 1
ATOM 2951 C C . VAL A 1 383 ? 7.645 -21.906 -3.821 1.00 98.00 383 VAL A C 1
ATOM 2953 O O . VAL A 1 383 ? 8.864 -21.967 -3.651 1.00 98.00 383 VAL A O 1
ATOM 2956 N N . SER A 1 384 ? 6.869 -21.044 -3.154 1.00 98.00 384 SER A N 1
ATOM 2957 C CA . SER A 1 384 ? 7.370 -20.138 -2.108 1.00 98.00 384 SER A CA 1
ATOM 2958 C C . SER A 1 384 ? 7.264 -20.708 -0.692 1.00 98.00 384 SER A C 1
ATOM 2960 O O . SER A 1 384 ? 8.049 -20.322 0.171 1.00 98.00 384 SER A O 1
ATOM 2962 N N . GLY A 1 385 ? 6.285 -21.581 -0.429 1.00 98.25 385 GLY A N 1
ATOM 2963 C CA . GLY A 1 385 ? 5.902 -21.980 0.928 1.00 98.25 385 GLY A CA 1
ATOM 2964 C C . GLY A 1 385 ? 5.244 -20.862 1.752 1.00 98.25 385 GLY A C 1
ATOM 2965 O O . GLY A 1 385 ? 5.065 -21.028 2.958 1.00 98.25 385 GLY A O 1
ATOM 2966 N N . LEU A 1 386 ? 4.897 -19.725 1.135 1.00 98.69 386 LEU A N 1
ATOM 2967 C CA . LEU A 1 386 ? 4.352 -18.542 1.802 1.00 98.69 386 LEU A CA 1
ATOM 2968 C C . LEU A 1 386 ? 2.855 -18.332 1.500 1.00 98.69 386 LEU A C 1
ATOM 2970 O O . LEU A 1 386 ? 2.368 -18.730 0.439 1.00 98.69 386 LEU A O 1
ATOM 2974 N N . PRO A 1 387 ? 2.116 -17.639 2.389 1.00 98.69 387 PRO A N 1
ATOM 2975 C CA . PRO A 1 387 ? 0.800 -17.090 2.073 1.00 98.69 387 PRO A CA 1
ATOM 2976 C C . PRO A 1 387 ? 0.841 -16.213 0.813 1.00 98.69 387 PRO A C 1
ATOM 2978 O O . PRO A 1 387 ? 1.724 -15.364 0.675 1.00 98.69 387 PRO A O 1
ATOM 2981 N N . VAL A 1 388 ? -0.138 -16.380 -0.081 1.00 98.88 388 VAL A N 1
ATOM 2982 C CA . VAL A 1 388 ? -0.294 -15.546 -1.284 1.00 98.88 388 VAL A CA 1
ATOM 2983 C C . VAL A 1 388 ? -1.463 -14.583 -1.100 1.00 98.88 388 VAL A C 1
ATOM 2985 O O . VAL A 1 388 ? -2.580 -15.002 -0.803 1.00 98.88 388 VAL A O 1
ATOM 2988 N N . VAL A 1 389 ? -1.210 -13.294 -1.297 1.00 98.94 389 VAL A N 1
ATOM 2989 C CA . VAL A 1 389 ? -2.202 -12.215 -1.308 1.00 98.94 389 VAL A CA 1
ATOM 2990 C C . VAL A 1 389 ? -2.446 -11.801 -2.757 1.00 98.94 389 VAL A C 1
ATOM 2992 O O . VAL A 1 389 ? -1.487 -11.525 -3.473 1.00 98.94 389 VAL A O 1
ATOM 2995 N N . VAL A 1 390 ? -3.700 -11.728 -3.205 1.00 98.88 390 VAL A N 1
ATOM 2996 C CA . VAL A 1 390 ? -4.015 -11.267 -4.572 1.00 98.88 390 VAL A CA 1
ATOM 2997 C C . VAL A 1 390 ? -4.310 -9.766 -4.555 1.00 98.88 390 VAL A C 1
ATOM 2999 O O . VAL A 1 390 ? -5.266 -9.320 -3.921 1.00 98.88 390 VAL A O 1
ATOM 3002 N N . LYS A 1 391 ? -3.489 -8.972 -5.248 1.00 98.88 391 LYS A N 1
ATOM 3003 C CA . LYS A 1 391 ? -3.683 -7.531 -5.462 1.00 98.88 391 LYS A CA 1
ATOM 3004 C C . LYS A 1 391 ? -4.263 -7.283 -6.852 1.00 98.88 391 LYS A C 1
ATOM 3006 O O . LYS A 1 391 ? -3.790 -7.856 -7.830 1.00 98.88 391 LYS A O 1
ATOM 3011 N N . GLY A 1 392 ? -5.214 -6.355 -6.933 1.00 98.50 392 GLY A N 1
ATOM 3012 C CA . GLY A 1 392 ? -5.859 -5.956 -8.190 1.00 98.50 392 GLY A CA 1
ATOM 3013 C C . GLY A 1 392 ? -7.337 -6.338 -8.257 1.00 98.50 392 GLY A C 1
ATOM 3014 O O . GLY A 1 392 ? -7.944 -6.320 -9.322 1.00 98.50 392 GLY A O 1
ATOM 3015 N N . VAL A 1 393 ? -7.912 -6.747 -7.123 1.00 98.50 393 VAL A N 1
ATOM 3016 C CA . VAL A 1 393 ? -9.294 -7.218 -7.037 1.00 98.50 393 VAL A CA 1
ATOM 3017 C C . VAL A 1 393 ? -10.223 -6.008 -6.971 1.00 98.50 393 VAL A C 1
ATOM 3019 O O . VAL A 1 393 ? -10.198 -5.273 -5.990 1.00 98.50 393 VAL A O 1
ATOM 3022 N N . ILE A 1 394 ? -11.041 -5.799 -8.003 1.00 97.88 394 ILE A N 1
ATOM 3023 C CA . ILE A 1 394 ? -12.035 -4.708 -8.053 1.00 97.88 394 ILE A CA 1
ATOM 3024 C C . ILE A 1 394 ? -13.468 -5.193 -8.300 1.00 97.88 394 ILE A C 1
ATOM 3026 O O . ILE A 1 394 ? -14.341 -4.366 -8.533 1.00 97.88 394 ILE A O 1
ATOM 3030 N N . THR A 1 395 ? -13.717 -6.509 -8.253 1.00 98.56 395 THR A N 1
ATOM 3031 C CA . THR A 1 395 ? -15.068 -7.082 -8.374 1.00 98.56 395 THR A CA 1
ATOM 3032 C C . THR A 1 395 ? -15.303 -8.227 -7.374 1.00 98.56 395 THR A C 1
ATOM 3034 O O . THR A 1 395 ? -14.342 -8.905 -6.976 1.00 98.56 395 THR A O 1
ATOM 3037 N N . PRO A 1 396 ? -16.568 -8.496 -6.995 1.00 98.44 396 PRO A N 1
ATOM 3038 C CA . PRO A 1 396 ? -16.963 -9.646 -6.179 1.00 98.44 396 PRO A CA 1
ATOM 3039 C C . PRO A 1 396 ? -16.494 -11.001 -6.730 1.00 98.44 396 PRO A C 1
ATOM 3041 O O . PRO A 1 396 ? -16.034 -11.857 -5.974 1.00 98.44 396 PRO A O 1
ATOM 3044 N N . GLU A 1 397 ? -16.562 -11.209 -8.046 1.00 98.44 397 GLU A N 1
ATOM 3045 C CA . GLU A 1 397 ? -16.221 -12.484 -8.690 1.00 98.44 397 GLU A CA 1
ATOM 3046 C C . GLU A 1 397 ? -14.725 -12.778 -8.571 1.00 98.44 397 GLU A C 1
ATOM 3048 O O . GLU A 1 397 ? -14.336 -13.903 -8.253 1.00 98.44 397 GLU A O 1
ATOM 3053 N N . ALA A 1 398 ? -13.878 -11.762 -8.768 1.00 98.19 398 ALA A N 1
ATOM 3054 C CA . ALA A 1 398 ? -12.435 -11.876 -8.577 1.00 98.19 398 ALA A CA 1
ATOM 3055 C C . ALA A 1 398 ? -12.068 -12.125 -7.101 1.00 98.19 398 ALA A C 1
ATOM 3057 O O . ALA A 1 398 ? -11.119 -12.860 -6.813 1.00 98.19 398 ALA A O 1
ATOM 3058 N N . ALA A 1 399 ? -12.838 -11.575 -6.156 1.00 98.50 399 ALA A N 1
ATOM 3059 C CA . ALA A 1 399 ? -12.668 -11.836 -4.728 1.00 98.50 399 ALA A CA 1
ATOM 3060 C C . ALA A 1 399 ? -13.016 -13.292 -4.360 1.00 98.50 399 ALA A C 1
ATOM 3062 O O . ALA A 1 399 ? -12.230 -13.969 -3.692 1.00 98.50 399 ALA A O 1
ATOM 3063 N N . VAL A 1 400 ? -14.141 -13.814 -4.865 1.00 98.50 400 VAL A N 1
ATOM 3064 C CA . VAL A 1 400 ? -14.526 -15.228 -4.702 1.00 98.50 400 VAL A CA 1
ATOM 3065 C C . VAL A 1 400 ? -13.500 -16.155 -5.357 1.00 98.50 400 VAL A C 1
ATOM 3067 O O . VAL A 1 400 ? -13.047 -17.104 -4.718 1.00 98.50 400 VAL A O 1
ATOM 3070 N N . LYS A 1 401 ? -13.053 -15.856 -6.584 1.00 98.50 401 LYS A N 1
ATOM 3071 C CA . LYS A 1 401 ? -12.017 -16.644 -7.270 1.00 98.50 401 LYS A CA 1
ATOM 3072 C C . LYS A 1 401 ? -10.677 -16.636 -6.539 1.00 98.50 401 LYS A C 1
ATOM 3074 O O . LYS A 1 401 ? -10.017 -17.672 -6.500 1.00 98.50 401 LYS A O 1
ATOM 3079 N N . SER A 1 402 ? -10.298 -15.528 -5.903 1.00 98.50 402 SER A N 1
ATOM 3080 C CA . SER A 1 402 ? -9.092 -15.466 -5.064 1.00 98.50 402 SER A CA 1
ATOM 3081 C C . SER A 1 402 ? -9.174 -16.451 -3.891 1.00 98.50 402 SER A C 1
ATOM 3083 O O . SER A 1 402 ? -8.222 -17.194 -3.648 1.00 98.50 402 SER A O 1
ATOM 3085 N N . TYR A 1 403 ? -10.328 -16.522 -3.214 1.00 97.06 403 TYR A N 1
ATOM 3086 C CA . TYR A 1 403 ? -10.579 -17.504 -2.152 1.00 97.06 403 TYR A CA 1
ATOM 3087 C C . TYR A 1 403 ? -10.552 -18.949 -2.677 1.00 97.06 403 TYR A C 1
ATOM 3089 O O . TYR A 1 403 ? -9.833 -19.783 -2.132 1.00 97.06 403 TYR A O 1
ATOM 3097 N N . GLU A 1 404 ? -11.278 -19.243 -3.762 1.00 97.94 404 GLU A N 1
ATOM 3098 C CA . GLU A 1 404 ? -11.316 -20.582 -4.379 1.00 97.94 404 GLU A CA 1
ATOM 3099 C C . GLU A 1 404 ? -9.929 -21.070 -4.829 1.00 97.94 404 GLU A C 1
ATOM 3101 O O . GLU A 1 404 ? -9.632 -22.261 -4.752 1.00 97.94 404 GLU A O 1
ATOM 3106 N N . SER A 1 405 ? -9.061 -20.147 -5.251 1.00 98.19 405 SER A N 1
ATOM 3107 C CA . SER A 1 405 ? -7.679 -20.430 -5.671 1.00 98.19 405 SER A CA 1
ATOM 3108 C C . SER A 1 405 ? -6.702 -20.574 -4.497 1.00 98.19 405 SER A C 1
ATOM 3110 O O . SER A 1 405 ? -5.517 -20.843 -4.698 1.00 98.19 405 SER A O 1
ATOM 3112 N N . GLY A 1 406 ? -7.180 -20.404 -3.261 1.00 97.69 406 GLY A N 1
ATOM 3113 C CA . GLY A 1 406 ? -6.394 -20.597 -2.048 1.00 97.69 406 GLY A CA 1
ATOM 3114 C C . GLY A 1 406 ? -5.475 -19.432 -1.677 1.00 97.69 406 GLY A C 1
ATOM 3115 O O . GLY A 1 406 ? -4.445 -19.675 -1.037 1.00 97.69 406 GLY A O 1
ATOM 3116 N N . ALA A 1 407 ? -5.835 -18.200 -2.058 1.00 98.62 407 ALA A N 1
ATOM 3117 C CA . ALA A 1 407 ? -5.229 -16.991 -1.504 1.00 98.62 407 ALA A CA 1
ATOM 3118 C C . ALA A 1 407 ? -5.477 -16.898 0.015 1.00 98.62 407 ALA A C 1
ATOM 3120 O O . ALA A 1 407 ? -6.473 -17.404 0.526 1.00 98.62 407 ALA A O 1
ATOM 3121 N N . ALA A 1 408 ? -4.579 -16.227 0.733 1.00 98.62 408 ALA A N 1
ATOM 3122 C CA . ALA A 1 408 ? -4.702 -15.962 2.168 1.00 98.62 408 ALA A CA 1
ATOM 3123 C C . ALA A 1 408 ? -5.409 -14.626 2.469 1.00 98.62 408 ALA A C 1
ATOM 3125 O O . ALA A 1 408 ? -6.039 -14.473 3.513 1.00 98.62 408 ALA A O 1
ATOM 3126 N N . ALA A 1 409 ? -5.314 -13.664 1.547 1.00 98.81 409 ALA A N 1
ATOM 3127 C CA . ALA A 1 409 ? -5.962 -12.357 1.620 1.00 98.81 409 ALA A CA 1
ATOM 3128 C C . ALA A 1 409 ? -6.084 -11.726 0.222 1.00 98.81 409 ALA A C 1
ATOM 3130 O O . ALA A 1 409 ? -5.509 -12.225 -0.752 1.00 98.81 409 ALA A O 1
ATOM 3131 N N . ILE A 1 410 ? -6.789 -10.597 0.132 1.00 98.88 410 ILE A N 1
ATOM 3132 C CA . ILE A 1 410 ? -6.881 -9.771 -1.083 1.00 98.88 410 ILE A CA 1
ATOM 3133 C C . ILE A 1 410 ? -6.566 -8.299 -0.798 1.00 98.88 410 ILE A C 1
ATOM 3135 O O . ILE A 1 410 ? -6.853 -7.797 0.286 1.00 98.88 410 ILE A O 1
ATOM 3139 N N . ILE A 1 411 ? -6.017 -7.590 -1.789 1.00 98.94 411 ILE A N 1
ATOM 3140 C CA . ILE A 1 411 ? -5.913 -6.123 -1.793 1.00 98.94 411 ILE A CA 1
ATOM 3141 C C . ILE A 1 411 ? -6.837 -5.573 -2.881 1.00 98.94 411 ILE A C 1
ATOM 3143 O O . ILE A 1 411 ? -6.587 -5.763 -4.079 1.00 98.94 411 ILE A O 1
ATOM 3147 N N . VAL A 1 412 ? -7.865 -4.843 -2.447 1.00 98.94 412 VAL A N 1
ATOM 3148 C CA . VAL A 1 412 ? -8.735 -4.044 -3.310 1.00 98.94 412 VAL A CA 1
ATOM 3149 C C . VAL A 1 412 ? -7.919 -2.890 -3.878 1.00 98.94 412 VAL A C 1
ATOM 3151 O O . VAL A 1 412 ? -7.498 -1.993 -3.145 1.00 98.94 412 VAL A O 1
ATOM 3154 N N . SER A 1 413 ? -7.628 -2.959 -5.176 1.00 98.88 413 SER A N 1
ATOM 3155 C CA . SER A 1 413 ? -6.647 -2.101 -5.845 1.00 98.88 413 SER A CA 1
ATOM 3156 C C . SER A 1 413 ? -6.997 -1.932 -7.319 1.00 98.88 413 SER A C 1
ATOM 3158 O O . SER A 1 413 ? -7.189 -2.923 -8.010 1.00 98.88 413 SER A O 1
ATOM 3160 N N . ASN A 1 414 ? -6.999 -0.692 -7.812 1.00 98.56 414 ASN A N 1
ATOM 3161 C CA . ASN A 1 414 ? -6.933 -0.368 -9.246 1.00 98.56 414 ASN A CA 1
ATOM 3162 C C . ASN A 1 414 ? -5.528 0.166 -9.606 1.00 98.56 414 ASN A C 1
ATOM 3164 O O . ASN A 1 414 ? -5.352 1.087 -10.410 1.00 98.56 414 ASN A O 1
ATOM 3168 N N . HIS A 1 415 ? -4.506 -0.367 -8.923 1.00 98.62 415 HIS A N 1
ATOM 3169 C CA . HIS A 1 415 ? -3.101 0.019 -9.048 1.00 98.62 415 HIS A CA 1
ATOM 3170 C C . HIS A 1 415 ? -2.836 1.528 -8.830 1.00 98.62 415 HIS A C 1
ATOM 3172 O O . HIS A 1 415 ? -1.920 2.118 -9.405 1.00 98.62 415 HIS A O 1
ATOM 3178 N N . GLY A 1 416 ? -3.654 2.202 -8.020 1.00 98.25 416 GLY A N 1
ATOM 3179 C CA . GLY A 1 416 ? -3.578 3.648 -7.823 1.00 98.25 416 GLY A CA 1
ATOM 3180 C C . GLY A 1 416 ? -4.017 4.461 -9.044 1.00 98.25 416 GLY A C 1
ATOM 3181 O O . GLY A 1 416 ? -3.517 5.580 -9.206 1.00 98.25 416 GLY A O 1
ATOM 3182 N N . GLY A 1 417 ? -4.898 3.908 -9.884 1.00 98.12 417 GLY A N 1
ATOM 3183 C CA . GLY A 1 417 ? -5.373 4.493 -11.141 1.00 98.12 417 GLY A CA 1
ATOM 3184 C C . GLY A 1 417 ? -4.321 4.508 -12.249 1.00 98.12 417 GLY A C 1
ATOM 3185 O O . GLY A 1 417 ? -4.214 5.505 -12.954 1.00 98.12 417 GLY A O 1
ATOM 3186 N N . ARG A 1 418 ? -3.488 3.461 -12.341 1.00 97.56 418 ARG A N 1
ATOM 3187 C CA . ARG A 1 418 ? -2.333 3.385 -13.266 1.00 97.56 418 ARG A CA 1
ATOM 3188 C C . ARG A 1 418 ? -2.441 2.312 -14.348 1.00 97.56 418 ARG A C 1
ATOM 3190 O O . ARG A 1 418 ? -1.507 2.188 -15.132 1.00 97.56 418 ARG A O 1
ATOM 3197 N N . GLN A 1 419 ? -3.491 1.493 -14.345 1.00 96.44 419 GLN A N 1
ATOM 3198 C CA . GLN A 1 419 ? -3.665 0.383 -15.290 1.00 96.44 419 GLN A CA 1
ATOM 3199 C C . GLN A 1 419 ? -4.867 0.658 -16.190 1.00 96.44 419 GLN A C 1
ATOM 3201 O O . GLN A 1 419 ? -4.741 1.492 -17.074 1.00 96.44 419 GLN A O 1
ATOM 3206 N N . LEU A 1 420 ? -6.023 0.040 -15.952 1.00 97.56 420 LEU A N 1
ATOM 3207 C CA . LEU A 1 420 ? -7.240 0.375 -16.687 1.00 97.56 420 LEU A CA 1
ATOM 3208 C C . LEU A 1 420 ? -7.835 1.694 -16.158 1.00 97.56 420 LEU A C 1
ATOM 3210 O O . LEU A 1 420 ? -8.235 1.776 -14.994 1.00 97.56 420 LEU A O 1
ATOM 3214 N N . ASP A 1 421 ? -7.871 2.737 -16.989 1.00 98.31 421 ASP A N 1
ATOM 3215 C CA . ASP A 1 421 ? -8.601 3.968 -16.667 1.00 98.31 421 ASP A CA 1
ATOM 3216 C C . ASP A 1 421 ? -10.122 3.781 -16.857 1.00 98.31 421 ASP A C 1
ATOM 3218 O O . ASP A 1 421 ? -10.566 2.866 -17.550 1.00 98.31 421 ASP A O 1
ATOM 3222 N N . GLY A 1 422 ? -10.936 4.593 -16.178 1.00 97.44 422 GLY A N 1
ATOM 3223 C CA . GLY A 1 422 ? -12.398 4.426 -16.131 1.00 97.44 422 GLY A CA 1
ATOM 3224 C C . GLY A 1 422 ? -12.913 3.324 -15.184 1.00 97.44 422 GLY A C 1
ATOM 3225 O O . GLY A 1 422 ? -14.117 3.077 -15.122 1.00 97.44 422 GLY A O 1
ATOM 3226 N N . THR A 1 423 ? -12.040 2.663 -14.414 1.00 97.94 423 THR A N 1
ATOM 3227 C CA . THR A 1 423 ? -12.454 1.758 -13.322 1.00 97.94 423 THR A CA 1
ATOM 3228 C C . THR A 1 423 ? -13.010 2.526 -12.114 1.00 97.94 423 THR A C 1
ATOM 3230 O O . THR A 1 423 ? -12.577 3.651 -11.851 1.00 97.94 423 THR A O 1
ATOM 3233 N N . PRO A 1 424 ? -13.917 1.928 -11.316 1.00 98.12 424 PRO A N 1
ATOM 3234 C CA . PRO A 1 424 ? -14.418 2.556 -10.097 1.00 98.12 424 PRO A CA 1
ATOM 3235 C C . PRO A 1 424 ? -13.314 2.778 -9.049 1.00 98.12 424 PRO A C 1
ATOM 3237 O O . PRO A 1 424 ? -12.268 2.117 -9.039 1.00 98.12 424 PRO A O 1
ATOM 3240 N N . ALA A 1 425 ? -13.569 3.699 -8.118 1.00 98.62 425 ALA A N 1
ATOM 3241 C CA . ALA A 1 425 ? -12.705 3.908 -6.963 1.00 98.62 425 ALA A CA 1
ATOM 3242 C C . ALA A 1 425 ? -12.725 2.690 -6.025 1.00 98.62 425 ALA A C 1
ATOM 3244 O O . ALA A 1 425 ? -13.787 2.148 -5.715 1.00 98.62 425 ALA A O 1
ATOM 3245 N N . THR A 1 426 ? -11.562 2.306 -5.493 1.00 98.81 426 THR A N 1
ATOM 3246 C CA . THR A 1 426 ? -11.419 1.118 -4.624 1.00 98.81 426 THR A CA 1
ATOM 3247 C C . THR A 1 426 ? -12.302 1.158 -3.378 1.00 98.81 426 THR A C 1
ATOM 3249 O O . THR A 1 426 ? -12.795 0.125 -2.938 1.00 98.81 426 THR A O 1
ATOM 3252 N N . ILE A 1 427 ? -12.538 2.347 -2.818 1.00 98.81 427 ILE A N 1
ATOM 3253 C CA . ILE A 1 427 ? -13.373 2.533 -1.624 1.00 98.81 427 ILE A CA 1
ATOM 3254 C C . ILE A 1 427 ? -14.877 2.363 -1.897 1.00 98.81 427 ILE A C 1
ATOM 3256 O O . ILE A 1 427 ? -15.620 2.061 -0.966 1.00 98.81 427 ILE A O 1
ATOM 3260 N N . ASP A 1 428 ? -15.321 2.519 -3.149 1.00 98.56 428 ASP A N 1
ATOM 3261 C CA . ASP A 1 428 ? -16.724 2.322 -3.531 1.00 98.56 428 ASP A CA 1
ATOM 3262 C C . ASP A 1 428 ? -17.046 0.835 -3.760 1.00 98.56 428 ASP A C 1
ATOM 3264 O O . ASP A 1 428 ? -18.131 0.399 -3.386 1.00 98.56 428 ASP A O 1
ATOM 3268 N N . VAL A 1 429 ? -16.102 0.053 -4.308 1.00 98.62 429 VAL A N 1
ATOM 3269 C CA . VAL A 1 429 ? -16.241 -1.411 -4.505 1.00 98.62 429 VAL A CA 1
ATOM 3270 C C . VAL A 1 429 ? -15.848 -2.241 -3.276 1.00 98.62 429 VAL A C 1
ATOM 3272 O O . VAL A 1 429 ? -16.127 -3.436 -3.207 1.00 98.62 429 VAL A O 1
ATOM 3275 N N . LEU A 1 430 ? -15.215 -1.635 -2.266 1.00 98.81 430 LEU A N 1
ATOM 3276 C CA . LEU A 1 430 ? -14.821 -2.344 -1.044 1.00 98.81 430 LEU A CA 1
ATOM 3277 C C . LEU A 1 430 ? -15.992 -3.081 -0.348 1.00 98.81 430 LEU A C 1
ATOM 3279 O O . LEU A 1 430 ? -15.790 -4.241 0.011 1.00 98.81 430 LEU A O 1
ATOM 3283 N N . PRO A 1 431 ? -17.196 -2.494 -0.162 1.00 98.38 431 PRO A N 1
ATOM 3284 C CA . PRO A 1 431 ? -18.271 -3.158 0.580 1.00 98.38 431 PRO A CA 1
ATOM 3285 C C . PRO A 1 431 ? -18.777 -4.443 -0.087 1.00 98.38 431 PRO A C 1
ATOM 3287 O O . PRO A 1 431 ? -18.950 -5.448 0.598 1.00 98.38 431 PRO A O 1
ATOM 3290 N N . GLU A 1 432 ? -18.963 -4.441 -1.411 1.00 98.19 432 GLU A N 1
ATOM 3291 C CA . GLU A 1 432 ? -19.417 -5.625 -2.162 1.00 98.19 432 GLU A CA 1
ATOM 3292 C C . GLU A 1 432 ? -18.354 -6.735 -2.186 1.00 98.19 432 GLU A C 1
ATOM 3294 O O . GLU A 1 432 ? -18.684 -7.917 -2.102 1.00 98.19 432 GLU A O 1
ATOM 3299 N N . ILE A 1 433 ? -17.067 -6.373 -2.206 1.00 98.75 433 ILE A N 1
ATOM 3300 C CA . ILE A 1 433 ? -15.955 -7.326 -2.105 1.00 98.75 433 ILE A CA 1
ATOM 3301 C C . ILE A 1 433 ? -15.890 -7.957 -0.705 1.00 98.75 433 ILE A C 1
ATOM 3303 O O . ILE A 1 433 ? -15.712 -9.172 -0.586 1.00 98.75 433 ILE A O 1
ATOM 3307 N N . VAL A 1 434 ? -16.061 -7.156 0.355 1.00 98.62 434 VAL A N 1
ATOM 3308 C CA . VAL A 1 434 ? -16.117 -7.637 1.748 1.00 98.62 434 VAL A CA 1
ATOM 3309 C C . VAL A 1 434 ? -17.302 -8.585 1.954 1.00 98.62 434 VAL A C 1
ATOM 3311 O O . VAL A 1 434 ? -17.137 -9.647 2.560 1.00 98.62 434 VAL A O 1
ATOM 3314 N N . GLU A 1 435 ? -18.475 -8.245 1.412 1.00 98.31 435 GLU A N 1
ATOM 3315 C CA . GLU A 1 435 ? -19.660 -9.108 1.430 1.00 98.31 435 GLU A CA 1
ATOM 3316 C C . GLU A 1 435 ? -19.404 -10.430 0.687 1.00 98.31 435 GLU A C 1
ATOM 3318 O O . GLU A 1 435 ? -19.639 -11.504 1.242 1.00 98.31 435 GLU A O 1
ATOM 3323 N N . ALA A 1 436 ? -18.828 -10.374 -0.519 1.00 98.38 436 ALA A N 1
ATOM 3324 C CA . ALA A 1 436 ? -18.557 -11.549 -1.346 1.00 98.38 436 ALA A CA 1
ATOM 3325 C C . ALA A 1 436 ? -17.578 -12.548 -0.703 1.00 98.38 436 ALA A C 1
ATOM 3327 O O . ALA A 1 436 ? -17.783 -13.766 -0.781 1.00 98.38 436 ALA A O 1
ATOM 3328 N N . VAL A 1 437 ? -16.522 -12.075 -0.024 1.00 97.50 437 VAL A N 1
ATOM 3329 C CA . VAL A 1 437 ? -15.629 -12.985 0.717 1.00 97.50 437 VAL A CA 1
ATOM 3330 C C . VAL A 1 437 ? -16.256 -13.491 2.014 1.00 97.50 437 VAL A C 1
ATOM 3332 O O . VAL A 1 437 ? -15.872 -14.566 2.470 1.00 97.50 437 VAL A O 1
ATOM 3335 N N . GLY A 1 438 ? -17.226 -12.786 2.606 1.00 95.50 438 GLY A N 1
ATOM 3336 C CA . GLY A 1 438 ? -17.974 -13.253 3.780 1.00 95.50 438 GLY A CA 1
ATOM 3337 C C . GLY A 1 438 ? -17.085 -13.604 4.980 1.00 95.50 438 GLY A C 1
ATOM 3338 O O . GLY A 1 438 ? -17.312 -14.613 5.642 1.00 95.50 438 GLY A O 1
ATOM 3339 N N . GLY A 1 439 ? -16.013 -12.835 5.204 1.00 94.94 439 GLY A N 1
ATOM 3340 C CA . GLY A 1 439 ? -15.032 -13.077 6.273 1.00 94.94 439 GLY A CA 1
ATOM 3341 C C . GLY A 1 439 ? -14.067 -14.253 6.045 1.00 94.94 439 GLY A C 1
ATOM 3342 O O . GLY A 1 439 ? -13.273 -14.556 6.930 1.00 94.94 439 GLY A O 1
ATOM 3343 N N . ARG A 1 440 ? -14.097 -14.911 4.876 1.00 96.62 440 ARG A N 1
ATOM 3344 C CA . ARG A 1 440 ? -13.210 -16.048 4.542 1.00 96.62 440 ARG A CA 1
ATOM 3345 C C . ARG A 1 440 ? -11.768 -15.646 4.202 1.00 96.62 440 ARG A C 1
ATOM 3347 O O . ARG A 1 440 ? -10.906 -16.515 4.143 1.00 96.62 440 ARG A O 1
ATOM 3354 N N . LEU A 1 441 ? -11.524 -14.358 3.963 1.00 97.75 441 LEU A N 1
ATOM 3355 C CA . LEU A 1 441 ? -10.220 -13.759 3.675 1.00 97.75 441 LEU A CA 1
ATOM 3356 C C . LEU A 1 441 ? -10.074 -12.452 4.461 1.00 97.75 441 LEU A C 1
ATOM 3358 O O . LEU A 1 441 ? -11.061 -11.739 4.652 1.00 97.75 441 LEU A O 1
ATOM 3362 N N . GLU A 1 442 ? -8.845 -12.089 4.834 1.00 98.38 442 GLU A N 1
ATOM 3363 C CA . GLU A 1 442 ? -8.555 -10.690 5.160 1.00 98.38 442 GLU A CA 1
ATOM 3364 C C . GLU A 1 442 ? -8.663 -9.847 3.874 1.00 98.38 442 GLU A C 1
ATOM 3366 O O . GLU A 1 442 ? -8.130 -10.213 2.822 1.00 98.38 442 GLU A O 1
ATOM 3371 N N . VAL A 1 443 ? -9.369 -8.718 3.953 1.00 98.88 443 VAL A N 1
ATOM 3372 C CA . VAL A 1 443 ? -9.506 -7.755 2.852 1.00 98.88 443 VAL A CA 1
ATOM 3373 C C . VAL A 1 443 ? -8.704 -6.514 3.197 1.00 98.88 443 VAL A C 1
ATOM 3375 O O . VAL A 1 443 ? -8.902 -5.925 4.254 1.00 98.88 443 VAL A O 1
ATOM 3378 N N . TYR A 1 444 ? -7.823 -6.079 2.312 1.00 98.94 444 TYR A N 1
ATOM 3379 C CA . TYR A 1 444 ? -7.112 -4.811 2.432 1.00 98.94 444 TYR A CA 1
ATOM 3380 C C . TYR A 1 444 ? -7.532 -3.869 1.306 1.00 98.94 444 TYR A C 1
ATOM 3382 O O . TYR A 1 444 ? -8.077 -4.309 0.296 1.00 98.94 444 TYR A O 1
ATOM 3390 N N . LEU A 1 445 ? -7.245 -2.578 1.446 1.00 98.88 445 LEU A N 1
ATOM 3391 C CA . LEU A 1 445 ? -7.499 -1.585 0.401 1.00 98.88 445 LEU A CA 1
ATOM 3392 C C . LEU A 1 445 ? -6.238 -0.775 0.111 1.00 98.88 445 LEU A C 1
ATOM 3394 O O . LEU A 1 445 ? -5.543 -0.366 1.036 1.00 98.88 445 LEU A O 1
ATOM 3398 N N . ASP A 1 446 ? -5.977 -0.469 -1.155 1.00 98.81 446 ASP A N 1
ATOM 3399 C CA . ASP A 1 446 ? -5.101 0.641 -1.530 1.00 98.81 446 ASP A CA 1
ATOM 3400 C C . ASP A 1 446 ? -5.804 1.606 -2.494 1.00 98.81 446 ASP A C 1
ATOM 3402 O O . ASP A 1 446 ? -7.013 1.521 -2.706 1.00 98.81 446 ASP A O 1
ATOM 3406 N N . SER A 1 447 ? -5.042 2.537 -3.074 1.00 98.56 447 SER A N 1
ATOM 3407 C CA . SER A 1 447 ? -5.530 3.562 -4.006 1.00 98.56 447 SER A CA 1
ATOM 3408 C C . SER A 1 447 ? -6.374 4.655 -3.319 1.00 98.56 447 SER A C 1
ATOM 3410 O O . SER A 1 447 ? -7.187 4.415 -2.436 1.00 98.56 447 SER A O 1
ATOM 3412 N N . GLY A 1 448 ? -6.119 5.923 -3.658 1.00 97.38 448 GLY A N 1
ATOM 3413 C CA . GLY A 1 448 ? -6.879 7.069 -3.124 1.00 97.38 448 GLY A CA 1
ATOM 3414 C C . GLY A 1 448 ? -6.578 7.535 -1.688 1.00 97.38 448 GLY A C 1
ATOM 3415 O O . GLY A 1 448 ? -6.635 8.736 -1.451 1.00 97.38 448 GLY A O 1
ATOM 3416 N N . VAL A 1 449 ? -6.174 6.654 -0.766 1.00 98.69 449 VAL A N 1
ATOM 3417 C CA . VAL A 1 449 ? -5.906 6.974 0.661 1.00 98.69 449 VAL A CA 1
ATOM 3418 C C . VAL A 1 449 ? -4.899 8.129 0.819 1.00 98.69 449 VAL A C 1
ATOM 3420 O O . VAL A 1 449 ? -3.791 8.055 0.275 1.00 98.69 449 VAL A O 1
ATOM 3423 N N . ARG A 1 450 ? -5.267 9.213 1.527 1.00 98.19 450 ARG A N 1
ATOM 3424 C CA . ARG A 1 450 ? -4.396 10.391 1.760 1.00 98.19 450 ARG A CA 1
ATOM 3425 C C . ARG A 1 450 ? -4.339 10.896 3.198 1.00 98.19 450 ARG A C 1
ATOM 3427 O O . ARG A 1 450 ? -3.473 11.711 3.495 1.00 98.19 450 ARG A O 1
ATOM 3434 N N . THR A 1 451 ? -5.235 10.439 4.064 1.00 98.56 451 THR A N 1
ATOM 3435 C CA . THR A 1 451 ? -5.320 10.860 5.466 1.00 98.56 451 THR A CA 1
ATOM 3436 C C . THR A 1 451 ? -5.570 9.671 6.389 1.00 98.56 451 THR A C 1
ATOM 3438 O O . THR A 1 451 ? -6.123 8.653 5.968 1.00 98.56 451 THR A O 1
ATOM 3441 N N . GLY A 1 452 ? -5.254 9.804 7.677 1.00 98.31 452 GLY A N 1
ATOM 3442 C CA . GLY A 1 452 ? -5.655 8.820 8.694 1.00 98.31 452 GLY A CA 1
ATOM 3443 C C . GLY A 1 452 ? -7.179 8.659 8.798 1.00 98.31 452 GLY A C 1
ATOM 3444 O O . GLY A 1 452 ? -7.670 7.591 9.152 1.00 98.31 452 GLY A O 1
ATOM 3445 N N . ALA A 1 453 ? -7.950 9.675 8.395 1.00 98.56 453 ALA A N 1
ATOM 3446 C CA . ALA A 1 453 ? -9.400 9.571 8.251 1.00 98.56 453 ALA A CA 1
ATOM 3447 C C . ALA A 1 453 ? -9.827 8.672 7.072 1.00 98.56 453 ALA A C 1
ATOM 3449 O O . ALA A 1 453 ? -10.847 7.993 7.161 1.00 98.56 453 ALA A O 1
ATOM 3450 N N . ASP A 1 454 ? -9.063 8.623 5.978 1.00 98.81 454 ASP A N 1
ATOM 3451 C CA . ASP A 1 454 ? -9.333 7.702 4.862 1.00 98.81 454 ASP A CA 1
ATOM 3452 C C . ASP A 1 454 ? -9.070 6.251 5.263 1.00 98.81 454 ASP A C 1
ATOM 3454 O O . ASP A 1 454 ? -9.854 5.371 4.912 1.00 98.81 454 ASP A O 1
ATOM 3458 N N . VAL A 1 455 ? -8.043 6.021 6.089 1.00 98.81 455 VAL A N 1
ATOM 3459 C CA . VAL A 1 455 ? -7.810 4.723 6.735 1.00 98.81 455 VAL A CA 1
ATOM 3460 C C . VAL A 1 455 ? -9.047 4.319 7.548 1.00 98.81 455 VAL A C 1
ATOM 3462 O O . VAL A 1 455 ? -9.634 3.281 7.264 1.00 98.81 455 VAL A O 1
ATOM 3465 N N . VAL A 1 456 ? -9.541 5.164 8.466 1.00 98.81 456 VAL A N 1
ATOM 3466 C CA . VAL A 1 456 ? -10.764 4.865 9.250 1.00 98.81 456 VAL A CA 1
ATOM 3467 C C . VAL A 1 456 ? -11.987 4.590 8.362 1.00 98.81 456 VAL A C 1
ATOM 3469 O O . VAL A 1 456 ? -12.782 3.713 8.691 1.00 98.81 456 VAL A O 1
ATOM 3472 N N . ARG A 1 457 ? -12.146 5.287 7.225 1.00 98.81 457 ARG A N 1
ATOM 3473 C CA . ARG A 1 457 ? -13.235 5.010 6.266 1.00 98.81 457 ARG A CA 1
ATOM 3474 C C . ARG A 1 457 ? -13.136 3.608 5.667 1.00 98.81 457 ARG A C 1
ATOM 3476 O O . ARG A 1 457 ? -14.147 2.918 5.629 1.00 98.81 457 ARG A O 1
ATOM 3483 N N . ALA A 1 458 ? -11.949 3.195 5.220 1.00 98.81 458 ALA A N 1
ATOM 3484 C CA . ALA A 1 458 ? -11.737 1.860 4.661 1.00 98.81 458 ALA A CA 1
ATOM 3485 C C . ALA A 1 458 ? -11.998 0.766 5.708 1.00 98.81 458 ALA A C 1
ATOM 3487 O O . ALA A 1 458 ? -12.685 -0.211 5.423 1.00 98.81 458 ALA A O 1
ATOM 3488 N N . LEU A 1 459 ? -11.525 0.964 6.942 1.00 98.88 459 LEU A N 1
ATOM 3489 C CA . LEU A 1 459 ? -11.727 0.007 8.033 1.00 98.88 459 LEU A CA 1
ATOM 3490 C C . LEU A 1 459 ? -13.200 -0.115 8.437 1.00 98.88 459 LEU A C 1
ATOM 3492 O O . LEU A 1 459 ? -13.714 -1.219 8.577 1.00 98.88 459 LEU A O 1
ATOM 3496 N N . ALA A 1 460 ? -13.917 1.008 8.532 1.00 98.75 460 ALA A N 1
ATOM 3497 C CA . ALA A 1 460 ? -15.356 1.001 8.786 1.00 98.75 460 ALA A CA 1
ATOM 3498 C C . ALA A 1 460 ? -16.159 0.308 7.668 1.00 98.75 460 ALA A C 1
ATOM 3500 O O . ALA A 1 460 ? -17.234 -0.214 7.936 1.00 98.75 460 ALA A O 1
ATOM 3501 N N . LEU A 1 461 ? -15.647 0.260 6.434 1.00 98.69 461 LEU A N 1
ATOM 3502 C CA . LEU A 1 461 ? -16.238 -0.500 5.325 1.00 98.69 461 LEU A CA 1
ATOM 3503 C C . LEU A 1 461 ? -15.747 -1.959 5.236 1.00 98.69 461 LEU A C 1
ATOM 3505 O O . LEU A 1 461 ? -16.094 -2.651 4.284 1.00 98.69 461 LEU A O 1
ATOM 3509 N N . GLY A 1 462 ? -14.993 -2.443 6.227 1.00 98.19 462 GLY A N 1
ATOM 3510 C CA . GLY A 1 462 ? -14.612 -3.852 6.362 1.00 98.19 462 GLY A CA 1
ATOM 3511 C C . GLY A 1 462 ? -13.217 -4.217 5.855 1.00 98.19 462 GLY A C 1
ATOM 3512 O O . GLY A 1 462 ? -12.865 -5.396 5.875 1.00 98.19 462 GLY A O 1
ATOM 3513 N N . ALA A 1 463 ? -12.390 -3.247 5.445 1.00 98.75 463 ALA A N 1
ATOM 3514 C CA . ALA A 1 463 ? -10.967 -3.523 5.271 1.00 98.75 463 ALA A CA 1
ATOM 3515 C C . ALA A 1 463 ? -10.303 -3.804 6.634 1.00 98.75 463 ALA A C 1
ATOM 3517 O O . ALA A 1 463 ? -10.622 -3.190 7.648 1.00 98.75 463 ALA A O 1
ATOM 3518 N N . ARG A 1 464 ? -9.321 -4.703 6.655 1.00 98.50 464 ARG A N 1
ATOM 3519 C CA . ARG A 1 464 ? -8.454 -5.000 7.802 1.00 98.50 464 ARG A CA 1
ATOM 3520 C C . ARG A 1 464 ? -7.324 -3.978 7.952 1.00 98.50 464 ARG A C 1
ATOM 3522 O O . ARG A 1 464 ? -6.899 -3.690 9.069 1.00 98.50 464 ARG A O 1
ATOM 3529 N N . ALA A 1 465 ? -6.851 -3.446 6.825 1.00 98.75 465 ALA A N 1
ATOM 3530 C CA . ALA A 1 465 ? -5.840 -2.398 6.736 1.00 98.75 465 ALA A CA 1
ATOM 3531 C C . ALA A 1 465 ? -5.900 -1.654 5.396 1.00 98.75 465 ALA A C 1
ATOM 3533 O O . ALA A 1 465 ? -6.420 -2.169 4.401 1.00 98.75 465 ALA A O 1
ATOM 3534 N N . ALA A 1 466 ? -5.320 -0.455 5.379 1.00 98.75 466 ALA A N 1
ATOM 3535 C CA . ALA A 1 466 ? -5.111 0.345 4.178 1.00 98.75 466 ALA A CA 1
ATOM 3536 C C . ALA A 1 466 ? -3.623 0.386 3.779 1.00 98.75 466 ALA A C 1
ATOM 3538 O O . ALA A 1 466 ? -2.750 0.468 4.637 1.00 98.75 466 ALA A O 1
ATOM 3539 N N . PHE A 1 467 ? -3.307 0.399 2.488 1.00 98.88 467 PHE A N 1
ATOM 3540 C CA . PHE A 1 467 ? -1.935 0.530 1.996 1.00 98.88 467 PHE A CA 1
ATOM 3541 C C . PHE A 1 467 ? -1.735 1.836 1.217 1.00 98.88 467 PHE A C 1
ATOM 3543 O O . PHE A 1 467 ? -2.616 2.300 0.488 1.00 98.88 467 PHE A O 1
ATOM 3550 N N . VAL A 1 468 ? -0.566 2.459 1.400 1.00 98.56 468 VAL A N 1
ATOM 3551 C CA . VAL A 1 468 ? -0.205 3.737 0.768 1.00 98.56 468 VAL A CA 1
ATOM 3552 C C . VAL A 1 468 ? 1.057 3.603 -0.082 1.00 98.56 468 VAL A C 1
ATOM 3554 O O . VAL A 1 468 ? 2.091 3.148 0.393 1.00 98.56 468 VAL A O 1
ATOM 3557 N N . GLY A 1 469 ? 0.975 4.009 -1.353 1.00 98.50 469 GLY A N 1
ATOM 3558 C CA . GLY A 1 469 ? 2.116 4.054 -2.280 1.00 98.50 469 GLY A CA 1
ATOM 3559 C C . GLY A 1 469 ? 2.720 5.454 -2.375 1.00 98.50 469 GLY A C 1
ATOM 3560 O O . GLY A 1 469 ? 3.664 5.787 -1.665 1.00 98.50 469 GLY A O 1
ATOM 3561 N N . ARG A 1 470 ? 2.119 6.318 -3.209 1.00 98.69 470 ARG A N 1
ATOM 3562 C CA . ARG A 1 470 ? 2.609 7.688 -3.481 1.00 98.69 470 ARG A CA 1
ATOM 3563 C C . ARG A 1 470 ? 3.001 8.513 -2.235 1.00 98.69 470 ARG A C 1
ATOM 3565 O O . ARG A 1 470 ? 4.063 9.121 -2.292 1.00 98.69 470 ARG A O 1
ATOM 3572 N N . PRO A 1 471 ? 2.267 8.495 -1.098 1.00 98.75 471 PRO A N 1
ATOM 3573 C CA . PRO A 1 471 ? 2.707 9.170 0.128 1.00 98.75 471 PRO A CA 1
ATOM 3574 C C . PRO A 1 471 ? 4.109 8.777 0.615 1.00 98.75 471 PRO A C 1
ATOM 3576 O O . PRO A 1 471 ? 4.843 9.644 1.071 1.00 98.75 471 PRO A O 1
ATOM 3579 N N . VAL A 1 472 ? 4.516 7.512 0.469 1.00 98.69 472 VAL A N 1
ATOM 3580 C CA . VAL A 1 472 ? 5.865 7.037 0.834 1.00 98.69 472 VAL A CA 1
ATOM 3581 C C . VAL A 1 472 ? 6.918 7.625 -0.105 1.00 98.69 472 VAL A C 1
ATOM 3583 O O . VAL A 1 472 ? 7.947 8.117 0.349 1.00 98.69 472 VAL A O 1
ATOM 3586 N N . LEU A 1 473 ? 6.631 7.645 -1.409 1.00 98.81 473 LEU A N 1
ATOM 3587 C CA . LEU A 1 473 ? 7.507 8.215 -2.441 1.00 98.81 473 LEU A CA 1
ATOM 3588 C C . LEU A 1 473 ? 7.697 9.724 -2.244 1.00 98.81 473 LEU A C 1
ATOM 3590 O O . LEU A 1 473 ? 8.810 10.233 -2.364 1.00 98.81 473 LEU A O 1
ATOM 3594 N N . TRP A 1 474 ? 6.628 10.435 -1.874 1.00 98.81 474 TRP A N 1
ATOM 3595 C CA . TRP A 1 474 ? 6.705 11.845 -1.504 1.00 98.81 474 TRP A CA 1
ATOM 3596 C C . TRP A 1 474 ? 7.472 12.049 -0.195 1.00 98.81 474 TRP A C 1
ATOM 3598 O O . TRP A 1 474 ? 8.262 12.978 -0.111 1.00 98.81 474 TRP A O 1
ATOM 3608 N N . GLY A 1 475 ? 7.321 11.164 0.797 1.00 98.69 475 GLY A N 1
ATOM 3609 C CA . GLY A 1 475 ? 8.141 11.171 2.013 1.00 98.69 475 GLY A CA 1
ATOM 3610 C C . GLY A 1 475 ? 9.639 11.037 1.712 1.00 98.69 475 GLY A C 1
ATOM 3611 O O . GLY A 1 475 ? 10.438 11.835 2.203 1.00 98.69 475 GLY A O 1
ATOM 3612 N N . LEU A 1 476 ? 10.016 10.098 0.837 1.00 98.81 476 LEU A N 1
ATOM 3613 C CA . LEU A 1 476 ? 11.395 9.940 0.366 1.00 98.81 476 LEU A CA 1
ATOM 3614 C C . LEU A 1 476 ? 11.899 11.207 -0.339 1.00 98.81 476 LEU A C 1
ATOM 3616 O O . LEU A 1 476 ? 12.915 11.766 0.065 1.00 98.81 476 LEU A O 1
ATOM 3620 N N . ALA A 1 477 ? 11.177 11.712 -1.339 1.00 98.69 477 ALA A N 1
ATOM 3621 C CA . ALA A 1 477 ? 11.571 12.930 -2.052 1.00 98.69 477 ALA A CA 1
ATOM 3622 C C . ALA A 1 477 ? 11.545 14.192 -1.165 1.00 98.69 477 ALA A C 1
ATOM 3624 O O . ALA A 1 477 ? 12.259 15.158 -1.430 1.00 98.69 477 ALA A O 1
ATOM 3625 N N . TYR A 1 478 ? 10.762 14.195 -0.083 1.00 98.19 478 TYR A N 1
ATOM 3626 C CA . TYR A 1 478 ? 10.750 15.272 0.897 1.00 98.19 478 TYR A CA 1
ATOM 3627 C C . TYR A 1 478 ? 12.034 15.297 1.735 1.00 98.19 478 TYR A C 1
ATOM 3629 O O . TYR A 1 478 ? 12.680 16.347 1.790 1.00 98.19 478 TYR A O 1
ATOM 3637 N N . ASN A 1 479 ? 12.405 14.186 2.387 1.00 97.56 479 ASN A N 1
ATOM 3638 C CA . ASN A 1 479 ? 13.575 14.130 3.279 1.00 97.56 479 ASN A CA 1
ATOM 3639 C C . ASN A 1 479 ? 14.063 12.689 3.571 1.00 97.56 479 ASN A C 1
ATOM 3641 O O . ASN A 1 479 ? 14.295 12.321 4.727 1.00 97.56 479 ASN A O 1
ATOM 3645 N N . GLY A 1 480 ? 14.134 11.838 2.547 1.00 98.50 480 GLY A N 1
ATOM 3646 C CA . GLY A 1 480 ? 14.560 10.441 2.659 1.00 98.50 480 GLY A CA 1
ATOM 3647 C C . GLY A 1 480 ? 13.764 9.649 3.695 1.00 98.50 480 GLY A C 1
ATOM 3648 O O . GLY A 1 480 ? 12.559 9.847 3.870 1.00 98.50 480 GLY A O 1
ATOM 3649 N N . LYS A 1 481 ? 14.455 8.784 4.443 1.00 98.44 481 LYS A N 1
ATOM 3650 C CA . LYS A 1 481 ? 13.893 8.042 5.581 1.00 98.44 481 LYS A CA 1
ATOM 3651 C C . LYS A 1 481 ? 13.143 8.949 6.561 1.00 98.44 481 LYS A C 1
ATOM 3653 O O . LYS A 1 481 ? 12.063 8.579 7.012 1.00 98.44 481 LYS A O 1
ATOM 3658 N N . LYS A 1 482 ? 13.685 10.134 6.882 1.00 97.88 482 LYS A N 1
ATOM 3659 C CA . LYS A 1 482 ? 13.051 11.063 7.835 1.00 97.88 482 LYS A CA 1
ATOM 3660 C C . LYS A 1 482 ? 11.699 11.549 7.321 1.00 97.88 482 LYS A C 1
ATOM 3662 O O . LYS A 1 482 ? 10.748 11.576 8.089 1.00 97.88 482 LYS A O 1
ATOM 3667 N N . GLY A 1 483 ? 11.593 11.865 6.031 1.00 98.31 483 GLY A N 1
ATOM 3668 C CA . GLY A 1 483 ? 10.323 12.269 5.430 1.00 98.31 483 GLY A CA 1
ATOM 3669 C C . GLY A 1 483 ? 9.300 11.130 5.371 1.00 98.31 483 GLY A C 1
ATOM 3670 O O . GLY A 1 483 ? 8.113 11.375 5.571 1.00 98.31 483 GLY A O 1
ATOM 3671 N N . VAL A 1 484 ? 9.733 9.874 5.203 1.00 98.69 484 VAL A N 1
ATOM 3672 C CA . VAL A 1 484 ? 8.843 8.705 5.366 1.00 98.69 484 VAL A CA 1
ATOM 3673 C C . VAL A 1 484 ? 8.375 8.554 6.820 1.00 98.69 484 VAL A C 1
ATOM 3675 O O . VAL A 1 484 ? 7.198 8.278 7.049 1.00 98.69 484 VAL A O 1
ATOM 3678 N N . SER A 1 485 ? 9.239 8.797 7.812 1.00 98.25 485 SER A N 1
ATOM 3679 C CA . SER A 1 485 ? 8.824 8.866 9.223 1.00 98.25 485 SER A CA 1
ATOM 3680 C C . SER A 1 485 ? 7.790 9.975 9.464 1.00 98.25 485 SER A C 1
ATOM 3682 O O . SER A 1 485 ? 6.758 9.700 10.066 1.00 98.25 485 SER A O 1
ATOM 3684 N N . THR A 1 486 ? 7.970 11.175 8.897 1.00 98.00 486 THR A N 1
ATOM 3685 C CA . THR A 1 486 ? 6.964 12.254 8.964 1.00 98.00 486 THR A CA 1
ATOM 3686 C C . THR A 1 486 ? 5.616 11.827 8.368 1.00 98.00 486 THR A C 1
ATOM 3688 O O . THR A 1 486 ? 4.570 12.101 8.954 1.00 98.00 486 THR A O 1
ATOM 3691 N N . VAL A 1 487 ? 5.613 11.101 7.242 1.00 98.44 487 VAL A N 1
ATOM 3692 C CA . VAL A 1 487 ? 4.389 10.525 6.648 1.00 98.44 487 VAL A CA 1
ATOM 3693 C C . VAL A 1 487 ? 3.703 9.558 7.620 1.00 98.44 487 VAL A C 1
ATOM 3695 O O . VAL A 1 487 ? 2.496 9.670 7.838 1.00 98.44 487 VAL A O 1
ATOM 3698 N N . LEU A 1 488 ? 4.457 8.636 8.229 1.00 98.19 488 LEU A N 1
ATOM 3699 C CA . LEU A 1 488 ? 3.941 7.675 9.214 1.00 98.19 488 LEU A CA 1
ATOM 3700 C C . LEU A 1 488 ? 3.329 8.380 10.439 1.00 98.19 488 LEU A C 1
ATOM 3702 O O . LEU A 1 488 ? 2.235 8.012 10.875 1.00 98.19 488 LEU A O 1
ATOM 3706 N N . ASP A 1 489 ? 3.995 9.416 10.956 1.00 97.00 489 ASP A N 1
ATOM 3707 C CA . ASP A 1 489 ? 3.541 10.199 12.110 1.00 97.00 489 ASP A CA 1
ATOM 3708 C C . ASP A 1 489 ? 2.264 10.999 11.816 1.00 97.00 489 ASP A C 1
ATOM 3710 O O . ASP A 1 489 ? 1.360 11.051 12.657 1.00 97.00 489 ASP A O 1
ATOM 3714 N N . ILE A 1 490 ? 2.141 11.578 10.614 1.00 97.94 490 ILE A N 1
ATOM 3715 C CA . ILE A 1 490 ? 0.914 12.257 10.165 1.00 97.94 490 ILE A CA 1
ATOM 3716 C C . ILE A 1 490 ? -0.249 11.263 10.120 1.00 97.94 490 ILE A C 1
ATOM 3718 O O . ILE A 1 490 ? -1.282 11.519 10.743 1.00 97.94 490 ILE A O 1
ATOM 3722 N N . TYR A 1 491 ? -0.082 10.110 9.460 1.00 98.25 491 TYR A N 1
ATOM 3723 C CA . TYR A 1 491 ? -1.134 9.091 9.390 1.00 98.25 491 TYR A CA 1
ATOM 3724 C C . TYR A 1 491 ? -1.544 8.582 10.776 1.00 98.25 491 TYR A C 1
ATOM 3726 O O . TYR A 1 491 ? -2.742 8.487 11.047 1.00 98.25 491 TYR A O 1
ATOM 3734 N N . ARG A 1 492 ? -0.587 8.314 11.677 1.00 97.31 492 ARG A N 1
ATOM 3735 C CA . ARG A 1 492 ? -0.870 7.888 13.059 1.00 97.31 492 ARG A CA 1
ATOM 3736 C C . ARG A 1 492 ? -1.639 8.958 13.839 1.00 97.31 492 ARG A C 1
ATOM 3738 O O . ARG A 1 492 ? -2.687 8.667 14.411 1.00 97.31 492 ARG A O 1
ATOM 3745 N N . SER A 1 493 ? -1.165 10.203 13.804 1.00 97.38 493 SER A N 1
ATOM 3746 C CA . SER A 1 493 ? -1.800 11.357 14.457 1.00 97.38 493 SER A CA 1
ATOM 3747 C C . SER A 1 493 ? -3.226 11.604 13.953 1.00 97.38 493 SER A C 1
ATOM 3749 O O . SER A 1 493 ? -4.130 11.915 14.733 1.00 97.38 493 SER A O 1
ATOM 3751 N N . GLU A 1 494 ? -3.455 11.469 12.646 1.00 98.44 494 GLU A N 1
ATOM 3752 C CA . GLU A 1 494 ? -4.778 11.599 12.033 1.00 98.44 494 GLU A CA 1
ATOM 3753 C C . GLU A 1 494 ? -5.706 10.429 12.355 1.00 98.44 494 GLU A C 1
ATOM 3755 O O . GLU A 1 494 ? -6.887 10.659 12.617 1.00 98.44 494 GLU A O 1
ATOM 3760 N N . LEU A 1 495 ? -5.189 9.200 12.372 1.00 98.38 495 LEU A N 1
ATOM 3761 C CA . LEU A 1 495 ? -5.926 7.992 12.733 1.00 98.38 495 LEU A CA 1
ATOM 3762 C C . LEU A 1 495 ? -6.403 8.055 14.190 1.00 98.38 495 LEU A C 1
ATOM 3764 O O . LEU A 1 495 ? -7.608 8.003 14.436 1.00 98.38 495 LEU A O 1
ATOM 3768 N N . GLU A 1 496 ? -5.484 8.254 15.142 1.00 98.31 496 GLU A N 1
ATOM 3769 C CA . GLU A 1 496 ? -5.804 8.381 16.572 1.00 98.31 496 GLU A CA 1
ATOM 3770 C C . GLU A 1 496 ? -6.809 9.515 16.821 1.00 98.31 496 GLU A C 1
ATOM 3772 O O . GLU A 1 496 ? -7.793 9.343 17.543 1.00 98.31 496 GLU A O 1
ATOM 3777 N N . ARG A 1 497 ? -6.601 10.680 16.191 1.00 98.44 497 ARG A N 1
ATOM 3778 C CA . ARG A 1 497 ? -7.514 11.826 16.301 1.00 98.44 497 ARG A CA 1
ATOM 3779 C C . ARG A 1 497 ? -8.897 11.516 15.731 1.00 98.44 497 ARG A C 1
ATOM 3781 O O . ARG A 1 497 ? -9.890 11.925 16.327 1.00 98.44 497 ARG A O 1
ATOM 3788 N N . THR A 1 498 ? -8.970 10.809 14.604 1.00 98.69 498 THR A N 1
ATOM 3789 C CA . THR A 1 498 ? -10.248 10.436 13.984 1.00 98.69 498 THR A CA 1
ATOM 3790 C C . THR A 1 498 ? -11.008 9.458 14.874 1.00 98.69 498 THR A C 1
ATOM 3792 O O . THR A 1 498 ? -12.169 9.719 15.161 1.00 98.69 498 THR A O 1
ATOM 3795 N N . LEU A 1 499 ? -10.359 8.405 15.383 1.00 98.69 499 LEU A N 1
ATOM 3796 C CA . LEU A 1 499 ? -10.970 7.427 16.296 1.00 98.69 499 LEU A CA 1
ATOM 3797 C C . LEU A 1 499 ? -11.521 8.087 17.573 1.00 98.69 499 LEU A C 1
ATOM 3799 O O . LEU A 1 499 ? -12.692 7.895 17.908 1.00 98.69 499 LEU A O 1
ATOM 3803 N N . ARG A 1 500 ? -10.735 8.970 18.213 1.00 98.56 500 ARG A N 1
ATOM 3804 C CA . ARG A 1 500 ? -11.189 9.763 19.372 1.00 98.56 500 ARG A CA 1
ATOM 3805 C C . ARG A 1 500 ? -12.427 10.605 19.046 1.00 98.56 500 ARG A C 1
ATOM 3807 O O . ARG A 1 500 ? -13.412 10.554 19.773 1.00 98.56 500 ARG A O 1
ATOM 3814 N N . LEU A 1 501 ? -12.405 11.365 17.947 1.00 98.62 501 LEU A N 1
ATOM 3815 C CA . LEU A 1 501 ? -13.535 12.217 17.537 1.00 98.62 501 LEU A CA 1
ATOM 3816 C C . LEU A 1 501 ? -14.764 11.422 17.066 1.00 98.62 501 LEU A C 1
ATOM 3818 O O . LEU A 1 501 ? -15.876 11.949 17.072 1.00 98.62 501 LEU A O 1
ATOM 3822 N N . LEU A 1 502 ? -14.568 10.173 16.648 1.00 98.25 502 LEU A N 1
ATOM 3823 C CA . LEU A 1 502 ? -15.616 9.254 16.219 1.00 98.25 502 LEU A CA 1
ATOM 3824 C C . LEU A 1 502 ? -16.297 8.543 17.404 1.00 98.25 502 LEU A C 1
ATOM 3826 O O . LEU A 1 502 ? -17.387 7.999 17.228 1.00 98.25 502 LEU A O 1
ATOM 3830 N N . GLY A 1 503 ? -15.687 8.557 18.595 1.00 98.25 503 GLY A N 1
ATOM 3831 C CA . GLY A 1 503 ? -16.149 7.776 19.744 1.00 98.25 503 GLY A CA 1
ATOM 3832 C C . GLY A 1 503 ? -15.900 6.276 19.559 1.00 98.25 503 GLY A C 1
ATOM 3833 O O . GLY A 1 503 ? -16.795 5.475 19.818 1.00 98.25 503 GLY A O 1
ATOM 3834 N N . CYS A 1 504 ? -14.719 5.916 19.048 1.00 98.25 504 CYS A N 1
ATOM 3835 C CA . CYS A 1 504 ? -14.269 4.540 18.827 1.00 98.25 504 CYS A CA 1
ATOM 3836 C C . CYS A 1 504 ? -12.963 4.337 19.608 1.00 98.25 504 CYS A C 1
ATOM 3838 O O . CYS A 1 504 ? -11.980 5.031 19.332 1.00 98.25 504 CYS A O 1
ATOM 3840 N N . ALA A 1 505 ? -12.967 3.456 20.611 1.00 96.94 505 ALA A N 1
ATOM 3841 C CA . ALA A 1 505 ? -11.825 3.281 21.511 1.00 96.94 505 ALA A CA 1
ATOM 3842 C C . ALA A 1 505 ? -10.827 2.246 20.975 1.00 96.94 505 ALA A C 1
ATOM 3844 O O . ALA A 1 505 ? -9.622 2.404 21.164 1.00 96.94 505 ALA A O 1
ATOM 3845 N N . ASP A 1 506 ? -11.301 1.232 20.252 1.00 97.56 506 ASP A N 1
ATOM 3846 C CA . ASP A 1 506 ? -10.445 0.296 19.527 1.00 97.56 506 ASP A CA 1
ATOM 3847 C C . ASP A 1 506 ? -10.790 0.304 18.033 1.00 97.56 506 ASP A C 1
ATOM 3849 O O . ASP A 1 506 ? -11.952 0.403 17.636 1.00 97.56 506 ASP A O 1
ATOM 3853 N N . VAL A 1 507 ? -9.770 0.240 17.178 1.00 97.06 507 VAL A N 1
ATOM 3854 C CA . VAL A 1 507 ? -9.954 0.251 15.724 1.00 97.06 507 VAL A CA 1
ATOM 3855 C C . VAL A 1 507 ? -10.684 -0.994 15.199 1.00 97.06 507 VAL A C 1
ATOM 3857 O O . VAL A 1 507 ? -11.315 -0.935 14.145 1.00 97.06 507 VAL A O 1
ATOM 3860 N N . THR A 1 508 ? -10.656 -2.100 15.945 1.00 95.75 508 THR A N 1
ATOM 3861 C CA . THR A 1 508 ? -11.390 -3.337 15.636 1.00 95.75 508 THR A CA 1
ATOM 3862 C C . THR A 1 508 ? -12.900 -3.236 15.885 1.00 95.75 508 THR A C 1
ATOM 3864 O O . THR A 1 508 ? -13.647 -4.084 15.404 1.00 95.75 508 THR A O 1
ATOM 3867 N N . GLU A 1 509 ? -13.375 -2.182 16.563 1.00 96.38 509 GLU A N 1
ATOM 3868 C CA . GLU A 1 509 ? -14.807 -1.892 16.754 1.00 96.38 509 GLU A CA 1
ATOM 3869 C C . GLU A 1 509 ? -15.441 -1.168 15.550 1.00 96.38 509 GLU A C 1
ATOM 3871 O O . GLU A 1 509 ? -16.661 -0.959 15.518 1.00 96.38 509 GLU A O 1
ATOM 3876 N N . LEU A 1 510 ? -14.636 -0.753 14.562 1.00 97.88 510 LEU A N 1
ATOM 3877 C CA . LEU A 1 510 ? -15.129 -0.073 13.368 1.00 97.88 510 LEU A CA 1
ATOM 3878 C C . LEU A 1 510 ? -16.041 -0.989 12.544 1.00 97.88 510 LEU A C 1
ATOM 3880 O O . LEU A 1 510 ? -15.739 -2.140 12.249 1.00 97.88 510 LEU A O 1
ATOM 3884 N N . THR A 1 511 ? -17.180 -0.431 12.151 1.00 96.75 511 THR A N 1
ATOM 3885 C CA . THR A 1 511 ? -18.264 -1.099 11.423 1.00 96.75 511 THR A CA 1
ATOM 3886 C C . THR A 1 511 ? -18.915 -0.113 10.448 1.00 96.75 511 THR A C 1
ATOM 3888 O O . THR A 1 511 ? -18.778 1.106 10.637 1.00 96.75 511 THR A O 1
ATOM 3891 N N . PRO A 1 512 ? -19.696 -0.587 9.455 1.00 96.38 512 PRO A N 1
ATOM 3892 C CA . PRO A 1 512 ? -20.317 0.292 8.463 1.00 96.38 512 PRO A CA 1
ATOM 3893 C C . PRO A 1 512 ? -21.250 1.356 9.050 1.00 96.38 512 PRO A C 1
ATOM 3895 O O . PRO A 1 512 ? -21.517 2.355 8.394 1.00 96.38 512 PRO A O 1
ATOM 3898 N N . GLU A 1 513 ? -21.717 1.214 10.296 1.00 96.31 513 GLU A N 1
ATOM 3899 C CA . GLU A 1 513 ? -22.533 2.235 10.962 1.00 96.31 513 GLU A CA 1
ATOM 3900 C C . GLU A 1 513 ? -21.829 3.589 11.123 1.00 96.31 513 GLU A C 1
ATOM 3902 O O . GLU A 1 513 ? -22.498 4.630 11.108 1.00 96.31 513 GLU A O 1
ATOM 3907 N N . PHE A 1 514 ? -20.503 3.573 11.296 1.00 97.75 514 PHE A N 1
ATOM 3908 C CA . PHE A 1 514 ? -19.680 4.757 11.550 1.00 97.75 514 PHE A CA 1
ATOM 3909 C C . PHE A 1 514 ? -19.475 5.636 10.316 1.00 97.75 514 PHE A C 1
ATOM 3911 O O . PHE A 1 514 ? -19.047 6.786 10.448 1.00 97.75 514 PHE A O 1
ATOM 3918 N N . VAL A 1 515 ? -19.784 5.128 9.124 1.00 97.19 515 VAL A N 1
ATOM 3919 C CA . VAL A 1 515 ? -19.676 5.848 7.856 1.00 97.19 515 VAL A CA 1
ATOM 3920 C C . VAL A 1 515 ? -20.996 5.803 7.100 1.00 97.19 515 VAL A C 1
ATOM 3922 O O . VAL A 1 515 ? -21.850 4.954 7.314 1.00 97.19 515 VAL A O 1
ATOM 3925 N N . MET A 1 516 ? -21.219 6.782 6.234 1.00 95.44 516 MET A N 1
ATOM 3926 C CA . MET A 1 516 ? -22.420 6.833 5.415 1.00 95.44 516 MET A CA 1
ATOM 3927 C C . MET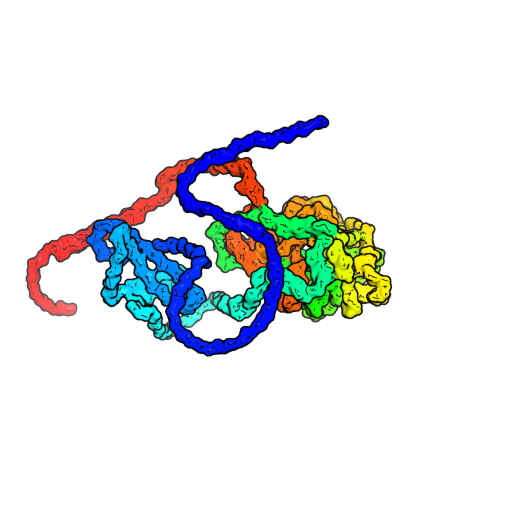 A 1 516 ? -22.143 7.616 4.141 1.00 95.44 516 MET A C 1
ATOM 3929 O O . MET A 1 516 ? -21.519 8.681 4.188 1.00 95.44 516 MET A O 1
ATOM 3933 N N . HIS A 1 517 ? -22.625 7.124 3.002 1.00 95.25 517 HIS A N 1
ATOM 3934 C CA . HIS A 1 517 ? -22.503 7.864 1.753 1.00 95.25 517 HIS A CA 1
ATOM 3935 C C . HIS A 1 517 ? -23.281 9.186 1.833 1.00 95.25 517 HIS A C 1
ATOM 3937 O O . HIS A 1 517 ? -24.411 9.241 2.325 1.00 95.25 517 HIS A O 1
ATOM 3943 N N . LYS A 1 518 ? -22.679 10.268 1.331 1.00 93.94 518 LYS A N 1
ATOM 3944 C CA . LYS A 1 518 ? -23.153 11.651 1.484 1.00 93.94 518 LYS A CA 1
ATOM 3945 C C . LYS A 1 518 ? -24.626 11.825 1.067 1.00 93.94 518 LYS A C 1
ATOM 3947 O O . LYS A 1 518 ? -25.379 12.517 1.748 1.00 93.94 518 LYS A O 1
ATOM 3952 N N . ASN A 1 519 ? -25.062 11.108 0.025 1.00 91.94 519 ASN A N 1
ATOM 3953 C CA . ASN A 1 519 ? -26.428 11.166 -0.511 1.00 91.94 519 ASN A CA 1
ATOM 3954 C C . ASN A 1 519 ? -27.508 10.724 0.496 1.00 91.94 519 ASN A C 1
ATOM 3956 O O . ASN A 1 519 ? -28.651 11.156 0.365 1.00 91.94 519 ASN A O 1
ATOM 3960 N N . TYR A 1 520 ? -27.174 9.928 1.519 1.00 88.31 520 TYR A N 1
ATOM 3961 C CA . TYR A 1 520 ? -28.108 9.560 2.592 1.00 88.31 520 TYR A CA 1
ATOM 3962 C C . TYR A 1 520 ? -28.723 10.794 3.270 1.00 88.31 520 TYR A C 1
ATOM 3964 O O . TYR A 1 520 ? -29.922 10.834 3.533 1.00 88.31 520 TYR A O 1
ATOM 3972 N N . PHE A 1 521 ? -27.918 11.837 3.494 1.00 84.62 521 PHE A N 1
ATOM 3973 C CA . PHE A 1 521 ? -28.346 13.054 4.189 1.00 84.62 521 PHE A CA 1
ATOM 3974 C C . PHE A 1 521 ? -29.138 14.029 3.305 1.00 84.62 521 PHE A C 1
ATOM 3976 O O . PHE A 1 521 ? -29.756 14.955 3.833 1.00 84.62 521 PHE A O 1
ATOM 3983 N N . TRP A 1 522 ? -29.140 13.826 1.983 1.00 79.31 522 TRP A N 1
ATOM 3984 C CA . TRP A 1 522 ? -29.754 14.742 1.011 1.00 79.31 522 TRP A CA 1
ATOM 3985 C C . TRP A 1 522 ? -30.825 14.094 0.121 1.00 79.31 522 TRP A C 1
ATOM 3987 O O . TRP A 1 522 ? -31.544 14.808 -0.574 1.00 79.31 522 TRP A O 1
ATOM 3997 N N . SER A 1 523 ? -31.003 12.771 0.182 1.00 74.88 523 SER A N 1
ATOM 3998 C CA . SER A 1 523 ? -32.107 12.082 -0.493 1.00 74.88 523 SER A CA 1
ATOM 3999 C C . SER A 1 523 ? -33.466 12.479 0.113 1.00 74.88 523 SER A C 1
ATOM 4001 O O . SER A 1 523 ? -33.647 12.342 1.331 1.00 74.88 523 SER A O 1
ATOM 4003 N N . PRO A 1 524 ? -34.462 12.903 -0.695 1.00 63.81 524 PRO A N 1
ATOM 4004 C CA . PRO A 1 524 ? -35.801 13.258 -0.210 1.00 63.81 524 PRO A CA 1
ATOM 4005 C C . PRO A 1 524 ? -36.468 12.153 0.625 1.00 63.81 524 PRO A C 1
ATOM 4007 O O . PRO A 1 524 ? -37.121 12.441 1.630 1.00 63.81 524 PRO A O 1
ATOM 4010 N N . HIS A 1 525 ? -36.229 10.885 0.274 1.00 56.31 525 HIS A N 1
ATOM 4011 C CA . HIS A 1 525 ? -36.770 9.715 0.972 1.00 56.31 525 HIS A CA 1
ATOM 4012 C C . HIS A 1 525 ? -36.293 9.596 2.431 1.00 56.31 525 HIS A C 1
ATOM 4014 O O . HIS A 1 525 ? -37.017 9.064 3.276 1.00 56.31 525 HIS A O 1
ATOM 4020 N N . CYS A 1 526 ? -35.129 10.159 2.785 1.00 50.44 526 CYS A N 1
ATOM 4021 C CA . CYS A 1 526 ? -34.654 10.151 4.172 1.00 50.44 526 CYS A CA 1
ATOM 4022 C C . CYS A 1 526 ? -35.509 11.039 5.102 1.00 50.44 526 CYS A C 1
ATOM 4024 O O . CYS A 1 526 ? -35.467 10.865 6.323 1.00 50.44 526 CYS A O 1
ATOM 4026 N N . ARG A 1 527 ? -36.335 11.955 4.563 1.00 49.41 527 ARG A N 1
ATOM 4027 C CA . ARG A 1 527 ? -37.298 12.729 5.369 1.00 49.41 527 ARG A CA 1
ATOM 4028 C C . ARG A 1 527 ? -38.452 11.862 5.885 1.00 49.41 527 ARG A C 1
ATOM 4030 O O . ARG A 1 527 ? -38.898 12.073 7.006 1.00 49.41 527 ARG A O 1
ATOM 4037 N N . GLN A 1 528 ? -38.901 10.864 5.118 1.00 46.62 528 GLN A N 1
ATOM 4038 C CA . GLN A 1 528 ? -40.059 10.033 5.482 1.00 46.62 528 GLN A CA 1
ATOM 4039 C C . GLN A 1 528 ? -39.738 8.964 6.539 1.00 46.62 528 GLN A C 1
ATOM 4041 O O . GLN A 1 528 ? -40.580 8.668 7.383 1.00 46.62 528 GLN A O 1
ATOM 4046 N N . ARG A 1 529 ? -38.506 8.429 6.568 1.00 45.41 529 ARG A N 1
ATOM 4047 C CA . ARG A 1 529 ? -38.073 7.486 7.621 1.00 45.41 529 ARG A CA 1
ATOM 4048 C C . ARG A 1 529 ? -37.785 8.143 8.980 1.00 45.41 529 ARG A C 1
ATOM 4050 O O . ARG A 1 529 ? -37.546 7.428 9.944 1.00 45.41 529 ARG A O 1
ATOM 4057 N N . ARG A 1 530 ? -37.895 9.474 9.107 1.00 47.03 530 ARG A N 1
ATOM 4058 C CA . ARG A 1 530 ? -37.908 10.179 10.406 1.00 47.03 530 ARG A CA 1
ATOM 4059 C C . ARG A 1 530 ? -39.300 10.251 11.048 1.00 47.03 530 ARG A C 1
ATOM 4061 O O . ARG A 1 530 ? -39.623 11.229 11.720 1.00 47.03 530 ARG A O 1
ATOM 4068 N N . ARG A 1 531 ? -40.087 9.175 10.969 1.00 37.97 531 ARG A N 1
ATOM 4069 C CA . ARG A 1 531 ? -40.868 8.817 12.155 1.00 37.97 531 ARG A CA 1
ATOM 4070 C C . ARG A 1 531 ? -39.865 8.280 13.170 1.00 37.97 531 ARG A C 1
ATOM 4072 O O . ARG A 1 531 ? -39.497 7.111 13.123 1.00 37.97 531 ARG A O 1
ATOM 4079 N N . PHE A 1 532 ? -39.434 9.148 14.090 1.00 42.69 532 PHE A N 1
ATOM 4080 C CA . PHE A 1 532 ? -39.088 8.661 15.425 1.00 42.69 532 PHE A CA 1
ATOM 4081 C C . PHE A 1 532 ? -40.213 7.706 15.861 1.00 42.69 532 PHE A C 1
ATOM 4083 O O . PHE A 1 532 ? -41.371 7.988 15.512 1.00 42.69 532 PHE A O 1
ATOM 4090 N N . PRO A 1 533 ? -39.931 6.607 16.591 1.00 40.12 533 PRO A N 1
ATOM 4091 C CA . PRO A 1 533 ? -41.007 5.921 17.297 1.00 40.12 533 PRO A CA 1
ATOM 4092 C C . PRO A 1 533 ? -41.768 7.015 18.038 1.00 40.12 533 PRO A C 1
ATOM 4094 O O . PRO A 1 533 ? -41.125 7.823 18.716 1.00 40.12 533 PRO A O 1
ATOM 4097 N N . SER A 1 534 ? -43.077 7.126 17.767 1.00 45.28 534 SER A N 1
ATOM 4098 C CA . SER A 1 534 ? -43.916 8.209 18.288 1.00 45.28 534 SER A CA 1
ATOM 4099 C C . SER A 1 534 ? -43.542 8.384 19.740 1.00 45.28 534 SER A C 1
ATOM 4101 O O . SER A 1 534 ? -43.571 7.372 20.451 1.00 45.28 534 SER A O 1
ATOM 4103 N N . GLN A 1 535 ? -43.102 9.590 20.129 1.00 46.06 535 GLN A N 1
ATOM 4104 C CA . GLN A 1 535 ? -42.692 9.842 21.504 1.00 46.06 535 GLN A CA 1
ATOM 4105 C C . GLN A 1 535 ? -43.771 9.209 22.375 1.00 46.06 535 GLN A C 1
ATOM 4107 O O . GLN A 1 535 ? -44.929 9.616 22.289 1.00 46.06 535 GLN A O 1
ATOM 4112 N N . ARG A 1 536 ? -43.416 8.170 23.150 1.00 44.47 536 ARG A N 1
ATOM 4113 C CA . ARG A 1 536 ? -44.207 7.898 24.345 1.00 44.47 536 ARG A CA 1
ATOM 4114 C C . ARG A 1 536 ? -44.185 9.236 25.048 1.00 44.47 536 ARG A C 1
ATOM 4116 O O . ARG A 1 536 ? -43.087 9.759 25.255 1.00 44.47 536 ARG A O 1
ATOM 4123 N N . GLU A 1 537 ? -45.355 9.829 25.240 1.00 45.66 537 GLU A N 1
ATOM 4124 C CA . GLU A 1 537 ? -45.462 11.096 25.941 1.00 45.66 537 GLU A CA 1
ATOM 4125 C C . GLU A 1 537 ? -44.777 10.864 27.279 1.00 45.66 537 GLU A C 1
ATOM 4127 O O . GLU A 1 537 ? -45.269 10.093 28.098 1.00 45.66 537 GLU A O 1
ATOM 4132 N N . VAL A 1 538 ? -43.567 11.415 27.425 1.00 42.59 538 VAL A N 1
ATOM 4133 C CA . VAL A 1 538 ? -42.787 11.281 28.650 1.00 42.59 538 VAL A CA 1
ATOM 4134 C C . VAL A 1 538 ? -43.501 12.189 29.624 1.00 42.59 538 VAL A C 1
ATOM 4136 O O . VAL A 1 538 ? -43.247 13.396 29.673 1.00 42.59 538 VAL A O 1
ATOM 4139 N N . HIS A 1 539 ? -44.484 11.625 30.315 1.00 48.62 539 HIS A N 1
ATOM 4140 C CA . HIS A 1 539 ? -45.248 12.367 31.290 1.00 48.62 539 HIS A CA 1
ATOM 4141 C C . HIS A 1 539 ? -44.294 12.777 32.412 1.00 48.62 539 HIS A C 1
ATOM 4143 O O . HIS A 1 539 ? -43.276 12.133 32.673 1.00 48.62 539 HIS A O 1
ATOM 4149 N N . ALA A 1 540 ? -44.623 13.857 33.120 1.00 46.47 540 ALA A N 1
ATOM 4150 C CA . ALA A 1 540 ? -43.810 14.318 34.245 1.00 46.47 540 ALA A CA 1
ATOM 4151 C C . ALA A 1 540 ? -43.642 13.246 35.352 1.00 46.47 540 ALA A C 1
ATOM 4153 O O . ALA A 1 540 ? -42.734 13.356 36.168 1.00 46.47 540 ALA A O 1
ATOM 4154 N N . SER A 1 541 ? -44.484 12.203 35.349 1.00 47.62 541 SER A N 1
ATOM 4155 C CA . SER A 1 541 ? -44.407 11.002 36.190 1.00 47.62 541 SER A CA 1
ATOM 4156 C C . SER A 1 541 ? -43.273 10.030 35.847 1.00 47.62 541 SER A C 1
ATOM 4158 O O . SER A 1 541 ? -42.902 9.230 36.699 1.00 47.62 541 SER A O 1
ATOM 4160 N N . ASP A 1 542 ? -42.731 10.070 34.626 1.00 43.94 542 ASP A N 1
ATOM 4161 C CA . ASP A 1 542 ? -41.718 9.109 34.155 1.00 43.94 542 ASP A CA 1
ATOM 4162 C C . ASP A 1 542 ? -40.290 9.503 34.578 1.00 43.94 542 ASP A C 1
ATOM 4164 O O . ASP A 1 542 ? -39.328 8.767 34.350 1.00 43.94 542 ASP A O 1
ATOM 4168 N N . TRP A 1 543 ? -40.144 10.671 35.208 1.00 42.12 543 TRP A N 1
ATOM 4169 C CA . TRP A 1 543 ? -38.901 11.142 35.806 1.00 42.12 543 TRP A CA 1
ATOM 4170 C C . TRP A 1 543 ? -38.849 10.734 37.285 1.00 42.12 543 TRP A C 1
ATOM 4172 O O . TRP A 1 543 ? -39.717 11.156 38.052 1.00 42.12 543 TRP A O 1
ATOM 4182 N N . PRO A 1 544 ? -37.821 9.984 37.733 1.00 40.56 544 PRO A N 1
ATOM 4183 C CA . PRO A 1 544 ? -37.589 9.756 39.156 1.00 40.56 544 PRO A CA 1
ATOM 4184 C C . PRO A 1 544 ? -37.497 11.088 39.912 1.00 40.56 544 PRO A C 1
ATOM 4186 O O . PRO A 1 544 ? -36.826 12.017 39.460 1.00 40.56 544 PRO A O 1
ATOM 4189 N N . GLU A 1 545 ? -38.194 11.169 41.046 1.00 42.06 545 GLU A N 1
ATOM 4190 C CA . GLU A 1 545 ? -38.519 12.398 41.779 1.00 42.06 545 GLU A CA 1
ATOM 4191 C C . GLU A 1 545 ? -37.372 13.421 41.936 1.00 42.06 545 GLU A C 1
ATOM 4193 O O . GLU A 1 545 ? -36.620 13.416 42.915 1.00 42.06 545 GLU A O 1
ATOM 4198 N N . TRP A 1 546 ? -37.350 14.439 41.068 1.00 39.19 546 TRP A N 1
ATOM 4199 C CA . TRP A 1 546 ? -36.629 15.695 41.335 1.00 39.19 546 TRP A CA 1
ATOM 4200 C C . TRP A 1 546 ? -37.195 16.459 42.554 1.00 39.19 546 TRP A C 1
ATOM 4202 O O . TRP A 1 546 ? -36.535 17.343 43.104 1.00 39.19 546 TRP A O 1
ATOM 4212 N N . THR A 1 547 ? -38.380 16.071 43.040 1.00 40.94 547 THR A N 1
ATOM 4213 C CA . THR A 1 547 ? -39.035 16.564 44.262 1.00 40.94 547 THR A CA 1
ATOM 4214 C C . THR A 1 547 ? -38.265 16.286 45.558 1.00 40.94 547 THR A C 1
ATOM 4216 O O . THR A 1 547 ? -38.541 16.941 46.565 1.00 40.94 547 THR A O 1
ATOM 4219 N N . ALA A 1 548 ? -37.288 15.371 45.564 1.00 39.56 548 ALA A N 1
ATOM 4220 C CA . ALA A 1 548 ? -36.484 15.077 46.754 1.00 39.56 548 ALA A CA 1
ATOM 4221 C C . ALA A 1 548 ? -35.455 16.177 47.094 1.00 39.56 548 ALA A C 1
ATOM 4223 O O . ALA A 1 548 ? -35.156 16.393 48.268 1.00 39.56 548 ALA A O 1
ATOM 4224 N N . LEU A 1 549 ? -34.936 16.905 46.095 1.00 36.88 549 LEU A N 1
ATOM 4225 C CA . LEU A 1 549 ? -33.901 17.928 46.311 1.00 36.88 549 LEU A CA 1
ATOM 4226 C C . LEU A 1 549 ? -34.465 19.290 46.744 1.00 36.88 549 LEU A C 1
ATOM 4228 O O . LEU A 1 549 ? -33.807 19.987 47.509 1.00 36.88 549 LEU A O 1
ATOM 4232 N N . GLN A 1 550 ? -35.693 19.648 46.352 1.00 37.47 550 GLN A N 1
ATOM 4233 C CA . GLN A 1 550 ? -36.312 20.909 46.797 1.00 37.47 550 GLN A CA 1
ATOM 4234 C C . GLN A 1 550 ? -36.762 20.867 48.269 1.00 37.47 550 GLN A C 1
ATOM 4236 O O . GLN A 1 550 ? -36.518 21.818 49.009 1.00 37.47 550 GLN A O 1
ATOM 4241 N N . ARG A 1 551 ? -37.311 19.740 48.754 1.00 37.19 551 ARG A N 1
ATOM 4242 C CA . ARG A 1 551 ? -37.709 19.612 50.176 1.00 37.19 551 ARG A CA 1
ATOM 4243 C C . ARG A 1 551 ? -36.516 19.621 51.146 1.00 37.19 551 ARG A C 1
ATOM 4245 O O . ARG A 1 551 ? -36.694 19.917 52.327 1.00 37.19 551 ARG A O 1
ATOM 4252 N N . ALA A 1 552 ? -35.312 19.295 50.669 1.00 38.56 552 ALA A N 1
ATOM 4253 C CA . ALA A 1 552 ? -34.092 19.291 51.478 1.00 38.56 552 ALA A CA 1
ATOM 4254 C C . ALA A 1 552 ? -33.548 20.705 51.768 1.00 38.56 552 ALA A C 1
ATOM 4256 O O . ALA A 1 552 ? -32.908 20.901 52.806 1.00 38.56 552 ALA A O 1
ATOM 4257 N N . ASP A 1 553 ? -33.822 21.683 50.898 1.00 39.75 553 ASP A N 1
ATOM 4258 C CA . ASP A 1 553 ? -33.468 23.086 51.140 1.00 39.75 553 ASP A CA 1
ATOM 4259 C C . ASP A 1 553 ? -34.514 23.791 52.017 1.00 39.75 553 ASP A C 1
ATOM 4261 O O . ASP A 1 553 ? -34.127 24.419 53.008 1.00 39.75 553 ASP A O 1
ATOM 4265 N N . ASP A 1 554 ? -35.817 23.591 51.774 1.00 39.25 554 ASP A N 1
ATOM 4266 C CA . ASP A 1 554 ? -36.890 24.193 52.591 1.00 39.25 554 ASP A CA 1
ATOM 4267 C C . ASP A 1 554 ? -36.782 23.818 54.087 1.00 39.25 554 ASP A C 1
ATOM 4269 O O . ASP A 1 554 ? -37.006 24.647 54.980 1.00 39.25 554 ASP A O 1
ATOM 4273 N N . HIS A 1 555 ? -36.358 22.585 54.395 1.00 40.44 555 HIS A N 1
ATOM 4274 C CA . HIS A 1 555 ? -36.129 22.155 55.780 1.00 40.44 555 HIS A CA 1
ATOM 4275 C C . HIS A 1 555 ? -34.908 22.812 56.446 1.00 40.44 555 HIS A C 1
ATOM 4277 O O . HIS A 1 555 ? -34.895 22.971 57.670 1.00 40.44 555 HIS A O 1
ATOM 4283 N N . LYS A 1 556 ? -33.895 23.235 55.677 1.00 43.09 556 LYS A N 1
ATOM 4284 C CA . LYS A 1 556 ? -32.766 24.016 56.211 1.00 43.09 556 LYS A CA 1
ATOM 4285 C C . LYS A 1 556 ? -33.163 25.468 56.458 1.00 43.09 556 LYS A C 1
ATOM 4287 O O . LYS A 1 556 ? -32.746 26.043 57.466 1.00 43.09 556 LYS A O 1
ATOM 4292 N N . THR A 1 557 ? -34.000 26.048 55.595 1.00 45.53 557 THR A N 1
ATOM 4293 C CA . THR A 1 557 ? -34.457 27.437 55.753 1.00 45.53 557 THR A CA 1
ATOM 4294 C C . THR A 1 557 ? -35.330 27.606 57.001 1.00 45.53 557 THR A C 1
ATOM 4296 O O . THR A 1 557 ? -35.167 28.583 57.736 1.00 45.53 557 THR A O 1
ATOM 4299 N N . SER A 1 558 ? -36.199 26.634 57.313 1.00 41.53 558 SER A N 1
ATOM 4300 C CA . SER A 1 558 ? -37.073 26.707 58.497 1.00 41.53 558 SER A CA 1
ATOM 4301 C C . SER A 1 558 ? -36.310 26.573 59.827 1.00 41.53 558 SER A C 1
ATOM 4303 O O . SER A 1 558 ? -36.577 27.322 60.772 1.00 41.53 558 SER A O 1
ATOM 4305 N N . LEU A 1 559 ? -35.290 25.707 59.890 1.00 42.91 559 LEU A N 1
ATOM 4306 C CA . LEU A 1 559 ? -34.429 25.548 61.072 1.00 42.91 559 LEU A CA 1
ATOM 4307 C C . LEU A 1 559 ? -33.518 26.769 61.309 1.00 42.91 559 LEU A C 1
ATOM 4309 O O . LEU A 1 559 ? -33.310 27.180 62.457 1.00 42.91 559 LEU A O 1
ATOM 4313 N N . GLN A 1 560 ? -33.025 27.420 60.249 1.00 45.69 560 GLN A N 1
ATOM 4314 C CA . GLN A 1 560 ? -32.273 28.673 60.395 1.00 45.69 560 GLN A CA 1
ATOM 4315 C C . GLN A 1 560 ? -33.161 29.837 60.869 1.00 45.69 560 GLN A C 1
ATOM 4317 O O . GLN A 1 560 ? -32.742 30.603 61.739 1.00 45.69 560 GLN A O 1
ATOM 4322 N N . GLN A 1 561 ? -34.415 29.932 60.412 1.00 44.16 561 GLN A N 1
ATOM 4323 C CA . GLN A 1 561 ? -35.341 30.970 60.887 1.00 44.16 561 GLN A CA 1
ATOM 4324 C C . GLN A 1 561 ? -35.796 30.767 62.346 1.00 44.16 561 GLN A C 1
ATOM 4326 O O . GLN A 1 561 ? -35.961 31.750 63.076 1.00 44.16 561 GLN A O 1
ATOM 4331 N N . GLN A 1 562 ? -35.941 29.522 62.820 1.00 44.44 562 GLN A N 1
ATOM 4332 C CA . GLN A 1 562 ? -36.255 29.257 64.233 1.00 44.44 562 GLN A CA 1
ATOM 4333 C C . GLN A 1 562 ? -35.075 29.529 65.183 1.00 44.44 562 GLN A C 1
ATOM 4335 O O . GLN A 1 562 ? -35.300 29.994 66.303 1.00 44.44 562 GLN A O 1
ATOM 4340 N N . SER A 1 563 ? -33.825 29.319 64.749 1.00 43.84 563 SER A N 1
ATOM 4341 C CA . SER A 1 563 ? -32.651 29.661 65.573 1.00 43.84 563 SER A CA 1
ATOM 4342 C C . SER A 1 563 ? -32.412 31.175 65.678 1.00 43.84 563 SER A C 1
ATOM 4344 O O . SER A 1 563 ? -32.050 31.655 66.753 1.00 43.84 563 SER A O 1
ATOM 4346 N N . HIS A 1 564 ? -32.706 31.955 64.629 1.00 40.81 564 HIS A N 1
ATOM 4347 C CA . HIS A 1 564 ? -32.644 33.422 64.696 1.00 40.81 564 HIS A CA 1
ATOM 4348 C C . HIS A 1 564 ? -33.710 34.027 65.626 1.00 40.81 564 HIS A C 1
ATOM 4350 O O . HIS A 1 564 ? -33.395 34.916 66.417 1.00 40.81 564 HIS A O 1
ATOM 4356 N N . LYS A 1 565 ? -34.951 33.514 65.618 1.00 40.31 565 LYS A N 1
ATOM 4357 C CA . LYS A 1 565 ? -36.027 34.035 66.487 1.00 40.31 565 LYS A CA 1
ATOM 4358 C C . LYS A 1 565 ? -35.861 33.728 67.982 1.00 40.31 565 LYS A C 1
ATOM 4360 O O . LYS A 1 565 ? -36.494 34.399 68.789 1.00 40.31 565 LYS A O 1
ATOM 4365 N N . ARG A 1 566 ? -34.995 32.786 68.382 1.00 39.56 566 ARG A N 1
ATOM 4366 C CA . ARG A 1 566 ? -34.632 32.574 69.803 1.00 39.56 566 ARG A CA 1
ATOM 4367 C C . ARG A 1 566 ? -33.457 33.431 70.289 1.00 39.56 566 ARG A C 1
ATOM 4369 O O . ARG A 1 566 ? -33.153 33.398 71.476 1.00 39.56 566 ARG A O 1
ATOM 4376 N N . ARG A 1 567 ? -32.800 34.200 69.410 1.00 40.91 567 ARG A N 1
ATOM 4377 C CA . ARG A 1 567 ? -31.626 35.024 69.764 1.00 40.91 567 ARG A CA 1
ATOM 4378 C C . ARG A 1 567 ? -31.938 36.505 70.008 1.00 40.91 567 ARG A C 1
ATOM 4380 O O . ARG A 1 567 ? -31.036 37.261 70.349 1.00 40.91 567 ARG A O 1
ATOM 4387 N N . ILE A 1 568 ? -33.203 36.905 69.865 1.00 45.28 568 ILE A N 1
ATOM 4388 C CA . ILE A 1 568 ? -33.695 38.269 70.103 1.00 45.28 568 ILE A CA 1
ATOM 4389 C C . ILE A 1 568 ? -34.977 38.179 70.944 1.00 45.28 568 ILE A C 1
ATOM 4391 O O . ILE A 1 568 ? -36.063 38.233 70.382 1.00 45.28 568 ILE A O 1
ATOM 4395 N N . MET A 1 569 ? -34.836 37.961 72.263 1.00 33.19 569 MET A N 1
ATOM 4396 C CA . MET A 1 569 ? -35.780 38.307 73.357 1.00 33.19 569 MET A CA 1
ATOM 4397 C C . MET A 1 569 ? -35.413 37.565 74.663 1.00 33.19 569 MET A C 1
ATOM 4399 O O . MET A 1 569 ? -36.056 36.585 75.026 1.00 33.19 569 MET A O 1
ATOM 4403 N N . ASN A 1 570 ? -34.371 38.021 75.371 1.00 31.66 570 ASN A N 1
ATOM 4404 C CA . ASN A 1 570 ? -34.515 38.500 76.760 1.00 31.66 570 ASN A CA 1
ATOM 4405 C C . ASN A 1 570 ? -33.175 39.011 77.336 1.00 31.66 570 ASN A C 1
ATOM 4407 O O . ASN A 1 570 ? -32.176 38.296 77.259 1.00 31.66 570 ASN A O 1
ATOM 4411 N N . PRO A 1 571 ? -33.138 40.208 77.949 1.00 43.44 571 PRO A N 1
ATOM 4412 C CA . PRO A 1 571 ? -32.000 40.689 78.728 1.00 43.44 571 PRO A CA 1
ATOM 4413 C C . PRO A 1 571 ? -32.213 40.464 80.237 1.00 43.44 571 PRO A C 1
ATOM 4415 O O . PRO A 1 571 ? -33.292 40.759 80.743 1.00 43.44 571 PRO A O 1
ATOM 4418 N N . SER A 1 572 ? -31.186 40.010 80.967 1.00 32.31 572 SER A N 1
ATOM 4419 C CA . SER A 1 572 ? -30.835 40.418 82.354 1.00 32.31 572 SER A CA 1
ATOM 4420 C C . SER A 1 572 ? -29.986 39.366 83.087 1.00 32.31 572 SER A C 1
ATOM 4422 O O . SER A 1 572 ? -30.315 38.193 83.009 1.00 32.31 572 SER A O 1
ATOM 4424 N N . ARG A 1 573 ? -28.974 39.850 83.841 1.00 32.09 573 ARG A N 1
ATOM 4425 C CA . ARG A 1 573 ? -28.487 39.374 85.168 1.00 32.09 573 ARG A CA 1
ATOM 4426 C C . ARG A 1 573 ? -28.074 37.891 85.351 1.00 32.09 573 ARG A C 1
ATOM 4428 O O . ARG A 1 573 ? -28.608 36.995 84.728 1.00 32.09 573 ARG A O 1
ATOM 4435 N N . GLU A 1 574 ? -27.166 37.513 86.254 1.00 32.12 574 GLU A N 1
ATOM 4436 C CA . GLU A 1 574 ? -26.112 38.194 87.031 1.00 32.12 574 GLU A CA 1
ATOM 4437 C C . GLU A 1 574 ? -25.142 37.108 87.557 1.00 32.12 574 GLU A C 1
ATOM 4439 O O . GLU A 1 574 ? -25.545 35.970 87.758 1.00 32.12 574 GLU A O 1
ATOM 4444 N N . ASN A 1 575 ? -23.894 37.494 87.835 1.00 30.94 575 ASN A N 1
ATOM 4445 C CA . ASN A 1 575 ? -22.988 36.934 88.853 1.00 30.94 575 ASN A CA 1
ATOM 4446 C C . ASN A 1 575 ? -22.692 35.411 88.995 1.00 30.94 575 ASN A C 1
ATOM 4448 O O . ASN A 1 575 ? -23.487 34.618 89.486 1.00 30.94 575 ASN A O 1
ATOM 4452 N N . SER A 1 576 ? -21.377 35.144 88.917 1.00 31.58 576 SER A N 1
ATOM 4453 C CA . SER A 1 576 ? -20.554 34.474 89.953 1.00 31.58 576 SER A CA 1
ATOM 4454 C C . SER A 1 576 ? -20.137 32.988 89.842 1.00 31.58 576 SER A C 1
ATOM 4456 O O . SER A 1 576 ? -20.943 32.074 89.796 1.00 31.58 576 SER A O 1
ATOM 4458 N N . GLN A 1 577 ? -18.805 32.824 89.951 1.00 32.25 577 GLN A N 1
ATOM 4459 C CA . GLN A 1 577 ? -18.039 31.802 90.694 1.00 32.25 577 GLN A CA 1
ATOM 4460 C C . GLN A 1 577 ? -17.973 30.329 90.227 1.00 32.25 577 GLN A C 1
ATOM 4462 O O . GLN A 1 577 ? -18.830 29.512 90.519 1.00 32.25 577 GLN A O 1
ATOM 4467 N N . PHE A 1 578 ? -16.811 30.006 89.636 1.00 33.72 578 PHE A N 1
ATOM 4468 C CA . PHE A 1 578 ? -15.749 29.121 90.171 1.00 33.72 578 PHE A CA 1
ATOM 4469 C C . PHE A 1 578 ? -16.062 27.753 90.826 1.00 33.72 578 PHE A C 1
ATOM 4471 O O . PHE A 1 578 ? -16.855 27.651 91.755 1.00 33.72 578 PHE A O 1
ATOM 4478 N N . LYS A 1 579 ? -15.153 26.805 90.513 1.00 34.28 579 LYS A N 1
ATOM 4479 C CA . LYS A 1 579 ? -14.990 25.408 90.990 1.00 34.28 579 LYS A CA 1
ATOM 4480 C C . LYS A 1 579 ? -15.893 24.395 90.258 1.00 34.28 579 LYS A C 1
ATOM 4482 O O . LYS A 1 579 ? -17.066 24.669 90.050 1.00 34.28 579 LYS A O 1
ATOM 4487 N N . THR A 1 580 ? -15.399 23.229 89.828 1.00 38.34 580 THR A N 1
ATOM 4488 C CA . THR A 1 580 ? -14.061 22.604 90.005 1.00 38.34 580 THR A CA 1
ATOM 4489 C C . THR A 1 580 ? -13.683 21.819 88.757 1.00 38.34 580 THR A C 1
ATOM 4491 O O . THR A 1 580 ? -14.626 21.329 88.101 1.00 38.34 580 THR A O 1
#

Radius of gyration: 35.37 Å; Cα contacts (8 Å, |Δi|>4): 846; chains: 1; bounding box: 69×84×121 Å

Foldseek 3Di:
DDDDDDDDDDDDDDDDDDDDDDDDDDDDDDDDDDDDDDDDDDDDDDDDDDDDDDDDDWDFDDDDDDDPDDDDDDDDFGFGDDDDPDDDDDGDGQGDDPPDGDDDDDDPDDWDWDADPVPGTDTFGDDPPDGDDDDDDDDDDDDDDDDDDDPPVPVVVPDDPPQPLFLVSLLVQLLVLADQLVSLVLQFFFDPCQQLVQQQCVLVQKDFDFDPPFDQVAFQQWDDDLNHIARHQEEADAAAALVSQPVCGLLLRQQLCLVRRHAYAYELRHQAAPLVSCVSNVRGAYEYEDFCWPPNVLVLVLLQVCLVSPHAEYEYEPLPLDWGHSPSSVVVQDDDPQVTDRNHSPVVDPPPRVPPDSHHRVVVNNGGHSPDDLLVLVVSCVSNVHAYEYEDDQALVVLLSCVVSPHQAYEQDNPQNTGDHPRHHSLVSLLSSQVSCVPVHQYEYEHNDGALSSQLSSLLSPHSHYHYYSSCSSLCNNPRSVSNNVSSVRNVVRNSVNCSRRSHRYSNPRHVVRMDRNVCVVPPVVVVVPPPPPPPPCPPVVDDDPVVVVVVVVVVVVVVVVVVVVVPDDDDDDDDDDDD

Solvent-accessible surface area (backbone atoms only — not comparable to full-atom values): 35220 Å² total; per-residue (Å²): 139,80,85,82,87,83,86,90,82,89,85,81,85,90,85,78,87,88,80,90,86,88,92,84,90,80,86,87,86,89,90,84,89,81,84,90,85,88,86,85,92,88,84,89,84,89,83,86,82,88,82,93,85,76,90,78,84,82,80,89,77,90,80,86,81,90,69,101,68,97,66,97,72,93,78,80,83,69,77,76,86,81,91,69,101,65,98,69,92,81,89,70,88,65,81,78,61,99,78,64,90,73,86,77,86,78,74,89,87,58,76,53,80,62,79,46,99,86,73,50,87,54,83,50,63,56,57,104,87,58,79,74,83,85,84,78,80,85,78,87,80,85,84,88,81,96,71,85,84,78,77,80,71,67,66,80,66,76,78,62,60,82,83,52,78,44,58,65,41,31,47,56,58,9,55,75,65,42,56,69,25,60,38,30,58,64,72,48,26,3,68,86,36,50,17,36,50,40,20,52,49,52,62,74,40,52,39,79,50,58,47,78,94,51,83,41,92,59,70,49,45,57,45,60,60,96,80,44,80,24,56,39,47,50,35,35,35,59,52,60,40,37,46,78,43,22,87,49,23,61,47,21,49,37,38,32,27,34,77,62,39,22,40,33,33,42,31,50,55,15,47,53,29,66,62,60,35,33,72,71,22,76,81,31,48,35,29,42,28,37,64,58,31,65,54,57,65,45,38,47,50,50,41,38,52,36,42,75,59,65,34,71,30,38,30,43,52,68,59,56,55,57,79,29,53,40,57,63,15,61,75,51,62,45,61,83,56,88,93,61,52,44,37,45,41,48,91,62,41,89,81,78,62,93,80,82,65,95,46,49,65,63,56,53,49,68,44,42,30,62,82,76,55,65,67,50,48,43,49,51,25,64,66,31,74,36,49,27,28,43,31,37,37,74,45,39,67,55,38,39,49,40,51,78,33,63,37,56,28,38,28,26,20,53,71,49,14,33,24,68,51,78,46,79,31,36,78,75,46,36,48,56,31,42,59,53,39,66,76,77,44,54,37,29,36,27,42,43,65,70,47,17,55,41,41,53,52,44,31,17,44,57,28,64,31,33,30,38,37,64,64,48,49,21,10,22,32,55,48,28,34,61,22,28,39,51,47,53,51,44,35,50,55,35,31,58,51,40,33,45,69,33,37,40,38,41,60,84,74,50,38,55,79,43,45,42,58,52,61,63,83,68,42,75,70,55,64,69,71,65,64,61,78,75,74,72,80,78,48,84,81,75,52,82,71,70,68,62,64,58,58,60,50,57,59,51,56,56,54,54,53,55,57,55,62,71,73,69,83,84,91,78,88,77,88,85,82,88,88,132

InterPro domains:
  IPR000262 FMN-dependent dehydrogenase [PF01070] (174-515)
  IPR008259 FMN-dependent alpha-hydroxy acid dehydrogenase, active site [PS00557] (413-419)
  IPR012133 Alpha-hydroxy acid dehydrogenase, FMN-dependent [cd02809] (168-512)
  IPR013785 Aldolase-type TIM barrel [G3DSA:3.20.20.70] (162-524)
  IPR037396 FMN hydroxy acid dehydrogenase domain [PS51349] (159-520)

Secondary structure (DSSP, 8-state):
------------------------------------------------------------------------S-----------SSS----------SS----PPPPS--EEEEEETTTEEEEEE-BTTB-----PPPPPPPP-----------GGGTT--TT-SSHHHHHHHHHTTS-HHHHHHHH--STT-HHHHHHHHHGGGEEE-PPSS---SS-B--EEETTEEESSSEEEPP-S-GGGT-TTHHHHHHHHHHHHT-EEEEETT-SS-HHHHHHHSTT-EEEEEEPPBSSHHHHHHHHHHHHHTT--EEEEE-S-SS----HHHHHTT----TT---TTTGGGSTT--TTS-S-HHHHHHHHB-S---THHHHHHHHHH-S-EEEEEE-SHHHHHHHHHTT-SEEEE-STTTTSSTTPPPHHHHHHHHHHHHTTSSEEEE-SS--SHHHHHHHHHTT-SEEEESHHHHHHHHHHHHHHHHHHHHHHHHHHHHHHHHHT-SBGGG--GGGEEEGGGGT-GGGGTT---S------GGGS--THHHHHHHHHHHHHHHHHHHTSSS-----------

=== Feature glossary ===
Key to the feature types in this record:

pLDDT. pLDDT is the predicted lDDT-Cα score: AlphaFold's confidence that the local environment of each residue (all inter-atomic distances within 15 Å) is correctly placed. It is a per-residue number between 0 and 100, with higher meaning more reliable.

Radius of gyration, Cα contacts, bounding box. The geometric summary reports three shape descriptors. Rg (radius of gyration) measures how spread out the Cα atoms are about their centre of mass; compact globular proteins have small Rg, elongated or unfolded ones large. Cα contacts (<8 Å, |i−j|>4) count long-range residue pairs in spatial proximity — high for tightly packed folds, near zero for rods or random coil. The bounding-box extents give the protein's footprint along x, y, z in Å.

Backbone torsions (φ/ψ). Backbone dihedral angles. Every residue except chain termini has a φ (preceding-C → N → Cα → C) and a ψ (N → Cα → C → next-N). They are reported in degrees following the IUPAC sign convention. Secondary structure is essentially a statement about which (φ, ψ) basin each residue occupies.

Contact-map, Ramachandran, and PAE plots. Plot images: a contact map (which residues are close in 3D, as an N×N binary image), a Ramachandran scatter (backbone torsion angles, revealing secondary-structure composition at a glance), and — for AlphaFold structures — a PAE heatmap (pairwise prediction confidence).

Predicted aligned error. Predicted Aligned Error (PAE) is an AlphaFold confidence matrix: entry (i, j) is the expected error in the position of residue j, in ångströms, when the prediction is superimposed on the true structure at residue i. Low PAE within a block of residues means that block is internally rigid and well-predicted; high PAE between two blocks means their relative placement is uncertain even if each block individually is confident.

Secondary structure (3-state, P-SEA). Three-state secondary structure (P-SEA) collapses the eight DSSP classes into helix (a), strand (b), and coil (c). P-SEA assigns these from Cα geometry alone — distances and angles — without requiring backbone oxygens, so it works on any Cα trace.

Solvent-accessible surface area. Solvent-accessible surface area (SASA) is the area in Å² traced out by the centre of a 1.4 Å probe sphere (a water molecule) rolled over the protein's van der Waals surface (Shrake–Rupley / Lee–Richards construction). Buried residues have near-zero SASA; fully exposed residues can exceed 200 Å². The total SASA scales roughly with the number of surface residues.

Foldseek 3Di. The Foldseek 3Di string encodes local tertiary geometry as a 20-letter alphabet — one character per residue — derived from the relative positions of nearby Cα atoms. Unlike the amino-acid sequence, 3Di is a direct function of the 3D structure, so two proteins with the same fold have similar 3Di strings even at low sequence identity.

B-factor. For experimental (PDB) structures, the B-factor (temperature factor) quantifies the positional spread of each atom in the crystal — a combination of thermal vibration and static disorder — in units of Å². High B-factors mark flexible loops or poorly resolved regions; low B-factors mark the rigid, well-ordered core.

mmCIF coordinates. The mmCIF block holds the 3D Cartesian coordinates of each backbone atom (N, Cα, C, O) in ångströms. mmCIF is the PDB's canonical archive format — a tagged-loop text representation of the atomic model.

InterPro / GO / CATH / organism. Functional annotations link the protein to curated databases. InterPro entries identify conserved domains and families by matching the sequence against member-database signatures (Pfam, PROSITE, CDD, …). Gene Ontology (GO) terms describe molecular function, biological process, and cellular component in a controlled vocabulary. CATH places the structure in a hierarchical fold classification (Class/Architecture/Topology/Homologous-superfamily). The organism is the source species.

Rendered structure images. Structure images are PyMOL renders from six orthogonal camera directions. Cartoon representation draws helices as coils and strands as arrows; sticks shows the backbone as bonds; surface shows the solvent-excluded envelope. Rainbow coloring maps sequence position to hue (blue→red, N→C); chain coloring assigns a distinct color per polypeptide.

Sequence. This is the polypeptide sequence — one letter per residue, N-terminus first. Length ranges from a few dozen residues for small domains to over a thousand for large multi-domain proteins.

Secondary structure (8-state, DSSP). The SS8 string is DSSP's per-residue secondary-structure call. α-helix (H) means an i→i+4 H-bond ladder; β-strand (E) means the residue participates in a β-sheet; 3₁₀ (G) and π (I) are tighter and wider helices; T/S are turns/bends; '-' is loop.

Nearest PDB structures. Structural nearest neighbors (via Foldseek easy-search vs the PDB). Reported per hit: target PDB id, E-value, and alignment TM-score. A TM-score above ~0.5 is the conventional threshold for 'same fold'.